Protein AF-A0A1V5KNW5-F1 (afdb_monomer_lite)

Secondary structure (DSSP, 8-state):
-BS-EEES-B--STT--SSEEESS-EEEES-EEES-EEEEEE-SSEEESSEEEEES-EEES-EEEE-SSEEE-TT-EEEEES-EE-S-EES---SS---SEEE-SEETT---S-------EE--TTS-HHHHBSSPPPTTSEE-SB-SS-B--GGGTEEEEE--SSSS-EEEEPTT-TTTT-BS---SB-TTS-BS-SSSSBPSSS--TT----PPSSS--------EEEEEEEEEEESSSPEEEES-TT--S-SS-EEEEEEE-PPTTEEEETTEEEE--SS-EEEEEEEEEEETTEEEEEEEEEEEE-TTBPP-EEEEEETTEEEEPPEEE---BSSPPEE--EEEEE-TTS-EEEEEEE----SS--EEEEES-PPTTEEEEEEEETTEEEEEEEE---S-EEEEEEEEE-STT---EEEEEEEE-

Structure (mmCIF, N/CA/C/O backbone):
data_AF-A0A1V5KNW5-F1
#
_entry.id   AF-A0A1V5KNW5-F1
#
loop_
_atom_site.group_PDB
_atom_site.id
_atom_site.type_symbol
_atom_site.label_atom_id
_atom_site.label_alt_id
_atom_site.label_comp_id
_atom_site.label_asym_id
_atom_site.label_entity_id
_atom_site.label_seq_id
_atom_site.pdbx_PDB_ins_code
_atom_site.Cartn_x
_atom_site.Cartn_y
_atom_site.Cartn_z
_atom_site.occupancy
_atom_site.B_iso_or_equiv
_atom_site.auth_seq_id
_atom_site.auth_comp_id
_atom_site.auth_asym_id
_atom_site.auth_atom_id
_atom_site.pdbx_PDB_model_num
ATOM 1 N N . MET A 1 1 ? 4.111 -10.661 -4.959 1.00 88.75 1 MET A N 1
ATOM 2 C CA . MET A 1 1 ? 3.820 -9.522 -5.856 1.00 88.75 1 MET A CA 1
ATOM 3 C C . MET A 1 1 ? 4.939 -9.418 -6.882 1.00 88.75 1 MET A C 1
ATOM 5 O O . MET A 1 1 ? 6.081 -9.674 -6.520 1.00 88.75 1 MET A O 1
ATOM 9 N N . ARG A 1 2 ? 4.634 -9.111 -8.147 1.00 90.94 2 ARG A N 1
ATOM 10 C CA . ARG A 1 2 ? 5.648 -8.988 -9.205 1.00 90.94 2 ARG A CA 1
ATOM 11 C C . ARG A 1 2 ? 5.396 -7.753 -10.054 1.00 90.94 2 ARG A C 1
ATOM 13 O O . ARG A 1 2 ? 4.241 -7.491 -10.372 1.00 90.94 2 ARG A O 1
ATOM 20 N N . SER A 1 3 ? 6.453 -7.035 -10.425 1.00 90.00 3 SER A N 1
ATOM 21 C CA . SER A 1 3 ? 6.381 -5.892 -11.350 1.00 90.00 3 SER A CA 1
ATOM 22 C C . SER A 1 3 ? 5.294 -4.873 -10.978 1.00 90.00 3 SER A C 1
ATOM 24 O O . SER A 1 3 ? 4.536 -4.420 -11.827 1.00 90.00 3 SER A O 1
ATOM 26 N N . SER A 1 4 ? 5.161 -4.568 -9.685 1.00 92.31 4 SER A N 1
ATOM 27 C CA . SER A 1 4 ? 4.073 -3.739 -9.149 1.00 92.31 4 SER A CA 1
ATOM 28 C C . SER A 1 4 ? 4.602 -2.566 -8.337 1.00 92.31 4 SER A C 1
ATOM 30 O O . SER A 1 4 ? 5.691 -2.637 -7.759 1.00 92.31 4 SER A O 1
ATOM 32 N N . THR A 1 5 ? 3.790 -1.515 -8.234 1.00 90.12 5 THR A N 1
ATOM 33 C CA . THR A 1 5 ? 4.120 -0.340 -7.425 1.00 90.12 5 THR A CA 1
ATOM 34 C C . THR A 1 5 ? 3.152 -0.181 -6.272 1.00 90.12 5 THR A C 1
ATOM 36 O O . THR A 1 5 ? 1.953 -0.042 -6.479 1.00 90.12 5 THR A O 1
ATOM 39 N N . VAL A 1 6 ? 3.692 -0.154 -5.056 1.00 93.81 6 VAL A N 1
ATOM 40 C CA . VAL A 1 6 ? 2.955 0.178 -3.834 1.00 93.81 6 VAL A CA 1
ATOM 41 C C . VAL A 1 6 ? 3.422 1.552 -3.391 1.00 93.81 6 VAL A C 1
ATOM 43 O O . VAL A 1 6 ? 4.577 1.711 -2.983 1.00 93.81 6 VAL A O 1
ATOM 46 N N . TYR A 1 7 ? 2.560 2.559 -3.500 1.00 92.06 7 TYR A N 1
ATOM 47 C CA . TYR A 1 7 ? 2.950 3.924 -3.175 1.00 92.06 7 TYR A CA 1
ATOM 48 C C . TYR A 1 7 ? 1.849 4.752 -2.532 1.00 92.06 7 TYR A C 1
ATOM 50 O O . TYR A 1 7 ? 0.670 4.500 -2.755 1.00 92.06 7 TYR A O 1
ATOM 58 N N . ALA A 1 8 ? 2.263 5.762 -1.762 1.00 86.19 8 ALA A N 1
ATOM 59 C CA . ALA A 1 8 ? 1.378 6.735 -1.118 1.00 86.19 8 ALA A CA 1
ATOM 60 C C . ALA A 1 8 ? 0.304 6.132 -0.191 1.00 86.19 8 ALA A C 1
ATOM 62 O O . ALA A 1 8 ? -0.693 6.790 0.109 1.00 86.19 8 ALA A O 1
ATOM 63 N N . ASN A 1 9 ? 0.518 4.911 0.303 1.00 88.00 9 ASN A N 1
ATOM 64 C CA . ASN A 1 9 ? -0.345 4.303 1.308 1.00 88.00 9 ASN A CA 1
ATOM 65 C C . ASN A 1 9 ? 0.041 4.780 2.711 1.00 88.00 9 ASN A C 1
ATOM 67 O O . ASN A 1 9 ? 1.168 5.224 2.955 1.00 88.00 9 ASN A O 1
ATOM 71 N N . SER A 1 10 ? -0.910 4.703 3.639 1.00 87.06 10 SER A N 1
ATOM 72 C CA . SER A 1 10 ? -0.697 5.098 5.026 1.00 87.06 10 SER A CA 1
ATOM 73 C C . SER A 1 10 ? -1.409 4.153 5.986 1.00 87.06 10 SER A C 1
ATOM 75 O O . SER A 1 10 ? -2.591 3.867 5.799 1.00 87.06 10 SER A O 1
ATOM 77 N N . ALA A 1 11 ? -0.715 3.726 7.041 1.00 85.19 11 ALA A N 1
ATOM 78 C CA . ALA A 1 11 ? -1.270 2.930 8.131 1.00 85.19 11 ALA A CA 1
ATOM 79 C C . ALA A 1 11 ? -1.148 3.681 9.468 1.00 85.19 11 ALA A C 1
ATOM 81 O O . ALA A 1 11 ? -0.062 4.103 9.868 1.00 85.19 11 ALA A O 1
ATOM 82 N N . SER A 1 12 ? -2.270 3.862 10.172 1.00 74.56 12 SER A N 1
ATOM 83 C CA . SER A 1 12 ? -2.350 4.651 11.415 1.00 74.56 12 SER A CA 1
ATOM 84 C C . SER A 1 12 ? -2.423 3.817 12.702 1.00 74.56 12 SER A C 1
ATOM 86 O O . SER A 1 12 ? -2.386 4.387 13.790 1.00 74.56 12 SER A O 1
ATOM 88 N N . THR A 1 13 ? -2.505 2.488 12.610 1.00 62.50 13 THR A N 1
ATOM 89 C CA . THR A 1 13 ? -2.658 1.578 13.759 1.00 62.50 13 THR A CA 1
ATOM 90 C C . THR A 1 13 ? -1.379 0.782 14.043 1.00 62.50 13 THR A C 1
ATOM 92 O O . THR A 1 13 ? -0.610 0.480 13.131 1.00 62.50 13 THR A O 1
ATOM 95 N N . GLY A 1 14 ? -1.145 0.438 15.316 1.00 63.09 14 GLY A N 1
ATOM 96 C CA . GLY A 1 14 ? 0.077 -0.240 15.770 1.00 63.09 14 GLY A CA 1
ATOM 97 C C . GLY A 1 14 ? 0.289 -1.621 15.132 1.00 63.09 14 GLY A C 1
ATOM 98 O O . GLY A 1 14 ? -0.657 -2.396 15.018 1.00 63.09 14 GLY A O 1
ATOM 99 N N . TYR A 1 15 ? 1.543 -1.906 14.754 1.00 65.56 15 TYR A N 1
ATOM 100 C CA . TYR A 1 15 ? 2.034 -3.119 14.063 1.00 65.56 15 TYR A CA 1
ATOM 101 C C . TYR A 1 15 ? 1.588 -3.317 12.601 1.00 65.56 15 TYR A C 1
ATOM 103 O O . TYR A 1 15 ? 1.543 -4.443 12.116 1.00 65.56 15 TYR A O 1
ATOM 111 N N . ALA A 1 16 ? 1.275 -2.243 11.871 1.00 74.56 16 ALA A N 1
ATOM 112 C CA . ALA A 1 16 ? 1.043 -2.309 10.427 1.00 74.56 16 ALA A CA 1
ATOM 113 C C . ALA A 1 16 ? 2.157 -1.606 9.639 1.00 74.56 16 ALA A C 1
ATOM 115 O O . ALA A 1 16 ? 2.606 -0.523 10.025 1.00 74.56 16 ALA A O 1
ATOM 116 N N . GLY A 1 17 ? 2.557 -2.219 8.522 1.00 80.50 17 GLY A N 1
ATOM 117 C CA . GLY A 1 17 ? 3.416 -1.593 7.521 1.00 80.50 17 GLY A CA 1
ATOM 118 C C . GLY A 1 17 ? 2.647 -0.573 6.694 1.00 80.50 17 GLY A C 1
ATOM 119 O O . GLY A 1 17 ? 1.473 -0.778 6.387 1.00 80.50 17 GLY A O 1
ATOM 120 N N . GLY A 1 18 ? 3.301 0.536 6.351 1.00 85.75 18 GLY A N 1
ATOM 121 C CA . GLY A 1 18 ? 2.634 1.675 5.713 1.00 85.75 18 GLY A CA 1
ATOM 122 C C . GLY A 1 18 ? 2.189 1.388 4.283 1.00 85.75 18 GLY A C 1
ATOM 123 O O . GLY A 1 18 ? 1.151 1.884 3.854 1.00 85.75 18 GLY A O 1
ATOM 124 N N . GLY A 1 19 ? 2.966 0.588 3.549 1.00 90.25 19 GLY A N 1
ATOM 125 C CA . GLY A 1 19 ? 2.623 0.105 2.211 1.00 90.25 19 GLY A CA 1
ATOM 126 C C . GLY A 1 19 ? 2.037 -1.297 2.243 1.00 90.25 19 GLY A C 1
ATOM 127 O O . GLY A 1 19 ? 0.985 -1.552 1.663 1.00 90.25 19 GLY A O 1
ATOM 128 N N . VAL A 1 20 ? 2.728 -2.213 2.920 1.00 92.81 20 VAL A N 1
ATOM 129 C CA . VAL A 1 20 ? 2.350 -3.622 2.987 1.00 92.81 20 VAL A CA 1
ATOM 130 C C . VAL A 1 20 ? 2.530 -4.154 4.405 1.00 92.81 20 VAL A C 1
ATOM 132 O O . VAL A 1 20 ? 3.573 -3.953 5.023 1.00 92.81 20 VAL A O 1
ATOM 135 N N . CYS A 1 21 ? 1.527 -4.880 4.898 1.00 91.06 21 CYS A N 1
ATOM 136 C CA . CYS A 1 21 ? 1.587 -5.630 6.148 1.00 91.06 21 CYS A CA 1
ATOM 137 C C . CYS A 1 21 ? 1.363 -7.119 5.855 1.00 91.06 21 CYS A C 1
ATOM 139 O O . CYS A 1 21 ? 0.313 -7.495 5.329 1.00 91.06 21 CYS A O 1
ATOM 141 N N . CYS A 1 22 ? 2.345 -7.964 6.175 1.00 86.44 22 CYS A N 1
ATOM 142 C CA . CYS A 1 22 ? 2.299 -9.400 5.910 1.00 86.44 22 CYS A CA 1
ATOM 143 C C . CYS A 1 22 ? 2.397 -10.220 7.203 1.00 86.44 22 CYS A C 1
ATOM 145 O O . CYS A 1 22 ? 3.459 -10.331 7.811 1.00 86.44 22 CYS A O 1
ATOM 147 N N . SER A 1 23 ? 1.299 -10.873 7.587 1.00 82.06 23 SER A N 1
ATOM 148 C CA . SER A 1 23 ? 1.284 -11.875 8.667 1.00 82.06 23 SER A CA 1
ATOM 149 C C . SER A 1 23 ? 1.674 -13.287 8.195 1.00 82.06 23 SER A C 1
ATOM 151 O O . SER A 1 23 ? 1.857 -14.197 9.006 1.00 82.06 23 SER A O 1
ATOM 153 N N . SER A 1 24 ? 1.806 -13.477 6.878 1.00 84.44 24 SER A N 1
ATOM 154 C CA . SER A 1 24 ? 2.281 -14.694 6.215 1.00 84.44 24 SER A CA 1
ATOM 155 C C . SER A 1 24 ? 3.568 -14.434 5.426 1.00 84.44 24 SER A C 1
ATOM 157 O O . SER A 1 24 ? 4.022 -13.294 5.344 1.00 84.44 24 SER A O 1
ATOM 159 N N . ASP A 1 25 ? 4.119 -15.477 4.804 1.00 86.88 25 ASP A N 1
ATOM 160 C CA . ASP A 1 25 ? 5.300 -15.356 3.948 1.00 86.88 25 ASP A CA 1
ATOM 161 C C . ASP A 1 25 ? 5.017 -14.421 2.755 1.00 86.88 25 ASP A C 1
ATOM 163 O O . ASP A 1 25 ? 3.935 -14.463 2.153 1.00 86.88 25 ASP A O 1
ATOM 167 N N . ALA A 1 26 ? 5.980 -13.563 2.425 1.00 86.25 26 ALA A N 1
ATOM 168 C CA . ALA A 1 26 ? 5.843 -12.509 1.432 1.00 86.25 26 ALA A CA 1
ATOM 169 C C . ALA A 1 26 ? 6.997 -12.549 0.423 1.00 86.25 26 ALA A C 1
ATOM 171 O O . ALA A 1 26 ? 8.167 -12.553 0.791 1.00 86.25 26 ALA A O 1
ATOM 172 N N . ASN A 1 27 ? 6.669 -12.563 -0.869 1.00 92.81 27 ASN A N 1
ATOM 173 C CA . ASN A 1 27 ? 7.655 -12.588 -1.947 1.00 92.81 27 ASN A CA 1
ATOM 174 C C . ASN A 1 27 ? 7.387 -11.441 -2.928 1.00 92.81 27 ASN A C 1
ATOM 176 O O . ASN A 1 27 ? 6.282 -11.331 -3.481 1.00 92.81 27 ASN A O 1
ATOM 180 N N . PHE A 1 28 ? 8.387 -10.587 -3.126 1.00 95.50 28 PHE A N 1
ATOM 181 C CA . PHE A 1 28 ? 8.353 -9.430 -4.013 1.00 95.50 28 PHE A CA 1
ATOM 182 C C . PHE A 1 28 ? 9.470 -9.541 -5.039 1.00 95.50 28 PHE A C 1
ATOM 184 O O . PHE A 1 28 ? 10.622 -9.774 -4.684 1.00 95.50 28 PHE A O 1
ATOM 191 N N . GLN A 1 29 ? 9.132 -9.326 -6.306 1.00 95.94 29 GLN A N 1
ATOM 192 C CA . GLN A 1 29 ? 10.105 -9.339 -7.389 1.00 95.94 29 GLN A CA 1
ATOM 193 C C . GLN A 1 29 ? 9.850 -8.170 -8.333 1.00 95.94 29 GLN A C 1
ATOM 195 O O . GLN A 1 29 ? 8.718 -7.990 -8.786 1.00 95.94 29 GLN A O 1
ATOM 200 N N . ASN A 1 30 ? 10.883 -7.394 -8.661 1.00 95.81 30 ASN A N 1
ATOM 201 C CA . ASN A 1 30 ? 10.756 -6.237 -9.555 1.00 95.81 30 ASN A CA 1
ATOM 202 C C . ASN A 1 30 ? 9.709 -5.210 -9.082 1.00 95.81 30 ASN A C 1
ATOM 204 O O . ASN A 1 30 ? 8.996 -4.631 -9.896 1.00 95.81 30 ASN A O 1
ATOM 208 N N . CYS A 1 31 ? 9.558 -4.997 -7.775 1.00 98.06 31 CYS A N 1
ATOM 209 C CA . CYS A 1 31 ? 8.564 -4.060 -7.247 1.00 98.06 31 CYS A CA 1
ATOM 210 C C . CYS A 1 31 ? 9.182 -2.714 -6.856 1.00 98.06 31 CYS A C 1
ATOM 212 O O . CYS A 1 31 ? 10.298 -2.660 -6.337 1.00 98.06 31 CYS A O 1
ATOM 214 N N . THR A 1 32 ? 8.409 -1.637 -7.007 1.00 97.81 32 THR A N 1
ATOM 215 C CA . THR A 1 32 ? 8.706 -0.335 -6.392 1.00 97.81 32 THR A CA 1
ATOM 216 C C . THR A 1 32 ? 7.790 -0.124 -5.186 1.00 97.81 32 THR A C 1
ATOM 218 O O . THR A 1 32 ? 6.576 -0.021 -5.332 1.00 97.81 32 THR A O 1
ATOM 221 N N . ILE A 1 33 ? 8.355 -0.021 -3.985 1.00 97.94 33 ILE A N 1
ATOM 222 C CA . ILE A 1 33 ? 7.631 0.313 -2.753 1.00 97.94 33 ILE A CA 1
ATOM 223 C C . ILE A 1 33 ? 8.093 1.695 -2.304 1.00 97.94 33 ILE A C 1
ATOM 225 O O . ILE A 1 33 ? 9.218 1.855 -1.819 1.00 97.94 33 ILE A O 1
ATOM 229 N N . SER A 1 34 ? 7.259 2.720 -2.496 1.00 93.50 34 SER A N 1
ATOM 230 C CA . SER A 1 34 ? 7.716 4.094 -2.306 1.00 93.50 34 SER A CA 1
ATOM 231 C C . SER A 1 34 ? 6.705 5.059 -1.711 1.00 93.50 34 SER A C 1
ATOM 233 O O . SER A 1 34 ? 5.538 5.035 -2.059 1.00 93.50 34 SER A O 1
ATOM 235 N N . VAL A 1 35 ? 7.164 5.995 -0.877 1.00 91.00 35 VAL A N 1
ATOM 236 C CA . VAL A 1 35 ? 6.311 7.067 -0.322 1.00 91.00 35 VAL A CA 1
ATOM 237 C C . VAL A 1 35 ? 5.144 6.531 0.518 1.00 91.00 35 VAL A C 1
ATOM 239 O O . VAL A 1 35 ? 4.102 7.166 0.619 1.00 91.00 35 VAL A O 1
ATOM 242 N N . ASN A 1 36 ? 5.290 5.356 1.123 1.00 93.94 36 ASN A N 1
ATOM 243 C CA . ASN A 1 36 ? 4.308 4.837 2.068 1.00 93.94 36 ASN A CA 1
ATOM 244 C C . ASN A 1 36 ? 4.645 5.284 3.500 1.00 93.94 36 ASN A C 1
ATOM 246 O O . ASN A 1 36 ? 5.794 5.618 3.800 1.00 93.94 36 ASN A O 1
ATOM 250 N N . SER A 1 37 ? 3.647 5.334 4.381 1.00 90.50 37 SER A N 1
ATOM 251 C CA . SER A 1 37 ? 3.801 5.903 5.722 1.00 90.50 37 SER A CA 1
ATOM 252 C C . SER A 1 37 ? 3.152 5.054 6.815 1.00 90.50 37 SER A C 1
ATOM 254 O O . SER A 1 37 ? 2.003 4.650 6.698 1.00 90.50 37 SER A O 1
ATOM 256 N N . ALA A 1 38 ? 3.859 4.821 7.916 1.00 90.00 38 ALA A N 1
ATOM 257 C CA . ALA A 1 38 ? 3.326 4.209 9.131 1.00 90.00 38 ALA A CA 1
ATOM 258 C C . ALA A 1 38 ? 3.701 5.056 10.360 1.00 90.00 38 ALA A C 1
ATOM 260 O O . ALA A 1 38 ? 4.595 4.681 11.125 1.00 90.00 38 ALA A O 1
ATOM 261 N N . PRO A 1 39 ? 3.051 6.218 10.584 1.00 83.56 39 PRO A N 1
ATOM 262 C CA . PRO A 1 39 ? 3.472 7.180 11.608 1.00 83.56 39 PRO A CA 1
ATOM 263 C C . PRO A 1 39 ? 3.510 6.610 13.031 1.00 83.56 39 PRO A C 1
ATOM 265 O O . PRO A 1 39 ? 4.319 7.046 13.848 1.00 83.56 39 PRO A O 1
ATOM 268 N N . SER A 1 40 ? 2.644 5.635 13.311 1.00 81.44 40 SER A N 1
ATOM 269 C CA . SER A 1 40 ? 2.547 4.918 14.590 1.00 81.44 40 SER A CA 1
ATOM 270 C C . SER A 1 40 ? 2.820 3.415 14.448 1.00 81.44 40 SER A C 1
ATOM 272 O O . SER A 1 40 ? 2.591 2.663 15.392 1.00 81.44 40 SER A O 1
ATOM 274 N N . GLY A 1 41 ? 3.280 2.982 13.272 1.00 80.81 41 GLY A N 1
ATOM 275 C CA . GLY A 1 41 ? 3.558 1.587 12.948 1.00 80.81 41 GLY A CA 1
ATOM 276 C C . GLY A 1 41 ? 5.046 1.315 12.740 1.00 80.81 41 GLY A C 1
ATOM 277 O O . GLY A 1 41 ? 5.914 2.134 13.057 1.00 80.81 41 GLY A O 1
ATOM 278 N N . LEU A 1 42 ? 5.321 0.135 12.202 1.00 85.81 42 LEU A N 1
ATOM 279 C CA . LEU A 1 42 ? 6.657 -0.377 11.912 1.00 85.81 42 LEU A CA 1
ATOM 280 C C . LEU A 1 42 ? 6.742 -0.569 10.399 1.00 85.81 42 LEU A C 1
ATOM 282 O O . LEU A 1 42 ? 5.764 -1.010 9.813 1.00 85.81 42 LEU A O 1
ATOM 286 N N . GLY A 1 43 ? 7.873 -0.276 9.761 1.00 89.12 43 GLY A N 1
ATOM 287 C CA . GLY A 1 43 ? 8.046 -0.597 8.343 1.00 89.12 43 GLY A CA 1
ATOM 288 C C . GLY A 1 43 ? 7.239 0.336 7.449 1.00 89.12 43 GLY A C 1
ATOM 289 O O . GLY A 1 43 ? 6.134 0.005 7.027 1.00 89.12 43 GLY A O 1
ATOM 290 N N . GLY A 1 44 ? 7.772 1.515 7.131 1.00 90.31 44 GLY A N 1
ATOM 291 C CA . GLY A 1 44 ? 7.007 2.502 6.357 1.00 90.31 44 GLY A CA 1
ATOM 292 C C . GLY A 1 44 ? 6.605 1.970 4.988 1.00 90.31 44 GLY A C 1
ATOM 293 O O . GLY A 1 44 ? 5.503 2.233 4.525 1.00 90.31 44 GLY A O 1
ATOM 294 N N . GLY A 1 45 ? 7.477 1.178 4.364 1.00 93.75 45 GLY A N 1
ATOM 295 C CA . GLY A 1 45 ? 7.184 0.423 3.153 1.00 93.75 45 GLY A CA 1
ATOM 296 C C . GLY A 1 45 ? 6.539 -0.920 3.473 1.00 93.75 45 GLY A C 1
ATOM 297 O O . GLY A 1 45 ? 5.403 -1.157 3.072 1.00 93.75 45 GLY A O 1
ATOM 298 N N . ILE A 1 46 ? 7.259 -1.797 4.177 1.00 93.75 46 ILE A N 1
ATOM 299 C CA . ILE A 1 46 ? 6.825 -3.178 4.436 1.00 93.75 46 ILE A CA 1
ATOM 300 C C . ILE A 1 46 ? 7.063 -3.547 5.901 1.00 93.75 46 ILE A C 1
ATOM 302 O O . ILE A 1 46 ? 8.168 -3.362 6.415 1.00 93.75 46 ILE A O 1
ATOM 306 N N . TYR A 1 47 ? 6.038 -4.130 6.522 1.00 92.44 47 TYR A N 1
ATOM 307 C CA . TYR A 1 47 ? 6.123 -4.872 7.777 1.00 92.44 47 TYR A CA 1
ATOM 308 C C . TYR A 1 47 ? 5.791 -6.349 7.561 1.00 92.44 47 TYR A C 1
ATOM 310 O O . TYR A 1 47 ? 4.835 -6.659 6.841 1.00 92.44 47 TYR A O 1
ATOM 318 N N . TRP A 1 48 ? 6.532 -7.256 8.201 1.00 90.94 48 TRP A N 1
ATOM 319 C CA . TRP A 1 48 ? 6.228 -8.688 8.164 1.00 90.94 48 TRP A CA 1
ATOM 320 C C . TRP A 1 48 ? 6.583 -9.434 9.456 1.00 90.94 48 TRP A C 1
ATOM 322 O O . TRP A 1 48 ? 7.566 -9.114 10.119 1.00 90.94 48 TRP A O 1
ATOM 332 N N . ASP A 1 49 ? 5.811 -10.479 9.770 1.00 88.50 49 ASP A N 1
ATOM 333 C CA . ASP A 1 49 ? 6.002 -11.324 10.966 1.00 88.50 49 ASP A CA 1
ATOM 334 C C . ASP A 1 49 ? 6.614 -12.709 10.678 1.00 88.50 49 ASP A C 1
ATOM 336 O O . ASP A 1 49 ? 6.964 -13.437 11.609 1.00 88.50 49 ASP A O 1
ATOM 340 N N . ARG A 1 50 ? 6.732 -13.105 9.401 1.00 88.06 50 ARG A N 1
ATOM 341 C CA . ARG A 1 50 ? 7.277 -14.411 8.974 1.00 88.06 50 ARG A CA 1
ATOM 342 C C . ARG A 1 50 ? 8.439 -14.257 7.990 1.00 88.06 50 ARG A C 1
ATOM 344 O O . ARG A 1 50 ? 9.379 -13.534 8.289 1.00 88.06 50 ARG A O 1
ATOM 351 N N . GLU A 1 51 ? 8.422 -14.936 6.847 1.00 89.19 51 GLU A N 1
ATOM 352 C CA . GLU A 1 51 ? 9.459 -14.804 5.825 1.00 89.19 51 GLU A CA 1
ATOM 353 C C . GLU A 1 51 ? 9.142 -13.664 4.855 1.00 89.19 51 GLU A C 1
ATOM 355 O O . GLU A 1 51 ? 8.014 -13.538 4.378 1.00 89.19 51 GLU A O 1
ATOM 360 N N . CYS A 1 52 ? 10.143 -12.850 4.525 1.00 90.88 52 CYS A N 1
ATOM 361 C CA . CYS A 1 52 ? 10.037 -11.846 3.474 1.00 90.88 52 CYS A CA 1
ATOM 362 C C . CYS A 1 52 ? 11.232 -11.920 2.527 1.00 90.88 52 CYS A C 1
ATOM 364 O O . CYS A 1 52 ? 12.383 -11.760 2.938 1.00 90.88 52 CYS A O 1
ATOM 366 N N . VAL A 1 53 ? 10.946 -12.147 1.247 1.00 92.62 53 VAL A N 1
ATOM 367 C CA . VAL A 1 53 ? 11.932 -12.201 0.168 1.00 92.62 53 VAL A CA 1
ATOM 368 C C . VAL A 1 53 ? 11.676 -11.042 -0.784 1.00 92.62 53 VAL A C 1
ATOM 370 O O . VAL A 1 53 ? 10.598 -10.944 -1.375 1.00 92.62 53 VAL A O 1
ATOM 373 N N . LEU A 1 54 ? 12.667 -10.167 -0.936 1.00 94.75 54 LEU A N 1
ATOM 374 C CA . LEU A 1 54 ? 12.681 -9.122 -1.948 1.00 94.75 54 LEU A CA 1
ATOM 375 C C . LEU A 1 54 ? 13.806 -9.409 -2.939 1.00 94.75 54 LEU A C 1
ATOM 377 O O . LEU A 1 54 ? 14.975 -9.511 -2.568 1.00 94.75 54 LEU A O 1
ATOM 381 N N . GLU A 1 55 ? 13.438 -9.476 -4.211 1.00 95.38 55 GLU A N 1
ATOM 382 C CA . GLU A 1 55 ? 14.359 -9.636 -5.328 1.00 95.38 55 GLU A CA 1
ATOM 383 C C . GLU A 1 55 ? 14.200 -8.460 -6.286 1.00 95.38 55 GLU A C 1
ATOM 385 O O . GLU A 1 55 ? 13.100 -8.196 -6.779 1.00 95.38 55 GLU A O 1
ATOM 390 N N . ASN A 1 56 ? 15.287 -7.753 -6.588 1.00 97.00 56 ASN A N 1
ATOM 391 C CA . ASN A 1 56 ? 15.285 -6.671 -7.575 1.00 97.00 56 ASN A CA 1
ATOM 392 C C . ASN A 1 56 ? 14.196 -5.625 -7.290 1.00 97.00 56 ASN A C 1
ATOM 394 O O . ASN A 1 56 ? 13.484 -5.169 -8.178 1.00 97.00 56 ASN A O 1
ATOM 398 N N . CYS A 1 57 ? 14.002 -5.283 -6.016 1.00 98.25 57 CYS A N 1
ATOM 399 C CA . CYS A 1 57 ? 12.989 -4.325 -5.583 1.00 98.25 57 CYS A CA 1
ATOM 400 C C . CYS A 1 57 ? 13.624 -2.985 -5.209 1.00 98.25 57 CYS A C 1
ATOM 402 O O . CYS A 1 57 ? 14.754 -2.927 -4.729 1.00 98.25 57 CYS A O 1
ATOM 404 N N . THR A 1 58 ? 12.874 -1.900 -5.381 1.00 98.38 58 THR A N 1
ATOM 405 C CA . THR A 1 58 ? 13.261 -0.561 -4.923 1.00 98.38 58 THR A CA 1
ATOM 406 C C . THR A 1 58 ? 12.347 -0.132 -3.780 1.00 98.38 58 THR A C 1
ATOM 408 O O . THR A 1 58 ? 11.158 0.090 -3.992 1.00 98.38 58 THR A O 1
ATOM 411 N N . VAL A 1 59 ? 12.900 0.018 -2.576 1.00 97.56 59 VAL A N 1
ATOM 412 C CA . VAL A 1 59 ? 12.202 0.471 -1.366 1.00 97.56 59 VAL A CA 1
ATOM 413 C C . VAL A 1 59 ? 12.755 1.828 -0.947 1.00 97.56 59 VAL A C 1
ATOM 415 O O . VAL A 1 59 ? 13.861 1.935 -0.415 1.00 97.56 59 VAL A O 1
ATOM 418 N N . ASN A 1 60 ? 11.998 2.892 -1.197 1.00 94.94 60 ASN A N 1
ATOM 419 C CA . ASN A 1 60 ? 12.510 4.248 -1.034 1.00 94.94 60 ASN A CA 1
ATOM 420 C C . ASN A 1 60 ? 11.446 5.257 -0.579 1.00 94.94 60 ASN A C 1
ATOM 422 O O . ASN A 1 60 ? 10.306 5.222 -1.038 1.00 94.94 60 ASN A O 1
ATOM 426 N N . GLY A 1 61 ? 11.852 6.262 0.202 1.00 89.00 61 GLY A N 1
ATOM 427 C CA . GLY A 1 61 ? 11.000 7.416 0.496 1.00 89.00 61 GLY A CA 1
ATOM 428 C C . GLY A 1 61 ? 9.826 7.071 1.397 1.00 89.00 61 GLY A C 1
ATOM 429 O O . GLY A 1 61 ? 8.908 7.872 1.519 1.00 89.00 61 GLY A O 1
ATOM 430 N N . ASN A 1 62 ? 9.823 5.875 1.980 1.00 94.19 62 ASN A N 1
ATOM 431 C CA . ASN A 1 62 ? 8.816 5.471 2.937 1.00 94.19 62 ASN A CA 1
ATOM 432 C C . ASN A 1 62 ? 9.164 6.033 4.321 1.00 94.19 62 ASN A C 1
ATOM 434 O O . ASN A 1 62 ? 10.322 6.374 4.581 1.00 94.19 62 ASN A O 1
ATOM 438 N N . SER A 1 63 ? 8.174 6.138 5.208 1.00 90.31 63 SER A N 1
ATOM 439 C CA . SER A 1 63 ? 8.420 6.596 6.573 1.00 90.31 63 SER A CA 1
ATOM 440 C C . SER A 1 63 ? 7.653 5.843 7.646 1.00 90.31 63 SER A C 1
ATOM 442 O O . SER A 1 63 ? 6.512 5.455 7.437 1.00 90.31 63 SER A O 1
ATOM 444 N N . ALA A 1 64 ? 8.271 5.628 8.805 1.00 89.00 64 ALA A N 1
ATOM 445 C CA . ALA A 1 64 ? 7.642 4.960 9.946 1.00 89.00 64 ALA A CA 1
ATOM 446 C C . ALA A 1 64 ? 8.293 5.344 11.273 1.00 89.00 64 ALA A C 1
ATOM 448 O O . ALA A 1 64 ? 9.355 5.964 11.287 1.00 89.00 64 ALA A O 1
ATOM 449 N N . ASN A 1 65 ? 7.681 4.947 12.390 1.00 82.81 65 ASN A N 1
ATOM 450 C CA . ASN A 1 65 ? 8.276 5.140 13.712 1.00 82.81 65 ASN A CA 1
ATOM 451 C C . ASN A 1 65 ? 9.562 4.308 13.873 1.00 82.81 65 ASN A C 1
ATOM 453 O O . ASN A 1 65 ? 10.569 4.826 14.347 1.00 82.81 65 ASN A O 1
ATOM 457 N N . ASN A 1 66 ? 9.550 3.066 13.381 1.00 82.75 66 ASN A N 1
ATOM 458 C CA . ASN A 1 66 ? 10.709 2.176 13.341 1.00 82.75 66 ASN A CA 1
ATOM 459 C C . ASN A 1 66 ? 10.793 1.494 11.966 1.00 82.75 66 ASN A C 1
ATOM 461 O O . ASN A 1 66 ? 9.763 1.093 11.421 1.00 82.75 66 ASN A O 1
ATOM 465 N N . GLY A 1 67 ? 11.994 1.371 11.395 1.00 86.00 67 GLY A N 1
ATOM 466 C CA . GLY A 1 67 ? 12.188 0.783 10.069 1.00 86.00 67 GLY A CA 1
ATOM 467 C C . GLY A 1 67 ? 11.530 1.624 8.981 1.00 86.00 67 GLY A C 1
ATOM 468 O O . GLY A 1 67 ? 10.507 1.234 8.424 1.00 86.00 67 GLY A O 1
ATOM 469 N N . GLY A 1 68 ? 12.079 2.808 8.688 1.00 87.62 68 GLY A N 1
ATOM 470 C CA . GLY A 1 68 ? 11.446 3.767 7.769 1.00 87.62 68 GLY A CA 1
ATOM 471 C C . GLY A 1 68 ? 11.022 3.149 6.429 1.00 87.62 68 GLY A C 1
ATOM 472 O O . GLY A 1 68 ? 9.969 3.486 5.899 1.00 87.62 68 GLY A O 1
ATOM 473 N N . GLY A 1 69 ? 11.810 2.212 5.898 1.00 92.19 69 GLY A N 1
ATOM 474 C CA . GLY A 1 69 ? 11.484 1.414 4.718 1.00 92.19 69 GLY A CA 1
ATOM 475 C C . GLY A 1 69 ? 10.937 0.042 5.081 1.00 92.19 69 GLY A C 1
ATOM 476 O O . GLY A 1 69 ? 9.840 -0.320 4.663 1.00 92.19 69 GLY A O 1
ATOM 477 N N . LEU A 1 70 ? 11.705 -0.718 5.853 1.00 92.44 70 LEU A N 1
ATOM 478 C CA . LEU A 1 70 ? 11.446 -2.125 6.127 1.00 92.44 70 LEU A CA 1
ATOM 479 C C . LEU A 1 70 ? 11.495 -2.393 7.629 1.00 92.44 70 LEU A C 1
ATOM 481 O O . LEU A 1 70 ? 12.438 -1.957 8.292 1.00 92.44 70 LEU A O 1
ATOM 485 N N . ALA A 1 71 ? 10.523 -3.142 8.148 1.00 90.25 71 ALA A N 1
ATOM 486 C CA . ALA A 1 71 ? 10.560 -3.649 9.513 1.00 90.25 71 ALA A CA 1
ATOM 487 C C . ALA A 1 71 ? 10.074 -5.095 9.606 1.00 90.25 71 ALA A C 1
ATOM 489 O O . ALA A 1 71 ? 9.155 -5.495 8.899 1.00 90.25 71 ALA A O 1
ATOM 490 N N . SER A 1 72 ? 10.661 -5.862 10.517 1.00 88.31 72 SER A N 1
ATOM 491 C CA . SER A 1 72 ? 10.295 -7.264 10.736 1.00 88.31 72 SER A CA 1
ATOM 492 C C . SER A 1 72 ? 9.969 -7.543 12.200 1.00 88.31 72 SER A C 1
ATOM 494 O O . SER A 1 72 ? 10.539 -6.902 13.086 1.00 88.31 72 SER A O 1
ATOM 496 N N . GLY A 1 73 ? 9.081 -8.505 12.445 1.00 86.62 73 GLY A N 1
ATOM 497 C CA . GLY A 1 73 ? 8.821 -9.058 13.772 1.00 86.62 73 GLY A CA 1
ATOM 498 C C . GLY A 1 73 ? 9.983 -9.915 14.296 1.00 86.62 73 GLY A C 1
ATOM 499 O O . GLY A 1 73 ? 10.869 -10.330 13.554 1.00 86.62 73 GLY A O 1
ATOM 500 N N . GLU A 1 74 ? 9.977 -10.222 15.593 1.00 83.06 74 GLU A N 1
ATOM 501 C CA . GLU A 1 74 ? 11.102 -10.867 16.306 1.00 83.06 74 GLU A CA 1
ATOM 502 C C . GLU A 1 74 ? 11.486 -12.272 15.810 1.00 83.06 74 GLU A C 1
ATOM 504 O O . GLU A 1 74 ? 12.600 -12.733 16.044 1.00 83.06 74 GLU A O 1
ATOM 509 N N . LEU A 1 75 ? 10.573 -12.982 15.147 1.00 82.62 75 LEU A N 1
ATOM 510 C CA . LEU A 1 75 ? 10.813 -14.335 14.625 1.00 82.62 75 LEU A CA 1
ATOM 511 C C . LEU A 1 75 ? 10.841 -14.379 13.095 1.00 82.62 75 LEU A C 1
ATOM 513 O O . LEU A 1 75 ? 10.863 -15.459 12.505 1.00 82.62 75 LEU A O 1
ATOM 517 N N . ALA A 1 76 ? 10.819 -13.211 12.460 1.00 85.81 76 ALA A N 1
ATOM 518 C CA . ALA A 1 76 ? 10.778 -13.090 11.020 1.00 85.81 76 ALA A CA 1
ATOM 519 C C . ALA A 1 76 ? 12.146 -13.374 10.382 1.00 85.81 76 ALA A C 1
ATOM 521 O O . ALA A 1 76 ? 13.196 -13.126 10.980 1.00 85.81 76 ALA A O 1
ATOM 522 N N . THR A 1 77 ? 12.123 -13.845 9.136 1.00 85.56 77 THR A N 1
ATOM 523 C CA . THR A 1 77 ? 13.301 -13.986 8.274 1.00 85.56 77 THR A CA 1
ATOM 524 C C . THR A 1 77 ? 13.222 -13.010 7.110 1.00 85.56 77 THR A C 1
ATOM 526 O O . THR A 1 77 ? 12.143 -12.610 6.671 1.00 85.56 77 THR A O 1
ATOM 529 N N . THR A 1 78 ? 14.385 -12.573 6.630 1.00 86.50 78 THR A N 1
ATOM 530 C CA . THR A 1 78 ? 14.478 -11.580 5.551 1.00 86.50 78 THR A CA 1
ATOM 531 C C . THR A 1 78 ? 15.562 -11.963 4.563 1.00 86.50 78 THR A C 1
ATOM 533 O O . THR A 1 78 ? 16.694 -12.228 4.973 1.00 86.50 78 THR A O 1
ATOM 536 N N . THR A 1 79 ? 15.225 -11.893 3.280 1.00 89.12 79 THR A N 1
ATOM 537 C CA . THR A 1 79 ? 16.147 -12.083 2.162 1.00 89.12 79 THR A CA 1
ATOM 538 C C . THR A 1 79 ? 16.033 -10.889 1.225 1.00 89.12 79 THR A C 1
ATOM 540 O O . THR A 1 79 ? 14.952 -10.597 0.719 1.00 89.12 79 THR A O 1
ATOM 543 N N . LEU A 1 80 ? 17.150 -10.194 1.006 1.00 91.25 80 LEU A N 1
ATOM 544 C CA . LEU A 1 80 ? 17.271 -9.092 0.051 1.00 91.25 80 LEU A CA 1
ATOM 545 C C . LEU A 1 80 ? 18.311 -9.480 -0.999 1.00 91.25 80 LEU A C 1
ATOM 547 O O . LEU A 1 80 ? 19.463 -9.744 -0.641 1.00 91.25 80 LEU A O 1
ATOM 551 N N . ILE A 1 81 ? 17.903 -9.523 -2.265 1.00 92.88 81 ILE A N 1
ATOM 552 C CA . ILE A 1 81 ? 18.776 -9.835 -3.402 1.00 92.88 81 ILE A CA 1
ATOM 553 C C . ILE A 1 81 ? 18.560 -8.776 -4.481 1.00 92.88 81 ILE A C 1
ATOM 555 O O . ILE A 1 81 ? 17.429 -8.519 -4.895 1.00 92.88 81 ILE A O 1
ATOM 559 N N . GLY A 1 82 ? 19.638 -8.138 -4.925 1.00 95.25 82 GLY A N 1
ATOM 560 C CA . GLY A 1 82 ? 19.630 -7.102 -5.949 1.00 95.25 82 GLY A CA 1
ATOM 561 C C . GLY A 1 82 ? 18.705 -5.940 -5.606 1.00 95.25 82 GLY A C 1
ATOM 562 O O . GLY A 1 82 ? 18.110 -5.364 -6.502 1.00 95.25 82 GLY A O 1
ATOM 563 N N . CYS A 1 83 ? 18.465 -5.628 -4.333 1.00 97.31 83 CYS A N 1
ATOM 564 C CA . CYS A 1 83 ? 17.497 -4.606 -3.933 1.00 97.31 83 CYS A CA 1
ATOM 565 C C . CYS A 1 83 ? 18.147 -3.239 -3.728 1.00 97.31 83 CYS A C 1
ATOM 567 O O . CYS A 1 83 ? 19.296 -3.142 -3.314 1.00 97.31 83 CYS A O 1
ATOM 569 N N . ILE A 1 84 ? 17.371 -2.172 -3.928 1.00 97.81 84 ILE A N 1
ATOM 570 C CA . ILE A 1 84 ? 17.714 -0.825 -3.460 1.00 97.81 84 ILE A CA 1
ATOM 571 C C . ILE A 1 84 ? 16.845 -0.505 -2.250 1.00 97.81 84 ILE A C 1
ATOM 573 O O . ILE A 1 84 ? 15.623 -0.453 -2.380 1.00 97.81 84 ILE A O 1
ATOM 577 N N . VAL A 1 85 ? 17.455 -0.228 -1.097 1.00 95.44 85 VAL A N 1
ATOM 578 C CA . VAL A 1 85 ? 16.747 0.257 0.097 1.00 95.44 85 VAL A CA 1
ATOM 579 C C . VAL A 1 85 ? 17.451 1.499 0.634 1.00 95.44 85 VAL A C 1
ATOM 581 O O . VAL A 1 85 ? 18.463 1.401 1.324 1.00 95.44 85 VAL A O 1
ATOM 584 N N . SER A 1 86 ? 16.941 2.678 0.269 1.00 90.94 86 SER A N 1
ATOM 585 C CA . SER A 1 86 ? 17.578 3.963 0.590 1.00 90.94 86 SER A CA 1
ATOM 586 C C . SER A 1 86 ? 16.594 5.135 0.506 1.00 90.94 86 SER A C 1
ATOM 588 O O . SER A 1 86 ? 15.637 5.105 -0.273 1.00 90.94 86 SER A O 1
ATOM 590 N N . GLY A 1 87 ? 16.835 6.198 1.271 1.00 86.38 87 GLY A N 1
ATOM 591 C CA . GLY A 1 87 ? 16.024 7.418 1.330 1.00 86.38 87 GLY A CA 1
ATOM 592 C C . GLY A 1 87 ? 14.676 7.271 2.049 1.00 86.38 87 GLY A C 1
ATOM 593 O O . GLY A 1 87 ? 13.792 8.097 1.848 1.00 86.38 87 GLY A O 1
ATOM 594 N N . ASN A 1 88 ? 14.480 6.209 2.819 1.00 90.31 88 ASN A N 1
ATOM 595 C CA . ASN A 1 88 ? 13.408 6.042 3.786 1.00 90.31 88 ASN A CA 1
ATOM 596 C C . ASN A 1 88 ? 13.742 6.785 5.091 1.00 90.31 88 ASN A C 1
ATOM 598 O O . ASN A 1 88 ? 14.898 6.963 5.455 1.00 90.31 88 ASN A O 1
ATOM 602 N N . ILE A 1 89 ? 12.731 7.268 5.803 1.00 83.12 89 ILE A N 1
ATOM 603 C CA . ILE A 1 89 ? 12.931 8.216 6.906 1.00 83.12 89 ILE A CA 1
ATOM 604 C C . ILE A 1 89 ? 12.133 7.767 8.120 1.00 83.12 89 ILE A C 1
ATOM 606 O O . ILE A 1 89 ? 11.060 7.191 7.991 1.00 83.12 89 ILE A O 1
ATOM 610 N N . LEU A 1 90 ? 12.628 8.047 9.319 1.00 77.81 90 LEU A N 1
ATOM 611 C CA . LEU A 1 90 ? 11.860 7.788 10.529 1.00 77.81 90 LEU A CA 1
ATOM 612 C C . LEU A 1 90 ? 11.069 9.011 10.962 1.00 77.81 90 LEU A C 1
ATOM 614 O O . LEU A 1 90 ? 11.550 10.140 10.890 1.00 77.81 90 LEU A O 1
ATOM 618 N N . THR A 1 91 ? 9.852 8.775 11.433 1.00 74.19 91 THR A N 1
ATOM 619 C CA . THR A 1 91 ? 9.002 9.802 12.046 1.00 74.19 91 THR A CA 1
ATOM 620 C C . THR A 1 91 ? 9.313 9.986 13.535 1.00 74.19 91 THR A C 1
ATOM 622 O O . THR A 1 91 ? 8.954 11.009 14.116 1.00 74.19 91 THR A O 1
ATOM 625 N N . SER A 1 92 ? 9.995 9.013 14.148 1.00 66.19 92 SER A N 1
ATOM 626 C CA . SER A 1 92 ? 10.443 9.032 15.541 1.00 66.19 92 SER A CA 1
ATOM 627 C C . SER A 1 92 ? 11.668 9.925 15.754 1.00 66.19 92 SER A C 1
ATOM 629 O O . SER A 1 92 ? 12.577 9.981 14.927 1.00 66.19 92 SER A O 1
ATOM 631 N N . VAL A 1 93 ? 11.720 10.599 16.907 1.00 58.38 93 VAL A N 1
ATOM 632 C CA . VAL A 1 93 ? 12.901 11.353 17.367 1.00 58.38 93 VAL A CA 1
ATOM 633 C C . VAL A 1 93 ? 13.883 10.492 18.176 1.00 58.38 93 VAL A C 1
ATOM 635 O O . VAL A 1 93 ? 14.958 10.985 18.538 1.00 58.38 93 VAL A O 1
ATOM 638 N N . ASP A 1 94 ? 13.546 9.226 18.453 1.00 57.53 94 ASP A N 1
ATOM 639 C CA . ASP A 1 94 ? 14.351 8.338 19.298 1.00 57.53 94 ASP A CA 1
ATOM 640 C C . ASP A 1 94 ? 15.715 8.022 18.647 1.00 57.53 94 ASP A C 1
ATOM 642 O O . ASP A 1 94 ? 15.771 7.626 17.479 1.00 57.53 94 ASP A O 1
ATOM 646 N N . PRO A 1 95 ? 16.840 8.230 19.359 1.00 49.16 95 PRO A N 1
ATOM 647 C CA . PRO A 1 95 ? 18.172 7.920 18.862 1.00 49.16 95 PRO A CA 1
ATOM 648 C C . PRO A 1 95 ? 18.529 6.451 18.682 1.00 49.16 95 PRO A C 1
ATOM 650 O O . PRO A 1 95 ? 19.488 6.191 17.956 1.00 49.16 95 PRO A O 1
ATOM 653 N N . PHE A 1 96 ? 17.797 5.516 19.281 1.00 48.22 96 PHE A N 1
ATOM 654 C CA . PHE A 1 96 ? 18.158 4.097 19.260 1.00 48.22 96 PHE A CA 1
ATOM 655 C C . PHE A 1 96 ? 17.456 3.283 18.161 1.00 48.22 96 PHE A C 1
ATOM 657 O O . PHE A 1 96 ? 17.942 2.209 17.821 1.00 48.22 96 PHE A O 1
ATOM 664 N N . ASP A 1 97 ? 16.402 3.821 17.537 1.00 55.28 97 ASP A N 1
ATOM 665 C CA . ASP A 1 97 ? 15.586 3.136 16.513 1.00 55.28 97 ASP A CA 1
ATOM 666 C C . ASP A 1 97 ? 15.762 3.715 15.098 1.00 55.28 97 ASP A C 1
ATOM 668 O O . ASP A 1 97 ? 14.897 3.600 14.236 1.00 55.28 97 ASP A O 1
ATOM 672 N N . ARG A 1 98 ? 16.899 4.363 14.817 1.00 60.28 98 ARG A N 1
ATOM 673 C CA . ARG A 1 98 ? 17.060 5.229 13.639 1.00 60.28 98 ARG A CA 1
ATOM 674 C C . ARG A 1 98 ? 17.226 4.532 12.287 1.00 60.28 98 ARG A C 1
ATOM 676 O O . ARG A 1 98 ? 17.821 5.118 11.397 1.00 60.28 98 ARG A O 1
ATOM 683 N N . ARG A 1 99 ? 16.717 3.330 12.046 1.00 77.38 99 ARG A N 1
ATOM 684 C CA . ARG A 1 99 ? 17.099 2.584 10.831 1.00 77.38 99 ARG A CA 1
ATOM 685 C C . ARG A 1 99 ? 16.049 2.630 9.735 1.00 77.38 99 ARG A C 1
ATOM 687 O O . ARG A 1 99 ? 14.853 2.506 9.979 1.00 77.38 99 ARG A O 1
ATOM 694 N N . GLU A 1 100 ? 16.501 2.778 8.494 1.00 83.31 100 GLU A N 1
ATOM 695 C CA . GLU A 1 100 ? 15.645 2.561 7.322 1.00 83.31 100 GLU A CA 1
ATOM 696 C C . GLU A 1 100 ? 15.203 1.103 7.205 1.00 83.31 100 GLU A C 1
ATOM 698 O O . GLU A 1 100 ? 14.128 0.822 6.677 1.00 83.31 100 GLU A O 1
ATOM 703 N N . ILE A 1 101 ? 16.036 0.192 7.711 1.00 88.31 101 ILE A N 1
ATOM 704 C CA . ILE A 1 101 ? 15.798 -1.245 7.766 1.00 88.31 101 ILE A CA 1
ATOM 705 C C . ILE A 1 101 ? 15.926 -1.670 9.227 1.00 88.31 101 ILE A C 1
ATOM 707 O O . ILE A 1 101 ? 17.027 -1.697 9.779 1.00 88.31 101 ILE A O 1
ATOM 711 N N . SER A 1 102 ? 14.801 -1.993 9.856 1.00 86.25 102 SER A N 1
ATOM 712 C CA . SER A 1 102 ? 14.756 -2.454 11.241 1.00 86.25 102 SER A CA 1
ATOM 713 C C . SER A 1 102 ? 14.422 -3.934 11.296 1.00 86.25 102 SER A C 1
ATOM 715 O O . SER A 1 102 ? 13.278 -4.357 11.124 1.00 86.25 102 SER A O 1
ATOM 717 N N . LEU A 1 103 ? 15.449 -4.752 11.498 1.00 82.88 103 LEU A N 1
ATOM 718 C CA . LEU A 1 103 ? 15.272 -6.190 11.622 1.00 82.88 103 LEU A CA 1
ATOM 719 C C . LEU A 1 103 ? 15.337 -6.574 13.095 1.00 82.88 103 LEU A C 1
ATOM 721 O O . LEU A 1 103 ? 16.419 -6.523 13.682 1.00 82.88 103 LEU A O 1
ATOM 725 N N . MET A 1 104 ? 14.179 -6.904 13.677 1.00 75.69 104 MET A N 1
ATOM 726 C CA . MET A 1 104 ? 14.089 -7.489 15.020 1.00 75.69 104 MET A CA 1
ATOM 727 C C . MET A 1 104 ? 14.231 -9.012 14.974 1.00 75.69 104 MET A C 1
ATOM 729 O O . MET A 1 104 ? 14.626 -9.621 15.966 1.00 75.69 104 MET A O 1
ATOM 733 N N . GLY A 1 105 ? 13.899 -9.612 13.829 1.00 63.06 105 GLY A N 1
ATOM 734 C CA . GLY A 1 105 ? 14.062 -11.032 13.566 1.00 63.06 105 GLY A CA 1
ATOM 735 C C . GLY A 1 105 ? 15.469 -11.435 13.143 1.00 63.06 105 GLY A C 1
ATOM 736 O O . GLY A 1 105 ? 16.413 -10.641 13.107 1.00 63.06 105 GLY A O 1
ATOM 737 N N . PHE A 1 106 ? 15.609 -12.711 12.801 1.00 59.16 106 PHE A N 1
ATOM 738 C CA . PHE A 1 106 ? 16.861 -13.261 12.309 1.00 59.16 106 PHE A CA 1
ATOM 739 C C . PHE A 1 106 ? 17.043 -12.875 10.842 1.00 59.16 106 PHE A C 1
ATOM 741 O O . PHE A 1 106 ? 16.271 -13.285 9.972 1.00 59.16 106 PHE A O 1
ATOM 748 N N . PHE A 1 107 ? 18.094 -12.119 10.527 1.00 59.53 107 PHE A N 1
ATOM 749 C CA . PHE A 1 107 ? 18.514 -12.017 9.137 1.00 59.53 107 PHE A CA 1
ATOM 750 C C . PHE A 1 107 ? 19.015 -13.401 8.727 1.00 59.53 107 PHE A C 1
ATOM 752 O O . PHE A 1 107 ? 19.995 -13.889 9.291 1.00 59.53 107 PHE A O 1
ATOM 759 N N . ALA A 1 108 ? 18.352 -14.047 7.763 1.00 47.97 108 ALA A N 1
ATOM 760 C CA . ALA A 1 108 ? 18.693 -15.393 7.291 1.00 47.97 108 ALA A CA 1
ATOM 761 C C . ALA A 1 108 ? 20.040 -15.436 6.528 1.00 47.97 108 ALA A C 1
ATOM 763 O O . ALA A 1 108 ? 20.263 -16.271 5.664 1.00 47.97 108 ALA A O 1
ATOM 764 N N . SER A 1 109 ? 20.960 -14.514 6.826 1.00 44.84 109 SER A N 1
ATOM 765 C CA . SER A 1 109 ? 22.333 -14.471 6.329 1.00 44.84 109 SER A CA 1
ATOM 766 C C . SER A 1 109 ? 23.349 -15.124 7.253 1.00 44.84 109 SER A C 1
ATOM 768 O O . SER A 1 109 ? 24.533 -15.096 6.946 1.00 44.84 109 SER A O 1
ATOM 770 N N . GLN A 1 110 ? 22.938 -15.687 8.385 1.00 42.06 110 GLN A N 1
ATOM 771 C CA . GLN A 1 110 ? 23.815 -16.554 9.177 1.00 42.06 110 GLN A CA 1
ATOM 772 C C . GLN A 1 110 ? 23.762 -17.994 8.628 1.00 42.06 110 GLN A C 1
ATOM 774 O O . GLN A 1 110 ? 23.716 -18.954 9.392 1.00 42.06 110 GLN A O 1
ATOM 779 N N . GLU A 1 111 ? 23.721 -18.147 7.302 1.00 45.75 111 GLU A N 1
ATOM 780 C CA . GLU A 1 111 ? 24.024 -19.425 6.663 1.00 45.75 111 GLU A CA 1
ATOM 781 C C . GLU A 1 111 ? 25.556 -19.546 6.547 1.00 45.75 111 GLU A C 1
ATOM 783 O O . GLU A 1 111 ? 26.235 -18.552 6.264 1.00 45.75 111 GLU A O 1
ATOM 788 N N . PRO A 1 112 ? 26.131 -20.727 6.825 1.00 40.16 112 PRO A N 1
ATOM 789 C CA . PRO A 1 112 ? 27.570 -20.947 6.780 1.00 40.16 112 PRO A CA 1
ATOM 790 C C . PRO A 1 112 ? 28.105 -20.847 5.341 1.00 40.16 112 PRO A C 1
ATOM 792 O O . PRO A 1 112 ? 27.383 -21.116 4.387 1.00 40.16 112 PRO A O 1
ATOM 795 N N . GLU A 1 113 ? 29.384 -20.470 5.222 1.00 39.88 113 GLU A N 1
ATOM 796 C CA . GLU A 1 113 ? 30.207 -20.352 4.002 1.00 39.88 113 GLU A CA 1
ATOM 797 C C . GLU A 1 113 ? 29.656 -21.088 2.757 1.00 39.88 113 GLU A C 1
ATOM 799 O O . GLU A 1 113 ? 29.696 -22.318 2.672 1.00 39.88 113 GLU A O 1
ATOM 804 N N . GLY A 1 114 ? 29.163 -20.319 1.777 1.00 46.31 114 GLY A N 1
ATOM 805 C CA . GLY A 1 114 ? 28.536 -20.839 0.552 1.00 46.31 114 GLY A CA 1
ATOM 806 C C . GLY A 1 114 ? 27.722 -19.790 -0.218 1.00 46.31 114 GLY A C 1
ATOM 807 O O . GLY A 1 114 ? 26.598 -20.062 -0.621 1.00 46.31 114 GLY A O 1
ATOM 808 N N . GLU A 1 115 ? 28.303 -18.594 -0.326 1.00 52.72 115 GLU A N 1
ATOM 809 C CA . GLU A 1 115 ? 27.930 -17.354 -1.030 1.00 52.72 115 GLU A CA 1
ATOM 810 C C . GLU A 1 115 ? 26.729 -17.411 -2.002 1.00 52.72 115 GLU A C 1
ATOM 812 O O . GLU A 1 115 ? 26.862 -17.773 -3.169 1.00 52.72 115 GLU A O 1
ATOM 817 N N . GLN A 1 116 ? 25.563 -16.928 -1.559 1.00 58.16 116 GLN A N 1
ATOM 818 C CA . GLN A 1 116 ? 24.715 -16.140 -2.458 1.00 58.16 116 GLN A CA 1
ATOM 819 C C . GLN A 1 116 ? 25.107 -14.679 -2.282 1.00 58.16 116 GLN A C 1
ATOM 821 O O . GLN A 1 116 ? 24.688 -14.026 -1.324 1.00 58.16 116 GLN A O 1
ATOM 826 N N . GLU A 1 117 ? 25.952 -14.205 -3.192 1.00 76.81 117 GLU A N 1
ATOM 827 C CA . GLU A 1 117 ? 26.245 -12.791 -3.388 1.00 76.81 117 GLU A CA 1
ATOM 828 C C . GLU A 1 117 ? 24.930 -12.037 -3.652 1.00 76.81 117 GLU A C 1
ATOM 830 O O . GLU A 1 117 ? 24.084 -12.482 -4.434 1.00 76.81 117 GLU A O 1
ATOM 835 N N . ARG A 1 118 ? 24.714 -10.923 -2.953 1.00 84.88 118 ARG A N 1
ATOM 836 C CA . ARG A 1 118 ? 23.388 -10.295 -2.857 1.00 84.88 118 ARG A CA 1
ATOM 837 C C . ARG A 1 118 ? 23.274 -9.011 -3.635 1.00 84.88 118 ARG A C 1
ATOM 839 O O . ARG A 1 118 ? 22.171 -8.697 -4.067 1.00 84.88 118 ARG A O 1
ATOM 846 N N . TYR A 1 119 ? 24.376 -8.291 -3.822 1.00 93.44 119 TYR A N 1
ATOM 847 C CA . TYR A 1 119 ? 24.429 -7.122 -4.695 1.00 93.44 119 TYR A CA 1
ATOM 848 C C . TYR A 1 119 ? 23.336 -6.079 -4.411 1.00 93.44 119 TYR A C 1
ATOM 850 O O . TYR A 1 119 ? 22.754 -5.507 -5.332 1.00 93.44 119 TYR A O 1
ATOM 858 N N . ASN A 1 120 ? 23.011 -5.837 -3.139 1.00 95.12 120 ASN A N 1
ATOM 859 C CA . ASN A 1 120 ? 22.060 -4.794 -2.775 1.00 95.12 120 ASN A CA 1
ATOM 860 C C . ASN A 1 120 ? 22.733 -3.416 -2.761 1.00 95.12 120 ASN A C 1
ATOM 862 O O . ASN A 1 120 ? 23.946 -3.290 -2.620 1.00 95.12 120 ASN A O 1
ATOM 866 N N . VAL A 1 121 ? 21.927 -2.362 -2.829 1.00 95.56 121 VAL A N 1
ATOM 867 C CA . VAL A 1 121 ? 22.332 -0.977 -2.577 1.00 95.56 121 VAL A CA 1
ATOM 868 C C . VAL A 1 121 ? 21.525 -0.467 -1.397 1.00 95.56 121 VAL A C 1
ATOM 870 O O . VAL A 1 121 ? 20.321 -0.224 -1.511 1.00 95.56 121 VAL A O 1
ATOM 873 N N . ILE A 1 122 ? 22.169 -0.336 -0.242 1.00 92.56 122 ILE A N 1
ATOM 874 C CA . ILE A 1 122 ? 21.470 -0.096 1.022 1.00 92.56 122 ILE A CA 1
ATOM 875 C C . ILE A 1 122 ? 22.117 1.012 1.842 1.00 92.56 122 ILE A C 1
ATOM 877 O O . ILE A 1 122 ? 23.338 1.160 1.859 1.00 92.56 122 ILE A O 1
ATOM 881 N N . GLY A 1 123 ? 21.290 1.772 2.558 1.00 86.38 123 GLY A N 1
ATOM 882 C CA . GLY A 1 123 ? 21.731 2.757 3.543 1.00 86.38 123 GLY A CA 1
ATOM 883 C C . GLY A 1 123 ? 21.192 4.167 3.313 1.00 86.38 123 GLY A C 1
ATOM 884 O O . GLY A 1 123 ? 20.731 4.519 2.222 1.00 86.38 123 GLY A O 1
ATOM 885 N N . HIS A 1 124 ? 21.301 4.982 4.366 1.00 85.00 124 HIS A N 1
ATOM 886 C CA . HIS A 1 124 ? 20.810 6.353 4.397 1.00 85.00 124 HIS A CA 1
ATOM 887 C C . HIS A 1 124 ? 21.966 7.348 4.440 1.00 85.00 124 HIS A C 1
ATOM 889 O O . HIS A 1 124 ? 22.803 7.320 5.343 1.00 85.00 124 HIS A O 1
ATOM 895 N N . SER A 1 125 ? 21.947 8.335 3.548 1.00 81.56 125 SER A N 1
ATOM 896 C CA . SER A 1 125 ? 22.994 9.360 3.461 1.00 81.56 125 SER A CA 1
ATOM 897 C C . SER A 1 125 ? 23.102 10.267 4.694 1.00 81.56 125 SER A C 1
ATOM 899 O O . SER A 1 125 ? 24.063 11.015 4.835 1.00 81.56 125 SER A O 1
ATOM 901 N N . GLY A 1 126 ? 22.086 10.267 5.557 1.00 78.94 126 GLY A N 1
ATOM 902 C CA . GLY A 1 126 ? 22.069 11.005 6.822 1.00 78.94 126 GLY A CA 1
ATOM 903 C C . GLY A 1 126 ? 22.553 10.206 8.035 1.00 78.94 126 GLY A C 1
ATOM 904 O O . GLY A 1 126 ? 22.408 10.703 9.145 1.00 78.94 126 GLY A O 1
ATOM 905 N N . GLN A 1 127 ? 23.043 8.976 7.848 1.00 80.00 127 GLN A N 1
ATOM 906 C CA . GLN A 1 127 ? 23.418 8.054 8.926 1.00 80.00 127 GLN A CA 1
ATOM 907 C C . GLN A 1 127 ? 24.783 7.436 8.657 1.00 80.00 127 GLN A C 1
ATOM 909 O O . GLN A 1 127 ? 25.128 7.167 7.508 1.00 80.00 127 GLN A O 1
ATOM 914 N N . THR A 1 128 ? 25.538 7.173 9.716 1.00 83.62 128 THR A N 1
ATOM 915 C CA . THR A 1 128 ? 26.723 6.314 9.651 1.00 83.62 128 THR A CA 1
ATOM 916 C C . THR A 1 128 ? 26.358 4.857 9.407 1.00 83.62 128 THR A C 1
ATOM 918 O O . THR A 1 128 ? 25.216 4.453 9.609 1.00 83.62 128 THR A O 1
ATOM 921 N N . THR A 1 129 ? 27.320 4.045 8.962 1.00 82.75 129 THR A N 1
ATOM 922 C CA . THR A 1 129 ? 27.102 2.600 8.764 1.00 82.75 129 THR A CA 1
ATOM 923 C C . THR A 1 129 ? 26.600 1.918 10.033 1.00 82.75 129 THR A C 1
ATOM 925 O O . THR A 1 129 ? 25.637 1.157 9.972 1.00 82.75 129 THR A O 1
ATOM 928 N N . ASP A 1 130 ? 27.185 2.258 11.182 1.00 80.00 130 ASP A N 1
ATOM 929 C CA . ASP A 1 130 ? 26.771 1.716 12.479 1.00 80.00 130 ASP A CA 1
ATOM 930 C C . ASP A 1 130 ? 25.352 2.167 12.859 1.00 80.00 130 ASP A C 1
ATOM 932 O O . ASP A 1 130 ? 24.594 1.424 13.486 1.00 80.00 130 ASP A O 1
ATOM 936 N N . GLU A 1 131 ? 24.952 3.376 12.462 1.00 80.25 131 GLU A N 1
ATOM 937 C CA . GLU A 1 131 ? 23.596 3.878 12.689 1.00 80.25 131 GLU A CA 1
ATOM 938 C C . GLU A 1 131 ? 22.578 3.235 11.744 1.00 80.25 131 GLU A C 1
ATOM 940 O O . GLU A 1 131 ? 21.466 2.960 12.185 1.00 80.25 131 GLU A O 1
ATOM 945 N N . ALA A 1 132 ? 22.947 2.953 10.492 1.00 79.31 132 ALA A N 1
ATOM 946 C CA . ALA A 1 132 ? 22.027 2.542 9.433 1.00 79.31 132 ALA A CA 1
ATOM 947 C C . ALA A 1 132 ? 21.566 1.076 9.507 1.00 79.31 132 ALA A C 1
ATOM 949 O O . ALA A 1 132 ? 20.465 0.775 9.038 1.00 79.31 132 ALA A O 1
ATOM 950 N N . PHE A 1 133 ? 22.353 0.166 10.100 1.00 80.19 133 PHE A N 1
ATOM 951 C CA . PHE A 1 133 ? 22.073 -1.278 10.031 1.00 80.19 133 PHE A CA 1
ATOM 952 C C . PHE A 1 133 ? 22.063 -1.987 11.388 1.00 80.19 133 PHE A C 1
ATOM 954 O O . PHE A 1 133 ? 22.957 -1.804 12.210 1.00 80.19 133 PHE A O 1
ATOM 961 N N . SER A 1 134 ? 21.063 -2.854 11.602 1.00 77.44 134 SER A N 1
ATOM 962 C CA . SER A 1 134 ? 21.018 -3.827 12.714 1.00 77.44 134 SER A CA 1
ATOM 963 C C . SER A 1 134 ? 21.621 -5.183 12.371 1.00 77.44 134 SER A C 1
ATOM 965 O O . SER A 1 134 ? 21.650 -6.079 13.208 1.00 77.44 134 SER A O 1
ATOM 967 N N . PHE A 1 135 ? 22.109 -5.319 11.146 1.00 80.12 135 PHE A N 1
ATOM 968 C CA . PHE A 1 135 ? 22.722 -6.511 10.595 1.00 80.12 135 PHE A CA 1
ATOM 969 C C . PHE A 1 135 ? 24.040 -6.123 9.925 1.00 80.12 135 PHE A C 1
ATOM 971 O O . PHE A 1 135 ? 24.318 -4.944 9.713 1.00 80.12 135 PHE A O 1
ATOM 978 N N . THR A 1 136 ? 24.852 -7.118 9.586 1.00 83.00 136 THR A N 1
ATOM 979 C CA . THR A 1 136 ? 26.061 -6.914 8.787 1.00 83.00 136 THR A CA 1
ATOM 980 C C . THR A 1 136 ? 25.706 -7.110 7.315 1.00 83.00 136 THR A C 1
ATOM 982 O O . THR A 1 136 ? 25.286 -8.214 6.960 1.00 83.00 136 THR A O 1
ATOM 985 N N . PRO A 1 137 ? 25.822 -6.070 6.469 1.00 84.50 137 PRO A N 1
ATOM 986 C CA . PRO A 1 137 ? 25.689 -6.216 5.025 1.00 84.50 137 PRO A CA 1
ATOM 987 C C . PRO A 1 137 ? 26.676 -7.226 4.445 1.00 84.50 137 PRO A C 1
ATOM 989 O O . PRO A 1 137 ? 27.754 -7.441 5.005 1.00 84.50 137 PRO A O 1
ATOM 992 N N . ASP A 1 138 ? 26.314 -7.816 3.312 1.00 84.44 138 ASP A N 1
ATOM 993 C CA . ASP A 1 138 ? 27.207 -8.712 2.592 1.00 84.44 138 ASP A CA 1
ATOM 994 C C . ASP A 1 138 ? 28.356 -7.936 1.928 1.00 84.44 138 ASP A C 1
ATOM 996 O O . ASP A 1 138 ? 28.234 -6.754 1.607 1.00 84.44 138 ASP A O 1
ATOM 1000 N N . SER A 1 139 ? 29.486 -8.606 1.690 1.00 87.56 139 SER A N 1
ATOM 1001 C CA . SER A 1 139 ? 30.649 -7.988 1.038 1.00 87.56 139 SER A CA 1
ATOM 1002 C C . SER A 1 139 ? 30.387 -7.511 -0.399 1.00 87.56 139 SER A C 1
ATOM 1004 O O . SER A 1 139 ? 31.111 -6.646 -0.894 1.00 87.56 139 SER A O 1
ATOM 1006 N N . THR A 1 140 ? 29.348 -8.041 -1.053 1.00 91.25 140 THR A N 1
ATOM 1007 C CA . THR A 1 140 ? 28.898 -7.627 -2.390 1.00 91.25 140 THR A CA 1
ATOM 1008 C C . THR A 1 140 ? 27.884 -6.483 -2.370 1.00 91.25 140 THR A C 1
ATOM 1010 O O . THR A 1 140 ? 27.614 -5.889 -3.417 1.00 91.25 140 THR A O 1
ATOM 1013 N N . ASP A 1 141 ? 27.350 -6.123 -1.197 1.00 91.75 141 ASP A N 1
ATOM 1014 C CA . ASP A 1 141 ? 26.427 -5.000 -1.061 1.00 91.75 141 ASP A CA 1
ATOM 1015 C C . ASP A 1 141 ? 27.168 -3.655 -1.191 1.00 91.75 141 ASP A C 1
ATOM 1017 O O . ASP A 1 141 ? 28.266 -3.433 -0.672 1.00 91.75 141 ASP A O 1
ATOM 1021 N N . ARG A 1 142 ? 26.531 -2.698 -1.867 1.00 93.00 142 ARG A N 1
ATOM 1022 C CA . ARG A 1 142 ? 26.966 -1.302 -1.948 1.00 93.00 142 ARG A CA 1
ATOM 1023 C C . ARG A 1 142 ? 26.348 -0.522 -0.794 1.00 93.00 142 ARG A C 1
ATOM 1025 O O . ARG A 1 142 ? 25.130 -0.359 -0.712 1.00 93.00 142 ARG A O 1
ATOM 1032 N N . ILE A 1 143 ? 27.203 -0.005 0.083 1.00 90.31 143 ILE A N 1
ATOM 1033 C CA . ILE A 1 143 ? 26.780 0.720 1.281 1.00 90.31 143 ILE A CA 1
ATOM 1034 C C . ILE A 1 143 ? 26.704 2.219 0.999 1.00 90.31 143 ILE A C 1
ATOM 1036 O O . ILE A 1 143 ? 27.722 2.889 0.837 1.00 90.31 143 ILE A O 1
ATOM 1040 N N . CYS A 1 144 ? 25.485 2.750 0.958 1.00 89.00 144 CYS A N 1
ATOM 1041 C CA . CYS A 1 144 ? 25.172 4.147 0.651 1.00 89.00 144 CYS A CA 1
ATOM 1042 C C . CYS A 1 144 ? 24.871 4.969 1.914 1.00 89.00 144 CYS A C 1
ATOM 1044 O O . CYS A 1 144 ? 23.932 5.764 1.961 1.00 89.00 144 CYS A O 1
ATOM 1046 N N . THR A 1 145 ? 25.670 4.765 2.956 1.00 85.38 145 THR A N 1
ATOM 1047 C CA . THR A 1 145 ? 25.620 5.531 4.207 1.00 85.38 145 THR A CA 1
ATOM 1048 C C . THR A 1 145 ? 26.521 6.770 4.118 1.00 85.38 145 THR A C 1
ATOM 1050 O O . THR A 1 145 ? 27.021 7.131 3.049 1.00 85.38 145 THR A O 1
ATOM 1053 N N . SER A 1 146 ? 26.690 7.479 5.230 1.00 80.06 146 SER A N 1
ATOM 1054 C CA . SER A 1 146 ? 27.678 8.542 5.401 1.00 80.06 146 SER A CA 1
ATOM 1055 C C . SER A 1 146 ? 28.808 8.052 6.296 1.00 80.06 146 SER A C 1
ATOM 1057 O O . SER A 1 146 ? 28.588 7.721 7.450 1.00 80.06 146 SER A O 1
ATOM 1059 N N . ASP A 1 147 ? 30.050 8.075 5.833 1.00 70.69 147 ASP A N 1
ATOM 1060 C CA . ASP A 1 147 ? 31.223 7.839 6.694 1.00 70.69 147 ASP A CA 1
ATOM 1061 C C . ASP A 1 147 ? 31.602 9.073 7.549 1.00 70.69 147 ASP A C 1
ATOM 1063 O O . ASP A 1 147 ? 32.697 9.153 8.107 1.00 70.69 147 ASP A O 1
ATOM 1067 N N . GLY A 1 148 ? 30.708 10.067 7.632 1.00 63.16 148 GLY A N 1
ATOM 1068 C CA . GLY A 1 148 ? 30.937 11.353 8.289 1.00 63.16 148 GLY A CA 1
ATOM 1069 C C . GLY A 1 148 ? 31.612 12.404 7.401 1.00 63.16 148 GLY A C 1
ATOM 1070 O O . GLY A 1 148 ? 31.591 13.578 7.766 1.00 63.16 148 GLY A O 1
ATOM 1071 N N . ASN A 1 149 ? 32.146 12.028 6.231 1.00 61.03 149 ASN A N 1
ATOM 1072 C CA . ASN A 1 149 ? 32.821 12.941 5.298 1.00 61.03 149 ASN A CA 1
ATOM 1073 C C . ASN A 1 149 ? 32.252 12.893 3.866 1.00 61.03 149 ASN A C 1
ATOM 1075 O O . ASN A 1 149 ? 32.341 13.890 3.146 1.00 61.03 149 ASN A O 1
ATOM 1079 N N . THR A 1 150 ? 31.642 11.777 3.460 1.00 68.00 150 THR A N 1
ATOM 1080 C CA . THR A 1 150 ? 31.189 11.516 2.086 1.00 68.00 150 THR A CA 1
ATOM 1081 C C . THR A 1 150 ? 29.838 10.787 2.093 1.00 68.00 150 THR A C 1
ATOM 1083 O O . THR A 1 150 ? 29.784 9.561 2.011 1.00 68.00 150 THR A O 1
ATOM 1086 N N . PRO A 1 151 ? 28.710 11.510 2.222 1.00 77.00 151 PRO A N 1
ATOM 1087 C CA . PRO A 1 151 ? 27.391 10.894 2.116 1.00 77.00 151 PRO A CA 1
ATOM 1088 C C . PRO A 1 151 ? 27.131 10.448 0.673 1.00 77.00 151 PRO A C 1
ATOM 1090 O O . PRO A 1 151 ? 27.553 11.134 -0.257 1.00 77.00 151 PRO A O 1
ATOM 1093 N N . THR A 1 152 ? 26.381 9.359 0.484 1.00 81.00 152 THR A N 1
ATOM 1094 C CA . THR A 1 152 ? 25.822 8.972 -0.827 1.00 81.00 152 THR A CA 1
ATOM 1095 C C . THR A 1 152 ? 24.354 9.395 -0.890 1.00 81.00 152 THR A C 1
ATOM 1097 O O . THR A 1 152 ? 23.492 8.642 -0.442 1.00 81.00 152 THR A O 1
ATOM 1100 N N . PRO A 1 153 ? 24.016 10.614 -1.357 1.00 82.06 153 PRO A N 1
ATOM 1101 C CA . PRO A 1 153 ? 22.650 11.119 -1.289 1.00 82.06 153 PRO A CA 1
ATOM 1102 C C . PRO A 1 153 ? 21.727 10.287 -2.169 1.00 82.06 153 PRO A C 1
ATOM 1104 O O . PRO A 1 153 ? 22.136 9.836 -3.237 1.00 82.06 153 PRO A O 1
ATOM 1107 N N . ILE A 1 154 ? 20.451 10.188 -1.801 1.00 83.69 154 ILE A N 1
ATOM 1108 C CA . ILE A 1 154 ? 19.470 9.453 -2.609 1.00 83.69 154 ILE A CA 1
ATOM 1109 C C . ILE A 1 154 ? 19.410 9.927 -4.072 1.00 83.69 154 ILE A C 1
ATOM 1111 O O . ILE A 1 154 ? 19.262 9.115 -4.977 1.00 83.69 154 ILE A O 1
ATOM 1115 N N . ALA A 1 155 ? 19.624 11.224 -4.314 1.00 82.44 155 ALA A N 1
ATOM 1116 C CA . ALA A 1 155 ? 19.668 11.818 -5.652 1.00 82.44 155 ALA A CA 1
ATOM 1117 C C . ALA A 1 155 ? 20.866 11.357 -6.510 1.00 82.44 155 ALA A C 1
ATOM 1119 O O . ALA A 1 155 ? 20.900 11.629 -7.704 1.00 82.44 155 ALA A O 1
ATOM 1120 N N . SER A 1 156 ? 21.856 10.686 -5.912 1.00 87.56 156 SER A N 1
ATOM 1121 C CA . SER A 1 156 ? 22.947 10.011 -6.631 1.00 87.56 156 SER A CA 1
ATOM 1122 C C . SER A 1 156 ? 22.631 8.551 -6.972 1.00 87.56 156 SER A C 1
ATOM 1124 O O . SER A 1 156 ? 23.430 7.903 -7.637 1.00 87.56 156 SER A O 1
ATOM 1126 N N . ILE A 1 157 ? 21.475 8.039 -6.534 1.00 92.75 157 ILE A N 1
ATOM 1127 C CA . ILE A 1 157 ? 21.046 6.651 -6.742 1.00 92.75 157 ILE A CA 1
ATOM 1128 C C . ILE A 1 157 ? 19.794 6.605 -7.626 1.00 92.75 157 ILE A C 1
ATOM 1130 O O . ILE A 1 157 ? 19.781 5.887 -8.627 1.00 92.75 157 ILE A O 1
ATOM 1134 N N . LEU A 1 158 ? 18.763 7.380 -7.264 1.00 93.19 158 LEU A N 1
ATOM 1135 C CA . LEU A 1 158 ? 17.416 7.326 -7.838 1.00 93.19 158 LEU A CA 1
ATOM 1136 C C . LEU A 1 158 ? 16.878 8.710 -8.219 1.00 93.19 158 LEU A C 1
ATOM 1138 O O . LEU A 1 158 ? 17.045 9.681 -7.478 1.00 93.19 158 LEU A O 1
ATOM 1142 N N . ASP A 1 159 ? 16.121 8.748 -9.312 1.00 88.62 159 ASP A N 1
ATOM 1143 C CA . ASP A 1 159 ? 15.224 9.848 -9.664 1.00 88.62 159 ASP A CA 1
ATOM 1144 C C . ASP A 1 159 ? 13.887 9.778 -8.894 1.00 88.62 159 ASP A C 1
ATOM 1146 O O . ASP A 1 159 ? 13.599 8.853 -8.121 1.00 88.62 159 ASP A O 1
ATOM 1150 N N . ALA A 1 160 ? 13.049 10.801 -9.088 1.00 83.69 160 ALA A N 1
ATOM 1151 C CA . ALA A 1 160 ? 11.700 10.845 -8.534 1.00 83.69 160 ALA A CA 1
ATOM 1152 C C . ALA A 1 160 ? 10.823 9.682 -9.042 1.00 83.69 160 ALA A C 1
ATOM 1154 O O . ALA A 1 160 ? 11.015 9.164 -10.143 1.00 83.69 160 ALA A O 1
ATOM 1155 N N . LEU A 1 161 ? 9.818 9.303 -8.244 1.00 86.19 161 LEU A N 1
ATOM 1156 C CA . LEU A 1 161 ? 8.786 8.359 -8.673 1.00 86.19 161 LEU A CA 1
ATOM 1157 C C . LEU A 1 161 ? 8.011 8.963 -9.851 1.00 86.19 161 LEU A C 1
ATOM 1159 O O . LEU A 1 161 ? 7.401 10.023 -9.711 1.00 86.19 161 LEU A O 1
ATOM 1163 N N . ALA A 1 162 ? 8.045 8.297 -11.001 1.00 81.88 162 ALA A N 1
ATOM 1164 C CA . ALA A 1 162 ? 7.449 8.795 -12.234 1.00 81.88 162 ALA A CA 1
ATOM 1165 C C . ALA A 1 162 ? 7.058 7.644 -13.168 1.00 81.88 162 ALA A C 1
ATOM 1167 O O . ALA A 1 162 ? 7.411 6.482 -12.952 1.00 81.88 162 ALA A O 1
ATOM 1168 N N . ASN A 1 163 ? 6.327 7.974 -14.233 1.00 83.31 163 ASN A N 1
ATOM 1169 C CA . ASN A 1 163 ? 6.127 7.052 -15.341 1.00 83.31 163 ASN A CA 1
ATOM 1170 C C . ASN A 1 163 ? 7.405 7.020 -16.195 1.00 83.31 163 ASN A C 1
ATOM 1172 O O . ASN A 1 163 ? 7.613 7.889 -17.041 1.00 83.31 163 ASN A O 1
ATOM 1176 N N . ASN A 1 164 ? 8.253 6.017 -15.962 1.00 82.94 164 ASN A N 1
ATOM 1177 C CA . ASN A 1 164 ? 9.505 5.800 -16.699 1.00 82.94 164 ASN A CA 1
ATOM 1178 C C . ASN A 1 164 ? 9.351 4.740 -17.811 1.00 82.94 164 ASN A C 1
ATOM 1180 O O . ASN A 1 164 ? 10.338 4.121 -18.228 1.00 82.94 164 ASN A O 1
ATOM 1184 N N . GLY A 1 165 ? 8.113 4.514 -18.264 1.00 80.69 165 GLY A N 1
ATOM 1185 C CA . GLY A 1 165 ? 7.711 3.408 -19.132 1.00 80.69 165 GLY A CA 1
ATOM 1186 C C . GLY A 1 165 ? 7.197 2.192 -18.354 1.00 80.69 165 GLY A C 1
ATOM 1187 O O . GLY A 1 165 ? 7.329 2.126 -17.134 1.00 80.69 165 GLY A O 1
ATOM 1188 N N . GLY A 1 166 ? 6.625 1.222 -19.072 1.00 82.88 166 GLY A N 1
ATOM 1189 C CA . GLY A 1 166 ? 5.978 0.047 -18.476 1.00 82.88 166 GLY A CA 1
ATOM 1190 C C . GLY A 1 166 ? 4.568 0.318 -17.940 1.00 82.88 166 GLY A C 1
ATOM 1191 O O . GLY A 1 166 ? 3.973 1.355 -18.229 1.00 82.88 166 GLY A O 1
ATOM 1192 N N . SER A 1 167 ? 4.023 -0.637 -17.179 1.00 81.88 167 SER A N 1
ATOM 1193 C CA . SER A 1 167 ? 2.638 -0.615 -16.677 1.00 81.88 167 SER A CA 1
ATOM 1194 C C . SER A 1 167 ? 2.459 0.042 -15.303 1.00 81.88 167 SER A C 1
ATOM 1196 O O . SER A 1 167 ? 1.329 0.242 -14.877 1.00 81.88 167 SER A O 1
ATOM 1198 N N . THR A 1 168 ? 3.540 0.377 -14.591 1.00 85.06 168 THR A N 1
ATOM 1199 C CA . THR A 1 168 ? 3.484 0.956 -13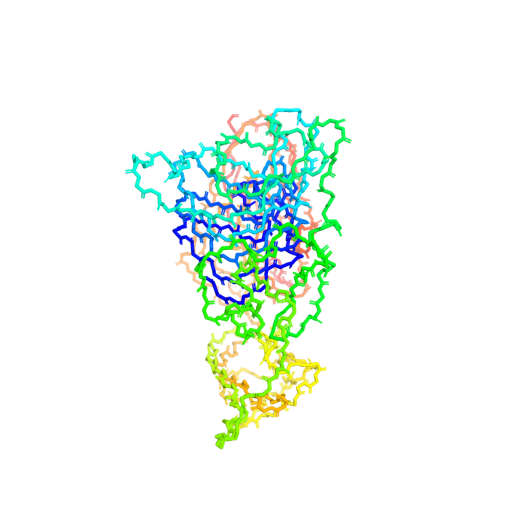.234 1.00 85.06 168 THR A CA 1
ATOM 1200 C C . THR A 1 168 ? 4.567 2.017 -13.031 1.00 85.06 168 THR A C 1
ATOM 1202 O O . THR A 1 168 ? 5.612 1.959 -13.677 1.00 85.06 168 THR A O 1
ATOM 1205 N N . LEU A 1 169 ? 4.368 2.961 -12.101 1.00 83.25 169 LEU A N 1
ATOM 1206 C CA . LEU A 1 169 ? 5.372 3.986 -11.767 1.00 83.25 169 LEU A CA 1
ATOM 1207 C C . LEU A 1 169 ? 6.646 3.365 -11.182 1.00 83.25 169 LEU A C 1
ATOM 1209 O O . LEU A 1 169 ? 6.560 2.472 -10.348 1.00 83.25 169 LEU A O 1
ATOM 1213 N N . THR A 1 170 ? 7.821 3.883 -11.522 1.00 93.56 170 THR A N 1
ATOM 1214 C CA . THR A 1 170 ? 9.099 3.383 -10.983 1.00 93.56 170 THR A CA 1
ATOM 1215 C C . THR A 1 170 ? 9.999 4.531 -10.537 1.00 93.56 170 THR A C 1
ATOM 1217 O O . THR A 1 170 ? 9.695 5.704 -10.781 1.00 93.56 170 THR A O 1
ATOM 1220 N N . ARG A 1 171 ? 11.126 4.214 -9.890 1.00 91.31 171 ARG A N 1
ATOM 1221 C CA . ARG A 1 171 ? 12.225 5.169 -9.690 1.00 91.31 171 ARG A CA 1
ATOM 1222 C C . ARG A 1 171 ? 13.387 4.799 -10.596 1.00 91.31 171 ARG A C 1
ATOM 1224 O O . ARG A 1 171 ? 14.005 3.757 -10.400 1.00 91.31 171 ARG A O 1
ATOM 1231 N N . ALA A 1 172 ? 13.646 5.632 -11.601 1.00 92.94 172 ALA A N 1
ATOM 1232 C CA . ALA A 1 172 ? 14.752 5.412 -12.521 1.00 92.94 172 ALA A CA 1
ATOM 1233 C C . ALA A 1 172 ? 16.099 5.565 -11.804 1.00 92.94 172 ALA A C 1
ATOM 1235 O O . ALA A 1 172 ? 16.228 6.371 -10.880 1.00 92.94 172 ALA A O 1
ATOM 1236 N N . LEU A 1 173 ? 17.099 4.799 -12.240 1.00 96.62 173 LEU A N 1
ATOM 1237 C CA . LEU A 1 173 ? 18.478 4.997 -11.804 1.00 96.62 173 LEU A CA 1
ATOM 1238 C C . LEU A 1 173 ? 19.050 6.251 -12.473 1.00 96.62 173 LEU A C 1
ATOM 1240 O O . LEU A 1 173 ? 18.828 6.484 -13.664 1.00 96.62 173 LEU A O 1
ATOM 1244 N N . VAL A 1 174 ? 19.813 7.041 -11.721 1.00 90.12 174 VAL A N 1
ATOM 1245 C CA . VAL A 1 174 ? 20.536 8.192 -12.282 1.00 90.12 174 VAL A CA 1
ATOM 1246 C C . VAL A 1 174 ? 21.855 7.751 -12.920 1.00 90.12 174 VAL A C 1
ATOM 1248 O O . VAL A 1 174 ? 22.423 6.717 -12.570 1.00 90.12 174 VAL A O 1
ATOM 1251 N N . ALA A 1 175 ? 22.382 8.556 -13.844 1.00 90.56 175 ALA A N 1
ATOM 1252 C CA . ALA A 1 175 ? 23.685 8.292 -14.451 1.00 90.56 175 ALA A CA 1
ATOM 1253 C C . ALA A 1 175 ? 24.792 8.217 -13.382 1.00 90.56 175 ALA A C 1
ATOM 1255 O O . ALA A 1 175 ? 24.951 9.143 -12.587 1.00 90.56 175 ALA A O 1
ATOM 1256 N N . GLY A 1 176 ? 25.574 7.133 -13.391 1.00 89.75 176 GLY A N 1
ATOM 1257 C CA . GLY A 1 176 ? 26.627 6.896 -12.397 1.00 89.75 176 GLY A CA 1
ATOM 1258 C C . GLY A 1 176 ? 26.120 6.391 -11.043 1.00 89.75 176 GLY A C 1
ATOM 1259 O O . GLY A 1 176 ? 26.886 6.400 -10.081 1.00 89.75 176 GLY A O 1
ATOM 1260 N N . SER A 1 177 ? 24.855 5.965 -10.962 1.00 96.31 177 SER A N 1
ATOM 1261 C CA . SER A 1 177 ? 24.290 5.356 -9.759 1.00 96.31 177 SER A CA 1
ATOM 1262 C C . SER A 1 177 ? 25.120 4.153 -9.293 1.00 96.31 177 SER A C 1
ATOM 1264 O O . SER A 1 177 ? 25.539 3.338 -10.120 1.00 96.31 177 SER A O 1
ATOM 1266 N N . PRO A 1 178 ? 25.328 3.982 -7.972 1.00 95.19 178 PRO A N 1
ATOM 1267 C CA . PRO A 1 178 ? 26.027 2.821 -7.423 1.00 95.19 178 PRO A CA 1
ATOM 1268 C C . PRO A 1 178 ? 25.285 1.497 -7.649 1.00 95.19 178 PRO A C 1
ATOM 1270 O O . PRO A 1 178 ? 25.868 0.452 -7.365 1.00 95.19 178 PRO A O 1
ATOM 1273 N N . ALA A 1 179 ? 24.039 1.544 -8.134 1.00 97.12 179 ALA A N 1
ATOM 1274 C CA . ALA A 1 179 ? 23.214 0.389 -8.470 1.00 97.12 179 ALA A CA 1
ATOM 1275 C C . ALA A 1 179 ? 23.471 -0.194 -9.865 1.00 97.12 179 ALA A C 1
ATOM 1277 O O . ALA A 1 179 ? 22.954 -1.269 -10.147 1.00 97.12 179 ALA A O 1
ATOM 1278 N N . ILE A 1 180 ? 24.227 0.505 -10.717 1.00 97.06 180 ILE A N 1
ATOM 1279 C CA . ILE A 1 180 ? 24.404 0.127 -12.122 1.00 97.06 180 ILE A CA 1
ATOM 1280 C C . ILE A 1 180 ? 25.501 -0.931 -12.280 1.00 97.06 180 ILE A C 1
ATOM 1282 O O . ILE A 1 180 ? 26.597 -0.762 -11.736 1.00 97.06 180 ILE A O 1
ATOM 1286 N N . ASP A 1 181 ? 25.217 -1.966 -13.073 1.00 95.44 181 ASP A N 1
ATOM 1287 C CA . ASP A 1 181 ? 26.130 -3.018 -13.511 1.00 95.44 181 ASP A CA 1
ATOM 1288 C C . ASP A 1 181 ? 26.828 -3.731 -12.335 1.00 95.44 181 ASP A C 1
ATOM 1290 O O . ASP A 1 181 ? 28.047 -3.936 -12.343 1.00 95.44 181 ASP A O 1
ATOM 1294 N N . ILE A 1 182 ? 26.080 -4.075 -11.280 1.00 94.75 182 ILE A N 1
ATOM 1295 C CA . ILE A 1 182 ? 26.680 -4.633 -10.057 1.00 94.75 182 ILE A CA 1
ATOM 1296 C C . ILE A 1 182 ? 26.446 -6.122 -9.862 1.00 94.75 182 ILE A C 1
ATOM 1298 O O . ILE A 1 182 ? 27.261 -6.740 -9.186 1.00 94.75 182 ILE A O 1
ATOM 1302 N N . ALA A 1 183 ? 25.387 -6.692 -10.439 1.00 93.12 183 ALA A N 1
ATOM 1303 C CA . ALA A 1 183 ? 25.007 -8.081 -10.213 1.00 93.12 183 ALA A CA 1
ATOM 1304 C C . ALA A 1 183 ? 25.284 -8.964 -11.450 1.00 93.12 183 ALA A C 1
ATOM 1306 O O . ALA A 1 183 ? 24.952 -8.585 -12.573 1.00 93.12 183 ALA A O 1
ATOM 1307 N N . PRO A 1 184 ? 25.862 -10.166 -11.287 1.00 90.88 184 PRO A N 1
ATOM 1308 C CA . PRO A 1 184 ? 26.151 -11.081 -12.389 1.00 90.88 184 PRO A CA 1
ATOM 1309 C C . PRO A 1 184 ? 24.891 -11.775 -12.922 1.00 90.88 184 PRO A C 1
ATOM 1311 O O . PRO A 1 184 ? 24.867 -12.205 -14.074 1.00 90.88 184 PRO A O 1
ATOM 1314 N N . GLU A 1 185 ? 23.847 -11.875 -12.098 1.00 90.25 185 GLU A N 1
ATOM 1315 C CA . GLU A 1 185 ? 22.590 -12.545 -12.415 1.00 90.25 185 GLU A CA 1
ATOM 1316 C C . GLU A 1 185 ? 21.391 -11.719 -11.941 1.00 90.25 185 GLU A C 1
ATOM 1318 O O . GLU A 1 185 ? 21.477 -10.942 -10.989 1.00 90.25 185 GLU A O 1
ATOM 1323 N N . GLY A 1 186 ? 20.253 -11.913 -12.603 1.00 89.00 186 GLY A N 1
ATOM 1324 C CA . GLY A 1 186 ? 19.004 -11.237 -12.289 1.00 89.00 186 GLY A CA 1
ATOM 1325 C C . GLY A 1 186 ? 17.850 -11.713 -13.178 1.00 89.00 186 GLY A C 1
ATOM 1326 O O . GLY A 1 186 ? 18.031 -12.568 -14.053 1.00 89.00 186 GLY A O 1
ATOM 1327 N N . PRO A 1 187 ? 16.631 -11.197 -12.958 1.00 90.69 187 PRO A N 1
ATOM 1328 C CA . PRO A 1 187 ? 15.460 -11.555 -13.745 1.00 90.69 187 PRO A CA 1
ATOM 1329 C C . PRO A 1 187 ? 15.611 -11.071 -15.189 1.00 90.69 187 PRO A C 1
ATOM 1331 O O . PRO A 1 187 ? 16.194 -10.025 -15.443 1.00 90.69 187 PRO A O 1
ATOM 1334 N N . ALA A 1 188 ? 15.015 -11.793 -16.141 1.00 92.50 188 ALA A N 1
ATOM 1335 C CA . ALA A 1 188 ? 15.129 -11.483 -17.571 1.00 92.50 188 ALA A CA 1
ATOM 1336 C C . ALA A 1 188 ? 14.574 -10.101 -17.966 1.00 92.50 188 ALA A C 1
ATOM 1338 O O . ALA A 1 188 ? 14.924 -9.577 -19.024 1.00 92.50 188 ALA A O 1
ATOM 1339 N N . THR A 1 189 ? 13.700 -9.520 -17.141 1.00 93.19 189 THR A N 1
ATOM 1340 C CA . THR A 1 189 ? 13.138 -8.186 -17.350 1.00 93.19 189 THR A CA 1
ATOM 1341 C C . THR A 1 189 ? 13.091 -7.385 -16.056 1.00 93.19 189 THR A C 1
ATOM 1343 O O . THR A 1 189 ? 12.971 -7.948 -14.967 1.00 93.19 189 THR A O 1
ATOM 1346 N N . ASP A 1 190 ? 13.123 -6.062 -16.178 1.00 96.00 190 ASP A N 1
ATOM 1347 C CA . ASP A 1 190 ? 12.841 -5.126 -15.094 1.00 96.00 190 ASP A CA 1
ATOM 1348 C C . ASP A 1 190 ? 11.331 -4.937 -14.853 1.00 96.00 190 ASP A C 1
ATOM 1350 O O . ASP A 1 190 ? 10.494 -5.560 -15.514 1.00 96.00 190 ASP A O 1
ATOM 1354 N N . GLN A 1 191 ? 10.964 -4.087 -13.890 1.00 95.12 191 GLN A N 1
ATOM 1355 C CA . GLN A 1 191 ? 9.568 -3.791 -13.552 1.00 95.12 191 GLN A CA 1
ATOM 1356 C C . GLN A 1 191 ? 8.756 -3.276 -14.746 1.00 95.12 191 GLN A C 1
ATOM 1358 O O . GLN A 1 191 ? 7.552 -3.511 -14.826 1.00 95.12 191 GLN A O 1
ATOM 1363 N N . ARG A 1 192 ? 9.409 -2.576 -15.678 1.00 92.94 192 ARG A N 1
ATOM 1364 C CA . ARG A 1 192 ? 8.774 -1.976 -16.855 1.00 92.94 192 ARG A CA 1
ATOM 1365 C C . ARG A 1 192 ? 8.556 -3.001 -17.970 1.00 92.94 192 ARG A C 1
ATOM 1367 O O . ARG A 1 1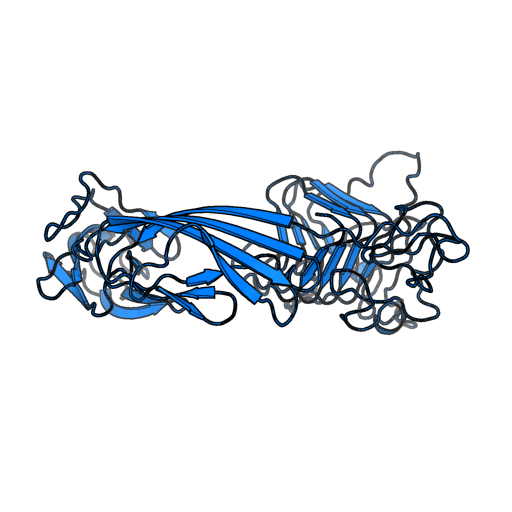92 ? 7.892 -2.689 -18.955 1.00 92.94 192 ARG A O 1
ATOM 1374 N N . GLY A 1 193 ? 9.112 -4.206 -17.816 1.00 91.00 193 GLY A N 1
ATOM 1375 C CA . GLY A 1 193 ? 9.136 -5.254 -18.829 1.00 91.00 193 GLY A CA 1
ATOM 1376 C C . GLY A 1 193 ? 10.304 -5.126 -19.808 1.00 91.00 193 GLY A C 1
ATOM 1377 O O . GLY A 1 193 ? 10.308 -5.809 -20.831 1.00 91.00 193 GLY A O 1
ATOM 1378 N N . TYR A 1 194 ? 11.291 -4.265 -19.538 1.00 89.38 194 TYR A N 1
ATOM 1379 C CA . TYR A 1 194 ? 12.462 -4.121 -20.403 1.00 89.38 194 TYR A CA 1
ATOM 1380 C C . TYR A 1 194 ? 13.508 -5.178 -20.073 1.00 89.38 194 TYR A C 1
ATOM 1382 O O . TYR A 1 194 ? 13.675 -5.546 -18.913 1.00 89.38 194 TYR A O 1
ATOM 1390 N N . ALA A 1 195 ? 14.189 -5.684 -21.102 1.00 91.12 195 ALA A N 1
ATOM 1391 C CA . ALA A 1 195 ? 15.156 -6.766 -20.961 1.00 91.12 195 ALA A CA 1
ATOM 1392 C C . ALA A 1 195 ? 16.343 -6.372 -20.071 1.00 91.12 195 ALA A C 1
ATOM 1394 O O . ALA A 1 195 ? 16.815 -5.235 -20.130 1.00 91.12 195 ALA A O 1
ATOM 1395 N N . ARG A 1 196 ? 16.836 -7.348 -19.306 1.00 92.56 196 ARG A N 1
ATOM 1396 C CA . ARG A 1 196 ? 18.060 -7.258 -18.508 1.00 92.56 196 ARG A CA 1
ATOM 1397 C C . ARG A 1 196 ? 19.071 -8.351 -18.899 1.00 92.56 196 ARG A C 1
ATOM 1399 O O . ARG A 1 196 ? 18.647 -9.419 -19.352 1.00 92.56 196 ARG A O 1
ATOM 1406 N N . PRO A 1 197 ? 20.377 -8.129 -18.680 1.00 94.00 197 PRO A N 1
ATOM 1407 C CA . PRO A 1 197 ? 20.964 -6.838 -18.345 1.00 94.00 197 PRO A CA 1
ATOM 1408 C C . PRO A 1 197 ? 21.038 -5.934 -19.583 1.00 94.00 197 PRO A C 1
ATOM 1410 O O . PRO A 1 197 ? 21.136 -6.416 -20.717 1.00 94.00 197 PRO A O 1
ATOM 1413 N N . TYR A 1 198 ? 21.016 -4.624 -19.377 1.00 88.31 198 TYR A N 1
ATOM 1414 C CA . TYR A 1 198 ? 21.413 -3.651 -20.384 1.00 88.31 198 TYR A CA 1
ATOM 1415 C C . TYR A 1 198 ? 22.776 -3.086 -19.998 1.00 88.31 198 TYR A C 1
ATOM 1417 O O . TYR A 1 198 ? 22.891 -2.289 -19.079 1.00 88.31 198 TYR A O 1
ATOM 1425 N N . GLY A 1 199 ? 23.811 -3.464 -20.747 1.00 85.12 199 GLY A N 1
ATOM 1426 C CA . GLY A 1 199 ? 25.183 -3.111 -20.404 1.00 85.12 199 GLY A CA 1
ATOM 1427 C C . GLY A 1 199 ? 26.007 -4.356 -20.119 1.00 85.12 199 GLY A C 1
ATOM 1428 O O . GLY A 1 199 ? 26.003 -5.299 -20.913 1.00 85.12 199 GLY A O 1
ATOM 1429 N N . SER A 1 200 ? 26.772 -4.318 -19.037 1.00 88.50 200 SER A N 1
ATOM 1430 C CA . SER A 1 200 ? 27.764 -5.337 -18.685 1.00 88.50 200 SER A CA 1
ATOM 1431 C C . SER A 1 200 ? 27.305 -6.312 -17.600 1.00 88.50 200 SER A C 1
ATOM 1433 O O . SER A 1 200 ? 27.823 -7.427 -17.553 1.00 88.50 200 SER A O 1
ATOM 1435 N N . ALA A 1 201 ? 26.347 -5.917 -16.766 1.00 93.38 201 ALA A N 1
ATOM 1436 C CA . ALA A 1 201 ? 25.816 -6.675 -15.640 1.00 93.38 201 ALA A CA 1
ATOM 1437 C C . ALA A 1 201 ? 24.400 -6.177 -15.294 1.00 93.38 201 ALA A C 1
ATOM 1439 O O . ALA A 1 201 ? 23.935 -5.194 -15.856 1.00 93.38 201 ALA A O 1
ATOM 1440 N N . PHE A 1 202 ? 23.699 -6.882 -14.408 1.00 96.19 202 PHE A N 1
ATOM 1441 C CA . PHE A 1 202 ? 22.368 -6.494 -13.948 1.00 96.19 202 PHE A CA 1
ATOM 1442 C C . PHE A 1 202 ? 22.457 -5.350 -12.941 1.00 96.19 202 PHE A C 1
ATOM 1444 O O . PHE A 1 202 ? 23.356 -5.310 -12.088 1.00 96.19 202 PHE A O 1
ATOM 1451 N N . ASP A 1 203 ? 21.465 -4.469 -12.990 1.00 97.75 203 ASP A N 1
ATOM 1452 C CA . ASP A 1 203 ? 21.330 -3.399 -12.015 1.00 97.75 203 ASP A CA 1
ATOM 1453 C C . ASP A 1 203 ? 20.534 -3.837 -10.790 1.00 97.75 203 ASP A C 1
ATOM 1455 O O . ASP A 1 203 ? 19.520 -4.535 -10.893 1.00 97.75 203 ASP A O 1
ATOM 1459 N N . ALA A 1 204 ? 20.926 -3.339 -9.619 1.00 97.12 204 ALA A N 1
ATOM 1460 C CA . ALA A 1 204 ? 20.092 -3.471 -8.436 1.00 97.12 204 ALA A CA 1
ATOM 1461 C C . ALA A 1 204 ? 18.831 -2.603 -8.539 1.00 97.12 204 ALA A C 1
ATOM 1463 O O . ALA A 1 204 ? 18.818 -1.505 -9.092 1.00 97.12 204 ALA A O 1
ATOM 1464 N N . GLY A 1 205 ? 17.764 -3.076 -7.911 1.00 97.31 205 GLY A N 1
ATOM 1465 C CA . GLY A 1 205 ? 16.470 -2.426 -7.837 1.00 97.31 205 GLY A CA 1
ATOM 1466 C C . GLY A 1 205 ? 15.526 -2.854 -8.950 1.00 97.31 205 GLY A C 1
ATOM 1467 O O . GLY A 1 205 ? 15.792 -3.753 -9.741 1.00 97.31 205 GLY A O 1
ATOM 1468 N N . SER A 1 206 ? 14.378 -2.189 -8.994 1.00 96.94 206 SER A N 1
ATOM 1469 C CA . SER A 1 206 ? 13.259 -2.507 -9.889 1.00 96.94 206 SER A CA 1
ATOM 1470 C C . SER A 1 206 ? 13.479 -2.129 -11.354 1.00 96.94 206 SER A C 1
ATOM 1472 O O . SER A 1 206 ? 12.724 -2.581 -12.216 1.00 96.94 206 SER A O 1
ATOM 1474 N N . VAL A 1 207 ? 14.506 -1.332 -11.653 1.00 96.62 207 VAL A N 1
ATOM 1475 C CA . VAL A 1 207 ? 14.744 -0.720 -12.964 1.00 96.62 207 VAL A CA 1
ATOM 1476 C C . VAL A 1 207 ? 16.158 -1.012 -13.445 1.00 96.62 207 VAL A C 1
ATOM 1478 O O . VAL A 1 207 ? 17.100 -0.884 -12.674 1.00 96.62 207 VAL A O 1
ATOM 1481 N N . GLU A 1 208 ? 16.282 -1.312 -14.737 1.00 96.12 208 GLU A N 1
ATOM 1482 C CA . GLU A 1 208 ? 17.563 -1.378 -15.443 1.00 96.12 208 GLU A CA 1
ATOM 1483 C C . GLU A 1 208 ? 17.870 -0.038 -16.140 1.00 96.12 208 GLU A C 1
ATOM 1485 O O . GLU A 1 208 ? 17.091 0.479 -16.951 1.00 96.12 208 GLU A O 1
ATOM 1490 N N . TYR A 1 209 ? 19.005 0.559 -15.818 1.00 95.25 209 TYR A N 1
ATOM 1491 C CA . TYR A 1 209 ? 19.524 1.778 -16.405 1.00 95.25 209 TYR A CA 1
ATOM 1492 C C . TYR A 1 209 ? 19.834 1.591 -17.887 1.00 95.25 209 TYR A C 1
ATOM 1494 O O . TYR A 1 209 ? 20.339 0.569 -18.334 1.00 95.25 209 TYR A O 1
ATOM 1502 N N . GLY A 1 210 ? 19.507 2.599 -18.695 1.00 88.19 210 GLY A N 1
ATOM 1503 C CA . GLY A 1 210 ? 19.722 2.552 -20.143 1.00 88.19 210 GLY A CA 1
ATOM 1504 C C . GLY A 1 210 ? 18.789 1.598 -20.901 1.00 88.19 210 GLY A C 1
ATOM 1505 O O . GLY A 1 210 ? 18.602 1.788 -22.104 1.00 88.19 210 GLY A O 1
ATOM 1506 N N . ALA A 1 211 ? 18.130 0.655 -20.220 1.00 85.81 211 ALA A N 1
ATOM 1507 C CA . ALA A 1 211 ? 17.081 -0.155 -20.812 1.00 85.81 211 ALA A CA 1
ATOM 1508 C C . ALA A 1 211 ? 15.875 0.726 -21.175 1.00 85.81 211 ALA A C 1
ATOM 1510 O O . ALA A 1 211 ? 15.325 1.472 -20.356 1.00 85.81 211 ALA A O 1
ATOM 1511 N N . GLY A 1 212 ? 15.462 0.633 -22.435 1.00 74.81 212 GLY A N 1
ATOM 1512 C CA . GLY A 1 212 ? 14.278 1.288 -22.974 1.00 74.81 212 GLY A CA 1
ATOM 1513 C C . GLY A 1 212 ? 13.531 0.349 -23.912 1.00 74.81 212 GLY A C 1
ATOM 1514 O O . GLY A 1 212 ? 14.055 -0.691 -24.313 1.00 74.81 212 GLY A O 1
ATOM 1515 N N . ALA A 1 213 ? 12.318 0.736 -24.308 1.00 51.41 213 ALA A N 1
ATOM 1516 C CA . ALA A 1 213 ? 11.573 0.039 -25.348 1.00 51.41 213 ALA A CA 1
ATOM 1517 C C . ALA A 1 213 ? 12.338 0.138 -26.684 1.00 51.41 213 ALA A C 1
ATOM 1519 O O . ALA A 1 213 ? 12.200 1.114 -27.418 1.00 51.41 213 ALA A O 1
ATOM 1520 N N . THR A 1 214 ? 13.176 -0.849 -27.001 1.00 45.22 214 THR A N 1
ATOM 1521 C CA . THR A 1 214 ? 13.726 -1.028 -28.351 1.00 45.22 214 THR A CA 1
ATOM 1522 C C . THR A 1 214 ? 13.291 -2.380 -28.910 1.00 45.22 214 THR A C 1
ATOM 1524 O O . THR A 1 214 ? 13.269 -3.370 -28.179 1.00 45.22 214 THR A O 1
ATOM 1527 N N . PRO A 1 215 ? 12.852 -2.414 -30.181 1.00 34.44 215 PRO A N 1
ATOM 1528 C CA . PRO A 1 215 ? 12.079 -3.520 -30.725 1.00 34.44 215 PRO A CA 1
ATOM 1529 C C . PRO A 1 215 ? 12.988 -4.719 -31.033 1.00 34.44 215 PRO A C 1
ATOM 1531 O O . PRO A 1 215 ? 14.113 -4.516 -31.503 1.00 34.44 215 PRO A O 1
ATOM 1534 N N . PRO A 1 216 ? 12.521 -5.969 -30.861 1.00 34.31 216 PRO A N 1
ATOM 1535 C CA . PRO A 1 216 ? 13.206 -7.112 -31.448 1.00 34.31 216 PRO A CA 1
ATOM 1536 C C . PRO A 1 216 ? 13.237 -6.952 -32.979 1.00 34.31 216 PRO A C 1
ATOM 1538 O O . PRO A 1 216 ? 12.272 -6.484 -33.584 1.00 34.31 216 PRO A O 1
ATOM 1541 N N . GLY A 1 217 ? 14.338 -7.352 -33.624 1.00 35.16 217 GLY A N 1
ATOM 1542 C CA . GLY A 1 217 ? 14.415 -7.469 -35.090 1.00 35.16 217 GLY A CA 1
ATOM 1543 C C . GLY A 1 217 ? 13.305 -8.371 -35.666 1.00 35.16 217 GLY A C 1
ATOM 1544 O O . GLY A 1 217 ? 12.685 -9.126 -34.915 1.00 35.16 217 GLY A O 1
ATOM 1545 N N . PRO A 1 218 ? 13.035 -8.315 -36.989 1.00 36.34 218 PRO A N 1
ATOM 1546 C CA . PRO A 1 218 ? 11.756 -8.706 -37.570 1.00 36.34 218 PRO A CA 1
ATOM 1547 C C . PRO A 1 218 ? 11.500 -10.204 -37.404 1.00 36.34 218 PRO A C 1
ATOM 1549 O O . PRO A 1 218 ? 11.920 -11.042 -38.198 1.00 36.34 218 PRO A O 1
ATOM 1552 N N . THR A 1 219 ? 10.745 -10.509 -36.368 1.00 40.97 219 THR A N 1
ATOM 1553 C CA . THR A 1 219 ? 9.814 -11.627 -36.289 1.00 40.97 219 THR A CA 1
ATOM 1554 C C . THR A 1 219 ? 8.430 -10.986 -36.188 1.00 40.97 219 THR A C 1
ATOM 1556 O O . THR A 1 219 ? 8.349 -9.844 -35.731 1.00 40.97 219 THR A O 1
ATOM 1559 N N . PRO A 1 220 ? 7.369 -11.603 -36.738 1.00 33.94 220 PRO A N 1
ATOM 1560 C CA . PRO A 1 220 ? 6.073 -10.945 -36.841 1.00 33.94 220 PRO A CA 1
ATOM 1561 C C . PRO A 1 220 ? 5.659 -10.468 -35.451 1.00 33.94 220 PRO A C 1
ATOM 1563 O O . PRO A 1 220 ? 5.622 -11.266 -34.517 1.00 33.94 220 PRO A O 1
ATOM 1566 N N . ASP A 1 221 ? 5.447 -9.157 -35.355 1.00 36.75 221 ASP A N 1
ATOM 1567 C CA . ASP A 1 221 ? 5.031 -8.424 -34.165 1.00 36.75 221 ASP A CA 1
ATOM 1568 C C . ASP A 1 221 ? 4.014 -9.264 -33.373 1.00 36.75 221 ASP A C 1
ATOM 1570 O O . ASP A 1 221 ? 3.007 -9.678 -33.974 1.00 36.75 221 ASP A O 1
ATOM 1574 N N . PRO A 1 222 ? 4.229 -9.586 -32.077 1.00 43.16 222 PRO A N 1
ATOM 1575 C CA . PRO A 1 222 ? 3.113 -10.034 -31.277 1.00 43.16 222 PRO A CA 1
ATOM 1576 C C . PRO A 1 222 ? 2.168 -8.842 -31.242 1.00 43.16 222 PRO A C 1
ATOM 1578 O O . PRO A 1 222 ? 2.435 -7.823 -30.611 1.00 43.16 222 PRO A O 1
ATOM 1581 N N . THR A 1 223 ? 1.091 -8.968 -32.013 1.00 48.59 223 THR A N 1
ATOM 1582 C CA . THR A 1 223 ? -0.030 -8.037 -32.012 1.00 48.59 223 THR A CA 1
ATOM 1583 C C . THR A 1 223 ? -0.299 -7.659 -30.561 1.00 48.59 223 THR A C 1
ATOM 1585 O O . THR A 1 223 ? -0.421 -8.586 -29.757 1.00 48.59 223 THR A O 1
ATOM 1588 N N . PRO A 1 224 ? -0.319 -6.361 -30.206 1.00 50.41 224 PRO A N 1
ATOM 1589 C CA . PRO A 1 224 ? -0.403 -5.945 -28.816 1.00 50.41 224 PRO A CA 1
ATOM 1590 C C . PRO A 1 224 ? -1.523 -6.719 -28.116 1.00 50.41 224 PRO A C 1
ATOM 1592 O O . PRO A 1 224 ? -2.673 -6.713 -28.560 1.00 50.41 224 PRO A O 1
ATOM 1595 N N . THR A 1 225 ? -1.137 -7.496 -2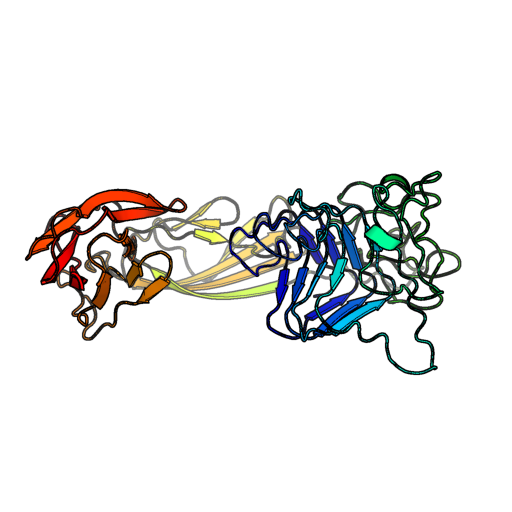7.102 1.00 62.78 225 THR A N 1
ATOM 1596 C CA . THR A 1 225 ? -2.028 -8.459 -26.459 1.00 62.78 225 THR A CA 1
ATOM 1597 C C . THR A 1 225 ? -3.030 -7.687 -25.619 1.00 62.78 225 THR A C 1
ATOM 1599 O O . THR A 1 225 ? -2.661 -7.099 -24.606 1.00 62.78 225 THR A O 1
ATOM 1602 N N . ALA A 1 226 ? -4.288 -7.683 -26.053 1.00 77.19 226 ALA A N 1
ATOM 1603 C CA . ALA A 1 226 ? -5.408 -7.188 -25.267 1.00 77.19 226 ALA A CA 1
ATOM 1604 C C . ALA A 1 226 ? -5.428 -7.879 -23.895 1.00 77.19 226 ALA A C 1
ATOM 1606 O O . ALA A 1 226 ? -5.476 -9.111 -23.828 1.00 77.19 226 ALA A O 1
ATOM 1607 N N . LEU A 1 227 ? -5.386 -7.102 -22.812 1.00 75.12 227 LEU A N 1
ATOM 1608 C CA . LEU A 1 227 ? -5.659 -7.620 -21.475 1.00 75.12 227 LEU A CA 1
ATOM 1609 C C . LEU A 1 227 ? -7.171 -7.698 -21.275 1.00 75.12 227 LEU A C 1
ATOM 1611 O O . LEU A 1 227 ? -7.894 -6.769 -21.632 1.00 75.12 227 LEU A O 1
ATOM 1615 N N . LEU A 1 228 ? -7.632 -8.813 -20.715 1.00 89.38 228 LEU A N 1
ATOM 1616 C CA . LEU A 1 228 ? -9.024 -9.022 -20.338 1.00 89.38 228 LEU A CA 1
ATOM 1617 C C . LEU A 1 228 ? -9.079 -9.386 -18.856 1.00 89.38 228 LEU A C 1
ATOM 1619 O O . LEU A 1 228 ? -8.533 -10.417 -18.463 1.00 89.38 228 LEU A O 1
ATOM 1623 N N . GLU A 1 229 ? -9.772 -8.574 -18.067 1.00 83.50 229 GLU A N 1
ATOM 1624 C CA . GLU A 1 229 ? -10.166 -8.920 -16.700 1.00 83.50 229 GLU A CA 1
ATOM 1625 C C . GLU A 1 229 ? -11.674 -9.166 -16.632 1.00 83.50 229 GLU A C 1
ATOM 1627 O O . GLU A 1 229 ? -12.459 -8.514 -17.322 1.00 83.50 229 GLU A O 1
ATOM 1632 N N . GLU A 1 230 ? -12.093 -10.124 -15.808 1.00 92.75 230 GLU A N 1
ATOM 1633 C CA . GLU A 1 230 ? -13.496 -10.508 -15.667 1.00 92.75 230 GLU A CA 1
ATOM 1634 C C . GLU A 1 230 ? -13.837 -10.691 -14.184 1.00 92.75 230 GLU A C 1
ATOM 1636 O O . GLU A 1 230 ? -13.150 -11.411 -13.458 1.00 92.75 230 GLU A O 1
ATOM 1641 N N . TYR A 1 231 ? -14.893 -10.015 -13.735 1.00 74.38 231 TYR A N 1
ATOM 1642 C CA . TYR A 1 231 ? -15.325 -9.955 -12.341 1.00 74.38 231 TYR A CA 1
ATOM 1643 C C . TYR A 1 231 ? -16.794 -10.359 -12.214 1.00 74.38 231 TYR A C 1
ATOM 1645 O O . TYR A 1 231 ? -17.652 -9.869 -12.952 1.00 74.38 231 TYR A O 1
ATOM 1653 N N . GLU A 1 232 ? -17.104 -11.210 -11.235 1.00 86.25 232 GLU A N 1
ATOM 1654 C CA . GLU A 1 232 ? -18.477 -11.537 -10.840 1.00 86.25 232 GLU A CA 1
ATOM 1655 C C . GLU A 1 232 ? -18.830 -10.867 -9.508 1.00 86.25 232 GLU A C 1
ATOM 1657 O O . GLU A 1 232 ? -18.151 -11.041 -8.496 1.00 86.25 232 GLU A O 1
ATOM 1662 N N . HIS A 1 233 ? -19.939 -10.131 -9.495 1.00 75.06 233 HIS A N 1
ATOM 1663 C CA . HIS A 1 233 ? -20.396 -9.330 -8.364 1.00 75.06 233 HIS A CA 1
ATOM 1664 C C . HIS A 1 233 ? -21.757 -9.815 -7.879 1.00 75.06 233 HIS A C 1
ATOM 1666 O O . HIS A 1 233 ? -22.762 -9.698 -8.585 1.00 75.06 233 HIS A O 1
ATOM 1672 N N . HIS A 1 234 ? -21.812 -10.340 -6.655 1.00 78.62 234 HIS A N 1
ATOM 1673 C CA . HIS A 1 234 ? -23.049 -10.774 -6.004 1.00 78.62 234 HIS A CA 1
ATOM 1674 C C . HIS A 1 234 ? -23.372 -9.825 -4.849 1.00 78.62 234 HIS A C 1
ATOM 1676 O O . HIS A 1 234 ? -22.784 -9.924 -3.774 1.00 78.62 234 HIS A O 1
ATOM 1682 N N . LEU A 1 235 ? -24.298 -8.891 -5.071 1.00 75.88 235 LEU A N 1
ATOM 1683 C CA . LEU A 1 235 ? -24.567 -7.794 -4.138 1.00 75.88 235 LEU A CA 1
ATOM 1684 C C . LEU A 1 235 ? -25.995 -7.850 -3.592 1.00 75.88 235 LEU A C 1
ATOM 1686 O O . LEU A 1 235 ? -26.936 -8.227 -4.294 1.00 75.88 235 LEU A O 1
ATOM 1690 N N . VAL A 1 236 ? -26.171 -7.390 -2.354 1.00 72.50 236 VAL A N 1
ATOM 1691 C CA . VAL A 1 236 ? -27.484 -7.096 -1.769 1.00 72.50 236 VAL A CA 1
ATOM 1692 C C . VAL A 1 236 ? -27.582 -5.588 -1.562 1.00 72.50 236 VAL A C 1
ATOM 1694 O O . VAL A 1 236 ? -26.753 -4.999 -0.877 1.00 72.50 236 VAL A O 1
ATOM 1697 N N . ALA A 1 237 ? -28.593 -4.963 -2.160 1.00 77.12 237 ALA A N 1
ATOM 1698 C CA . ALA A 1 237 ? -28.809 -3.518 -2.117 1.00 77.12 237 ALA A CA 1
ATOM 1699 C C . ALA A 1 237 ? -30.256 -3.191 -1.730 1.00 77.12 237 ALA A C 1
ATOM 1701 O O . ALA A 1 237 ? -31.099 -4.079 -1.616 1.00 77.12 237 ALA A O 1
ATOM 1702 N N . ASN A 1 238 ? -30.578 -1.912 -1.541 1.00 72.31 238 ASN A N 1
ATOM 1703 C CA . ASN A 1 238 ? -31.950 -1.467 -1.303 1.00 72.31 238 ASN A CA 1
ATOM 1704 C C . ASN A 1 238 ? -32.297 -0.242 -2.172 1.00 72.31 238 ASN A C 1
ATOM 1706 O O . ASN A 1 238 ? -31.436 0.305 -2.852 1.00 72.31 238 ASN A O 1
ATOM 1710 N N . THR A 1 239 ? -33.563 0.190 -2.186 1.00 71.75 239 THR A N 1
ATOM 1711 C CA . THR A 1 239 ? -34.005 1.284 -3.079 1.00 71.75 239 THR A CA 1
ATOM 1712 C C . THR A 1 239 ? -33.660 2.697 -2.586 1.00 71.75 239 THR A C 1
ATOM 1714 O O . THR A 1 239 ? -34.059 3.658 -3.237 1.00 71.75 239 THR A O 1
ATOM 1717 N N . ILE A 1 240 ? -33.004 2.858 -1.428 1.00 63.50 240 ILE A N 1
ATOM 1718 C CA . ILE A 1 240 ? -32.648 4.177 -0.863 1.00 63.50 240 ILE A CA 1
ATOM 1719 C C . ILE A 1 240 ? -31.140 4.412 -0.771 1.00 63.50 240 ILE A C 1
ATOM 1721 O O . ILE A 1 240 ? -30.718 5.555 -0.895 1.00 63.50 240 ILE A O 1
ATOM 1725 N N . SER A 1 241 ? -30.341 3.363 -0.577 1.00 63.41 241 SER A N 1
ATOM 1726 C CA . SER A 1 241 ? -28.885 3.451 -0.489 1.00 63.41 241 SER A CA 1
ATOM 1727 C C . SER A 1 241 ? -28.282 3.349 -1.892 1.00 63.41 241 SER A C 1
ATOM 1729 O O . SER A 1 241 ? -28.526 2.345 -2.570 1.00 63.41 241 SER A O 1
ATOM 1731 N N . PRO A 1 242 ? -27.518 4.355 -2.350 1.00 73.25 242 PRO A N 1
ATOM 1732 C CA . PRO A 1 242 ? -26.819 4.251 -3.617 1.00 73.25 242 PRO A CA 1
ATOM 1733 C C . PRO A 1 242 ? -25.710 3.203 -3.522 1.00 73.25 242 PRO A C 1
ATOM 1735 O O . PRO A 1 242 ? -25.085 3.045 -2.473 1.00 73.25 242 PRO A O 1
ATOM 1738 N N . ILE A 1 243 ? -25.464 2.501 -4.621 1.00 75.50 243 ILE A N 1
ATOM 1739 C CA . ILE A 1 243 ? -24.254 1.696 -4.781 1.00 75.50 243 ILE A CA 1
ATOM 1740 C C . ILE A 1 243 ? -23.209 2.497 -5.546 1.00 75.50 243 ILE A C 1
ATOM 1742 O O . ILE A 1 243 ? -23.556 3.407 -6.299 1.00 75.50 243 ILE A O 1
ATOM 1746 N N . HIS A 1 244 ? -21.946 2.151 -5.327 1.00 81.31 244 HIS A N 1
ATOM 1747 C CA . HIS A 1 244 ? -20.804 2.712 -6.028 1.00 81.31 244 HIS A CA 1
ATOM 1748 C C . HIS A 1 244 ? -19.782 1.590 -6.209 1.00 81.31 244 HIS A C 1
ATOM 1750 O O . HIS A 1 244 ? -19.190 1.130 -5.234 1.00 81.31 244 HIS A O 1
ATOM 1756 N N . CYS A 1 245 ? -19.660 1.082 -7.430 1.00 80.38 245 CYS A N 1
ATOM 1757 C CA . CYS A 1 245 ? -18.763 -0.016 -7.771 1.00 80.38 245 CYS A CA 1
ATOM 1758 C C . CYS A 1 245 ? -17.784 0.466 -8.833 1.00 80.38 245 CYS A C 1
ATOM 1760 O O . CYS A 1 245 ? -18.225 0.941 -9.878 1.00 80.38 245 CYS A O 1
ATOM 1762 N N . ASP A 1 246 ? -16.490 0.338 -8.563 1.00 85.94 246 ASP A N 1
ATOM 1763 C CA . ASP A 1 246 ? -15.441 0.604 -9.546 1.00 85.94 246 ASP A CA 1
ATOM 1764 C C . ASP A 1 246 ? -15.557 -0.397 -10.705 1.00 85.94 246 ASP A C 1
ATOM 1766 O O . ASP A 1 246 ? -15.777 -1.590 -10.470 1.00 85.94 246 ASP A O 1
ATOM 1770 N N . LEU A 1 247 ? -15.501 0.090 -11.946 1.00 88.12 247 LEU A N 1
ATOM 1771 C CA . LEU A 1 247 ? -15.567 -0.736 -13.151 1.00 88.12 247 LEU A CA 1
ATOM 1772 C C . LEU A 1 247 ? -14.183 -1.124 -13.684 1.00 88.12 247 LEU A C 1
ATOM 1774 O O . LEU A 1 247 ? -14.136 -1.955 -14.596 1.00 88.12 247 LEU A O 1
ATOM 1778 N N . ASP A 1 248 ? -13.106 -0.562 -13.129 1.00 85.88 248 ASP A N 1
ATOM 1779 C CA . ASP A 1 248 ? -11.709 -0.880 -13.439 1.00 85.88 248 ASP A CA 1
ATOM 1780 C C . ASP A 1 248 ? -10.828 -0.841 -12.168 1.00 85.88 248 ASP A C 1
ATOM 1782 O O . ASP A 1 248 ? -9.976 0.033 -12.016 1.00 85.88 248 ASP A O 1
ATOM 1786 N N . PRO A 1 249 ? -11.000 -1.797 -11.231 1.00 67.94 249 PRO A N 1
ATOM 1787 C CA . PRO A 1 249 ? -10.347 -1.749 -9.916 1.00 67.94 249 PRO A CA 1
ATOM 1788 C C . PRO A 1 249 ? -8.811 -1.759 -9.950 1.00 67.94 249 PRO A C 1
ATOM 1790 O O . PRO A 1 249 ? -8.172 -1.406 -8.959 1.00 67.94 249 PRO A O 1
ATOM 1793 N N . ASN A 1 250 ? -8.225 -2.205 -11.065 1.00 67.00 250 ASN A N 1
ATOM 1794 C CA . ASN A 1 250 ? -6.781 -2.295 -11.276 1.00 67.00 250 ASN A CA 1
ATOM 1795 C C . ASN A 1 250 ? -6.250 -1.215 -12.239 1.00 67.00 250 ASN A C 1
ATOM 1797 O O . ASN A 1 250 ? -5.062 -1.244 -12.564 1.00 67.00 250 ASN A O 1
ATOM 1801 N N . ASP A 1 251 ? -7.104 -0.288 -12.690 1.00 80.25 251 ASP A N 1
ATOM 1802 C CA . ASP A 1 251 ? -6.777 0.826 -13.594 1.00 80.25 251 ASP A CA 1
ATOM 1803 C C . ASP A 1 251 ? -6.091 0.374 -14.907 1.00 80.25 251 ASP A C 1
ATOM 1805 O O . ASP A 1 251 ? -5.157 1.007 -15.414 1.00 80.25 251 ASP A O 1
ATOM 1809 N N . ILE A 1 252 ? -6.517 -0.768 -15.470 1.00 78.12 252 ILE A N 1
ATOM 1810 C CA . ILE A 1 252 ? -5.905 -1.340 -16.685 1.00 78.12 252 ILE A CA 1
ATOM 1811 C C . ILE A 1 252 ? -6.392 -0.674 -17.978 1.00 78.12 252 ILE A C 1
ATOM 1813 O O . ILE A 1 252 ? -5.822 -0.911 -19.051 1.00 78.12 252 ILE A O 1
ATOM 1817 N N . LEU A 1 253 ? -7.451 0.133 -17.912 1.00 75.94 253 LEU A N 1
ATOM 1818 C CA . LEU A 1 253 ? -8.059 0.796 -19.064 1.00 75.94 253 LEU A CA 1
ATOM 1819 C C . LEU A 1 253 ? -7.502 2.212 -19.297 1.00 75.94 253 LEU A C 1
ATOM 1821 O O . LEU A 1 253 ? -7.667 2.765 -20.391 1.00 75.94 253 LEU A O 1
ATOM 1825 N N . GLY A 1 254 ? -6.787 2.774 -18.319 1.00 77.81 254 GLY A N 1
ATOM 1826 C CA . GLY A 1 254 ? -6.123 4.072 -18.410 1.00 77.81 254 GLY A CA 1
ATOM 1827 C C . GLY A 1 254 ? -7.085 5.266 -18.410 1.00 77.81 254 GLY A C 1
ATOM 1828 O O . GLY A 1 254 ? -8.267 5.148 -18.136 1.00 77.81 254 GLY A O 1
ATOM 1829 N N . ALA A 1 255 ? -6.586 6.457 -18.754 1.00 69.38 255 ALA A N 1
ATOM 1830 C CA . ALA A 1 255 ? -7.189 7.737 -18.347 1.00 69.38 255 ALA A CA 1
ATOM 1831 C C . ALA A 1 255 ? -8.556 8.140 -18.964 1.00 69.38 255 ALA A C 1
ATOM 1833 O O . ALA A 1 255 ? -8.977 9.281 -18.770 1.00 69.38 255 ALA A O 1
ATOM 1834 N N . SER A 1 256 ? -9.232 7.296 -19.751 1.00 81.44 256 SER A N 1
ATOM 1835 C CA . SER A 1 256 ? -10.556 7.589 -20.345 1.00 81.44 256 SER A CA 1
ATOM 1836 C C . SER A 1 256 ? -11.219 6.320 -20.912 1.00 81.44 256 SER A C 1
ATOM 1838 O O . SER A 1 256 ? -11.341 6.186 -22.138 1.00 81.44 256 SER A O 1
ATOM 1840 N N . PRO A 1 257 ? -11.620 5.363 -20.066 1.00 88.81 257 PRO A N 1
ATOM 1841 C CA . PRO A 1 257 ? -12.273 4.147 -20.524 1.00 88.81 257 PRO A CA 1
ATOM 1842 C C . PRO A 1 257 ? -13.664 4.426 -21.109 1.00 88.81 257 PRO A C 1
ATOM 1844 O O . PRO A 1 257 ? -14.355 5.389 -20.773 1.00 88.81 257 PRO A O 1
ATOM 1847 N N . SER A 1 258 ? -14.094 3.562 -22.025 1.00 94.44 258 SER A N 1
ATOM 1848 C CA . SER A 1 258 ? -15.462 3.538 -22.537 1.00 94.44 258 SER A CA 1
ATOM 1849 C C . SER A 1 258 ? -16.234 2.415 -21.867 1.00 94.44 258 SER A C 1
ATOM 1851 O O . SER A 1 258 ? -15.846 1.257 -21.981 1.00 94.44 258 SER A O 1
ATOM 1853 N N . HIS A 1 259 ? -17.345 2.743 -21.212 1.00 95.94 259 HIS A N 1
ATOM 1854 C CA . HIS A 1 259 ? -18.198 1.759 -20.554 1.00 95.94 259 HIS A CA 1
ATOM 1855 C C . HIS A 1 259 ? -19.495 1.551 -21.321 1.00 95.94 259 HIS A C 1
ATOM 1857 O O . HIS A 1 259 ? -20.201 2.498 -21.674 1.00 95.94 259 HIS A O 1
ATOM 1863 N N . THR A 1 260 ? -19.848 0.290 -21.537 1.00 95.75 260 THR A N 1
ATOM 1864 C CA . THR A 1 260 ? -21.096 -0.094 -22.192 1.00 95.75 260 THR A CA 1
ATOM 1865 C C . THR A 1 260 ? -21.763 -1.243 -21.460 1.00 95.75 260 THR A C 1
ATOM 1867 O O . THR A 1 260 ? -21.125 -2.204 -21.047 1.00 95.75 260 THR A O 1
ATOM 1870 N N . VAL A 1 261 ? -23.085 -1.166 -21.316 1.00 95.75 261 VAL A N 1
ATOM 1871 C CA . VAL A 1 261 ? -23.880 -2.298 -20.829 1.00 95.75 261 VAL A CA 1
ATOM 1872 C C . VAL A 1 261 ? -23.892 -3.351 -21.933 1.00 95.75 261 VAL A C 1
ATOM 1874 O O . VAL A 1 261 ? -24.554 -3.173 -22.955 1.00 95.75 261 VAL A O 1
ATOM 1877 N N . SER A 1 262 ? -23.123 -4.420 -21.751 1.00 94.62 262 SER A N 1
ATOM 1878 C CA . SER A 1 262 ? -22.904 -5.457 -22.762 1.00 94.62 262 SER A CA 1
ATOM 1879 C C . SER A 1 262 ? -23.967 -6.555 -22.730 1.00 94.62 262 SER A C 1
ATOM 1881 O O . SER A 1 262 ? -24.219 -7.197 -23.749 1.00 94.62 262 SER A O 1
ATOM 1883 N N . ALA A 1 263 ? -24.634 -6.752 -21.588 1.00 94.25 263 ALA A N 1
ATOM 1884 C CA . ALA A 1 263 ? -25.739 -7.697 -21.446 1.00 94.25 263 ALA A CA 1
ATOM 1885 C C . ALA A 1 263 ? -26.757 -7.239 -20.393 1.00 94.25 263 ALA A C 1
ATOM 1887 O O . ALA A 1 263 ? -26.404 -6.648 -19.375 1.00 94.25 263 ALA A O 1
ATOM 1888 N N . GLY A 1 264 ? -28.033 -7.570 -20.607 1.00 92.50 264 GLY A N 1
ATOM 1889 C CA . GLY A 1 264 ? -29.124 -7.149 -19.726 1.00 92.50 264 GLY A CA 1
ATOM 1890 C C . GLY A 1 264 ? -29.456 -5.661 -19.869 1.00 92.50 264 GLY A C 1
ATOM 1891 O O . GLY A 1 264 ? -29.165 -5.037 -20.886 1.00 92.50 264 GLY A O 1
ATOM 1892 N N . ALA A 1 265 ? -30.115 -5.099 -18.859 1.00 89.81 265 ALA A N 1
ATOM 1893 C CA . ALA A 1 265 ? -30.449 -3.681 -18.814 1.00 89.81 265 ALA A CA 1
ATOM 1894 C C . ALA A 1 265 ? -30.178 -3.134 -17.417 1.00 89.81 265 ALA A C 1
ATOM 1896 O O . ALA A 1 265 ? -30.463 -3.805 -16.419 1.00 89.81 265 ALA A O 1
ATOM 1897 N N . LEU A 1 266 ? -29.666 -1.903 -17.355 1.00 89.81 266 LEU A N 1
ATOM 1898 C CA . LEU A 1 266 ? -29.507 -1.219 -16.082 1.00 89.81 266 LEU A CA 1
ATOM 1899 C C . LEU A 1 266 ? -30.884 -0.975 -15.440 1.00 89.81 266 LEU A C 1
ATOM 1901 O O . LEU A 1 266 ? -31.825 -0.545 -16.120 1.00 89.81 266 LEU A O 1
ATOM 1905 N N . PRO A 1 267 ? -31.025 -1.238 -14.131 1.00 86.25 267 PRO A N 1
ATOM 1906 C CA . PRO A 1 267 ? -32.192 -0.842 -13.360 1.00 86.25 267 PRO A CA 1
ATOM 1907 C C . PRO A 1 267 ? -32.425 0.668 -13.442 1.00 86.25 267 PRO A C 1
ATOM 1909 O O . PRO A 1 267 ? -31.496 1.465 -13.554 1.00 86.25 267 PRO A O 1
ATOM 1912 N N . ARG A 1 268 ? -33.684 1.089 -13.321 1.00 82.50 268 ARG A N 1
ATOM 1913 C CA . ARG A 1 268 ? -34.029 2.514 -13.299 1.00 82.50 268 ARG A CA 1
ATOM 1914 C C . ARG A 1 268 ? -33.329 3.203 -12.116 1.00 82.50 268 ARG A C 1
ATOM 1916 O O . ARG A 1 268 ? -33.475 2.720 -10.997 1.00 82.50 268 ARG A O 1
ATOM 1923 N N . HIS A 1 269 ? -32.670 4.337 -12.379 1.00 83.25 269 HIS A N 1
ATOM 1924 C CA . HIS A 1 269 ? -31.856 5.140 -11.441 1.00 83.25 269 HIS A CA 1
ATOM 1925 C C . HIS A 1 269 ? -30.451 4.611 -11.117 1.00 83.25 269 HIS A C 1
ATOM 1927 O O . HIS A 1 269 ? -29.732 5.279 -10.372 1.00 83.25 269 HIS A O 1
ATOM 1933 N N . LEU A 1 270 ? -30.050 3.485 -11.712 1.00 89.25 270 LEU A N 1
ATOM 1934 C CA . LEU A 1 270 ? -28.668 3.027 -11.712 1.00 89.25 270 LEU A CA 1
ATOM 1935 C C . LEU A 1 270 ? -28.022 3.409 -13.046 1.00 89.25 270 LEU A C 1
ATOM 1937 O O . LEU A 1 270 ? -28.614 3.196 -14.107 1.00 89.25 270 LEU A O 1
ATOM 1941 N N . GLY A 1 271 ? -26.832 3.992 -12.987 1.00 91.38 271 GLY A N 1
ATOM 1942 C CA . GLY A 1 271 ? -26.112 4.507 -14.142 1.00 91.38 271 GLY A CA 1
ATOM 1943 C C . GLY A 1 271 ? -24.612 4.273 -14.034 1.00 91.38 271 GLY A C 1
ATOM 1944 O O . GLY A 1 271 ? -24.124 3.688 -13.072 1.00 91.38 271 GLY A O 1
ATOM 1945 N N . ILE A 1 272 ? -23.897 4.722 -15.058 1.00 93.75 272 ILE A N 1
ATOM 1946 C CA . ILE A 1 272 ? -22.438 4.773 -15.058 1.00 93.75 272 ILE A CA 1
ATOM 1947 C C . ILE A 1 272 ? -22.054 6.246 -14.916 1.00 93.75 272 ILE A C 1
ATOM 1949 O O . ILE A 1 272 ? -22.501 7.074 -15.715 1.00 93.75 272 ILE A O 1
ATOM 1953 N N . GLU A 1 273 ? -21.288 6.566 -13.879 1.00 87.81 273 GLU A N 1
ATOM 1954 C CA . GLU A 1 273 ? -20.825 7.912 -13.543 1.00 87.81 273 GLU A CA 1
ATOM 1955 C C . GLU A 1 273 ? -19.293 7.901 -13.480 1.00 87.81 273 GLU A C 1
ATOM 1957 O O . GLU A 1 273 ? -18.705 7.389 -12.530 1.00 87.81 273 GLU A O 1
ATOM 1962 N N . GLY A 1 274 ? -18.639 8.439 -14.515 1.00 87.56 274 GLY A N 1
ATOM 1963 C CA . GLY A 1 274 ? -17.194 8.256 -14.688 1.00 87.56 274 GLY A CA 1
ATOM 1964 C C . GLY A 1 274 ? -16.863 6.772 -14.849 1.00 87.56 274 GLY A C 1
ATOM 1965 O O . GLY A 1 274 ? -17.516 6.095 -15.644 1.00 87.56 274 GLY A O 1
ATOM 1966 N N . ASP A 1 275 ? -15.923 6.289 -14.038 1.00 85.88 275 ASP A N 1
ATOM 1967 C CA . ASP A 1 275 ? -15.447 4.901 -14.056 1.00 85.88 275 ASP A CA 1
ATOM 1968 C C . ASP A 1 275 ? -16.231 3.987 -13.096 1.00 85.88 275 ASP A C 1
ATOM 1970 O O . ASP A 1 275 ? -15.871 2.835 -12.871 1.00 85.88 275 ASP A O 1
ATOM 1974 N N . PHE A 1 276 ? -17.340 4.481 -12.533 1.00 87.38 276 PHE A N 1
ATOM 1975 C CA . PHE A 1 276 ? -18.117 3.770 -11.523 1.00 87.38 276 PHE A CA 1
ATOM 1976 C C . PHE A 1 276 ? -19.527 3.427 -12.002 1.00 87.38 276 PHE A C 1
ATOM 1978 O O . PHE A 1 276 ? -20.229 4.235 -12.613 1.00 87.38 276 PHE A O 1
ATOM 1985 N N . LEU A 1 277 ? -20.001 2.237 -11.634 1.00 91.50 277 LEU A N 1
ATOM 1986 C CA . LEU A 1 277 ? -21.425 1.925 -11.594 1.00 91.50 277 LEU A CA 1
ATOM 1987 C C . LEU A 1 277 ? -22.011 2.554 -10.327 1.00 91.50 277 LEU A C 1
ATOM 1989 O O . LEU A 1 277 ? -21.730 2.099 -9.214 1.00 91.50 277 LEU A O 1
ATOM 1993 N N . ALA A 1 278 ? -22.841 3.577 -10.504 1.00 84.81 278 ALA A N 1
ATOM 1994 C CA . ALA A 1 278 ? -23.333 4.403 -9.416 1.00 84.81 278 ALA A CA 1
ATOM 1995 C C . ALA A 1 278 ? -24.841 4.658 -9.501 1.00 84.81 278 ALA A C 1
ATOM 1997 O O . ALA A 1 278 ? -25.440 4.720 -10.578 1.00 84.81 278 ALA A O 1
ATOM 1998 N N . GLY A 1 279 ? -25.475 4.807 -8.340 1.00 81.06 279 GLY A N 1
ATOM 1999 C CA . GLY A 1 279 ? -26.867 5.244 -8.241 1.00 81.06 279 GLY A CA 1
ATOM 2000 C C . GLY A 1 279 ? -27.751 4.320 -7.416 1.00 81.06 279 GLY A C 1
ATOM 2001 O O . GLY A 1 279 ? -27.283 3.473 -6.659 1.00 81.06 279 GLY A O 1
ATOM 2002 N N . THR A 1 280 ? -29.061 4.524 -7.531 1.00 81.44 280 THR A N 1
ATOM 2003 C CA . THR A 1 280 ? -30.084 3.871 -6.696 1.00 81.44 280 THR A CA 1
ATOM 2004 C C . THR A 1 280 ? -30.976 2.952 -7.527 1.00 81.44 280 THR A C 1
ATOM 2006 O O . THR A 1 280 ? -30.903 2.924 -8.752 1.00 81.44 280 THR A O 1
ATOM 2009 N N . PHE A 1 281 ? -31.850 2.190 -6.871 1.00 84.44 281 PHE A N 1
ATOM 2010 C CA . PHE A 1 281 ? -32.748 1.255 -7.548 1.00 84.44 281 PHE A CA 1
ATOM 2011 C C . PHE A 1 281 ? -34.199 1.722 -7.469 1.00 84.44 281 PHE A C 1
ATOM 2013 O O . PHE A 1 281 ? -34.745 1.902 -6.384 1.00 84.44 281 PHE A O 1
ATOM 2020 N N . GLY A 1 282 ? -34.858 1.863 -8.621 1.00 73.56 282 GLY A N 1
ATOM 2021 C CA . GLY A 1 282 ? -36.258 2.296 -8.695 1.00 73.56 282 GLY A CA 1
ATOM 2022 C C . GLY A 1 282 ? -37.297 1.259 -8.252 1.00 73.56 282 GLY A C 1
ATOM 2023 O O . GLY A 1 282 ? -38.459 1.610 -8.055 1.00 73.56 282 GLY A O 1
ATOM 2024 N N . SER A 1 283 ? -36.917 -0.012 -8.112 1.00 78.31 283 SER A N 1
ATOM 2025 C CA . SER A 1 283 ? -37.804 -1.087 -7.657 1.00 78.31 283 SER A CA 1
ATOM 2026 C C . SER A 1 283 ? -37.015 -2.245 -7.042 1.00 78.31 283 SER A C 1
ATOM 2028 O O . SER A 1 283 ? -35.815 -2.375 -7.265 1.00 78.31 283 SER A O 1
ATOM 2030 N N . ILE A 1 284 ? -37.703 -3.087 -6.271 1.00 80.06 284 ILE A N 1
ATOM 2031 C CA . ILE A 1 284 ? -37.141 -4.311 -5.686 1.00 80.06 284 ILE A CA 1
ATOM 2032 C C . ILE A 1 284 ? -37.068 -5.444 -6.714 1.00 80.06 284 ILE A C 1
ATOM 2034 O O . ILE A 1 284 ? -37.830 -5.460 -7.682 1.00 80.06 284 ILE A O 1
ATOM 2038 N N . GLY A 1 285 ? -36.207 -6.428 -6.463 1.00 80.00 285 GLY A N 1
ATOM 2039 C CA . GLY A 1 285 ? -36.064 -7.615 -7.305 1.00 80.00 285 GLY A CA 1
ATOM 2040 C C . GLY A 1 285 ? -34.610 -8.025 -7.501 1.00 80.00 285 GLY A C 1
ATOM 2041 O O . GLY A 1 285 ? -33.701 -7.429 -6.931 1.00 80.00 285 GLY A O 1
ATOM 2042 N N . THR A 1 286 ? -34.387 -9.058 -8.309 1.00 86.69 286 THR A N 1
ATOM 2043 C CA . THR A 1 286 ? -33.038 -9.491 -8.691 1.00 86.69 286 THR A CA 1
ATOM 2044 C C . THR A 1 286 ? -32.706 -8.970 -10.080 1.00 86.69 286 THR A C 1
ATOM 2046 O O . THR A 1 286 ? -33.394 -9.299 -11.047 1.00 86.69 286 THR A O 1
ATOM 2049 N N . TYR A 1 287 ? -31.627 -8.203 -10.178 1.00 87.31 287 TYR A N 1
ATOM 2050 C CA . TYR A 1 287 ? -31.121 -7.645 -11.423 1.00 87.31 287 TYR A CA 1
ATOM 2051 C C . TYR A 1 287 ? -29.887 -8.406 -11.880 1.00 87.31 287 TYR A C 1
ATOM 2053 O O . TYR A 1 287 ? -29.014 -8.721 -11.075 1.00 87.31 287 TYR A O 1
ATOM 2061 N N . ARG A 1 288 ? -29.846 -8.709 -13.179 1.00 94.62 288 ARG A N 1
ATOM 2062 C CA . ARG A 1 288 ? -28.711 -9.347 -13.842 1.00 94.62 288 ARG A CA 1
ATOM 2063 C C . ARG A 1 288 ? -28.349 -8.546 -15.077 1.00 94.62 288 ARG A C 1
ATOM 2065 O O . ARG A 1 288 ? -29.188 -8.389 -15.965 1.00 94.62 288 ARG A O 1
ATOM 2072 N N . PHE A 1 289 ? -27.135 -8.029 -15.106 1.00 95.12 289 PHE A N 1
ATOM 2073 C CA . PHE A 1 289 ? -26.600 -7.295 -16.244 1.00 95.12 289 PHE A CA 1
ATOM 2074 C C . PHE A 1 289 ? -25.077 -7.380 -16.235 1.00 95.12 289 PHE A C 1
ATOM 2076 O O . PHE A 1 289 ? -24.468 -7.836 -15.266 1.00 95.12 289 PHE A O 1
ATOM 2083 N N . SER A 1 290 ? -24.460 -6.972 -17.332 1.00 96.12 290 SER A N 1
ATOM 2084 C CA . SER A 1 290 ? -23.010 -6.925 -17.455 1.00 96.12 290 SER A CA 1
ATOM 2085 C C . SER A 1 290 ? -22.583 -5.604 -18.064 1.00 96.12 290 SER A C 1
ATOM 2087 O O . SER A 1 290 ? -23.276 -5.062 -18.929 1.00 96.12 290 SER A O 1
ATOM 2089 N N . VAL A 1 291 ? -21.462 -5.082 -17.581 1.00 96.75 291 VAL A N 1
ATOM 2090 C CA . VAL A 1 291 ? -20.827 -3.871 -18.094 1.00 96.75 291 VAL A CA 1
ATOM 2091 C C . VAL A 1 291 ? -19.467 -4.262 -18.644 1.00 96.75 291 VAL A C 1
ATOM 2093 O O . VAL A 1 291 ? -18.673 -4.892 -17.951 1.00 96.75 291 VAL A O 1
ATOM 2096 N N . SER A 1 292 ? -19.236 -3.910 -19.901 1.00 96.88 292 SER A N 1
ATOM 2097 C CA . SER A 1 292 ? -17.956 -4.048 -20.575 1.00 96.88 292 SER A CA 1
ATOM 2098 C C . SER A 1 292 ? -17.308 -2.679 -20.669 1.00 96.88 292 SER A C 1
ATOM 2100 O O . SER A 1 292 ? -17.896 -1.742 -21.217 1.00 96.88 292 SER A O 1
ATOM 2102 N N . SER A 1 293 ? -16.106 -2.580 -20.131 1.00 96.69 293 SER A N 1
ATOM 2103 C CA . SER A 1 293 ? -15.297 -1.372 -20.097 1.00 96.69 293 SER A CA 1
ATOM 2104 C C . SER A 1 293 ? -14.089 -1.584 -21.002 1.00 96.69 293 SER A C 1
ATOM 2106 O O . SER A 1 293 ? -13.450 -2.624 -20.908 1.00 96.69 293 SER A O 1
ATOM 2108 N N . THR A 1 294 ? -13.777 -0.647 -21.893 1.00 94.62 294 THR A N 1
ATOM 2109 C CA . THR A 1 294 ? -12.646 -0.773 -22.827 1.00 94.62 294 THR A CA 1
ATOM 2110 C C . THR A 1 294 ? -11.761 0.461 -22.805 1.00 94.62 294 THR A C 1
ATOM 2112 O O . THR A 1 294 ? -12.275 1.579 -22.830 1.00 94.62 294 THR A O 1
ATOM 2115 N N . GLY A 1 295 ? -10.448 0.262 -22.852 1.00 89.00 295 GLY A N 1
ATOM 2116 C CA . GLY A 1 295 ? -9.439 1.316 -22.851 1.00 89.00 295 GLY A CA 1
ATOM 2117 C C . GLY A 1 295 ? -8.236 0.880 -23.676 1.00 89.00 295 GLY A C 1
ATOM 2118 O O . GLY A 1 295 ? -7.575 -0.111 -23.367 1.00 89.00 295 GLY A O 1
ATOM 2119 N N . GLY A 1 296 ? -7.986 1.567 -24.792 1.00 85.88 296 GLY A N 1
ATOM 2120 C CA . GLY A 1 296 ? -7.013 1.104 -25.783 1.00 85.88 296 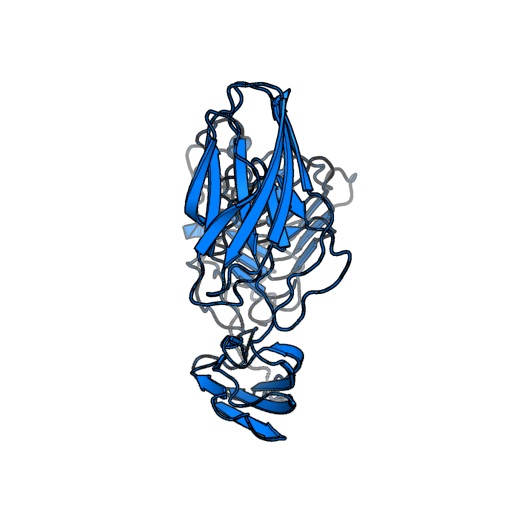GLY A CA 1
ATOM 2121 C C . GLY A 1 296 ? -7.400 -0.264 -26.357 1.00 85.88 296 GLY A C 1
ATOM 2122 O O . GLY A 1 296 ? -8.394 -0.373 -27.072 1.00 85.88 296 GLY A O 1
ATOM 2123 N N . LEU A 1 297 ? -6.600 -1.291 -26.060 1.00 83.31 297 LEU A N 1
ATOM 2124 C CA . LEU A 1 297 ? -6.846 -2.688 -26.451 1.00 83.31 297 LEU A CA 1
ATOM 2125 C C . LEU A 1 297 ? -7.392 -3.546 -25.304 1.00 83.31 297 LEU A C 1
ATOM 2127 O O . LEU A 1 297 ? -7.724 -4.703 -25.535 1.00 83.31 297 LEU A O 1
ATOM 2131 N N . ASN A 1 298 ? -7.460 -3.001 -24.090 1.00 87.00 298 ASN A N 1
ATOM 2132 C CA . ASN A 1 298 ? -7.830 -3.740 -22.892 1.00 87.00 298 ASN A CA 1
ATOM 2133 C C . ASN A 1 298 ? -9.340 -3.697 -22.663 1.00 87.00 298 ASN A C 1
ATOM 2135 O O . ASN A 1 298 ? -10.023 -2.749 -23.066 1.00 87.00 298 ASN A O 1
ATOM 2139 N N . GLU A 1 299 ? -9.842 -4.725 -21.990 1.00 93.69 299 GLU A N 1
ATOM 2140 C CA . GLU A 1 299 ? -11.247 -4.900 -21.658 1.00 93.69 299 GLU A CA 1
ATOM 2141 C C . GLU A 1 299 ? -11.391 -5.361 -20.199 1.00 93.69 299 GLU A C 1
ATOM 2143 O O . GLU A 1 299 ? -10.698 -6.271 -19.752 1.00 93.69 299 GLU A O 1
ATOM 2148 N N . VAL A 1 300 ? -12.319 -4.761 -19.455 1.00 92.12 300 VAL A N 1
ATOM 2149 C CA . VAL A 1 300 ? -12.769 -5.256 -18.149 1.00 92.12 300 VAL A CA 1
ATOM 2150 C C . VAL A 1 300 ? -14.250 -5.593 -18.255 1.00 92.12 300 VAL A C 1
ATOM 2152 O O . VAL A 1 300 ? -15.065 -4.757 -18.656 1.00 92.12 300 VAL A O 1
ATOM 2155 N N . ARG A 1 301 ? -14.622 -6.818 -17.887 1.00 97.00 301 ARG A N 1
ATOM 2156 C CA . ARG A 1 301 ? -16.009 -7.292 -17.871 1.00 97.00 301 ARG A CA 1
ATOM 2157 C C . ARG A 1 301 ? -16.485 -7.471 -16.444 1.00 97.00 301 ARG A C 1
ATOM 2159 O O . ARG A 1 301 ? -15.957 -8.279 -15.692 1.00 97.00 301 ARG A O 1
ATOM 2166 N N . ASN A 1 302 ? -17.532 -6.746 -16.084 1.00 95.00 302 ASN A N 1
ATOM 2167 C CA . ASN A 1 302 ? -18.173 -6.862 -14.784 1.00 95.00 302 ASN A CA 1
ATOM 2168 C C . ASN A 1 302 ? -19.553 -7.503 -14.947 1.00 95.00 302 ASN A C 1
ATOM 2170 O O . ASN A 1 302 ? -20.424 -6.949 -15.626 1.00 95.00 302 ASN A O 1
ATOM 2174 N N . HIS A 1 303 ? -19.775 -8.650 -14.309 1.00 92.31 303 HIS A N 1
ATOM 2175 C CA . HIS A 1 303 ? -21.047 -9.367 -14.287 1.00 92.31 303 HIS A CA 1
ATOM 2176 C C . HIS A 1 303 ? -21.739 -9.167 -12.942 1.00 92.31 303 HIS A C 1
ATOM 2178 O O . HIS A 1 303 ? -21.228 -9.572 -11.905 1.00 92.31 303 HIS A O 1
ATOM 2184 N N . PHE A 1 304 ? -22.927 -8.567 -12.950 1.00 91.12 304 PHE A N 1
ATOM 2185 C CA . PHE A 1 304 ? -23.648 -8.223 -11.731 1.00 91.12 304 PHE A CA 1
ATOM 2186 C C . PHE A 1 304 ? -24.867 -9.115 -11.526 1.00 91.12 304 PHE A C 1
ATOM 2188 O O . PHE A 1 304 ? -25.726 -9.231 -12.403 1.00 91.12 304 PHE A O 1
ATOM 2195 N N . ILE A 1 305 ? -24.986 -9.667 -10.319 1.00 87.12 305 ILE A N 1
ATOM 2196 C CA . ILE A 1 305 ? -26.215 -10.226 -9.761 1.00 87.12 305 ILE A CA 1
ATOM 2197 C C . ILE A 1 305 ? -26.543 -9.431 -8.498 1.00 87.12 305 ILE A C 1
ATOM 2199 O O . ILE A 1 305 ? -25.943 -9.632 -7.445 1.00 87.12 305 ILE A O 1
ATOM 2203 N N . ILE A 1 306 ? -27.507 -8.517 -8.600 1.00 85.81 306 ILE A N 1
ATOM 2204 C CA . ILE A 1 306 ? -27.867 -7.619 -7.497 1.00 85.81 306 ILE A CA 1
ATOM 2205 C C . ILE A 1 306 ? -29.268 -7.950 -7.002 1.00 85.81 306 ILE A C 1
ATOM 2207 O O . ILE A 1 306 ? -30.248 -7.816 -7.738 1.00 85.81 306 ILE A O 1
ATOM 2211 N N . GLN A 1 307 ? -29.377 -8.358 -5.741 1.00 83.56 307 GLN A N 1
ATOM 2212 C CA . GLN A 1 307 ? -30.652 -8.518 -5.058 1.00 83.56 307 GLN A CA 1
ATOM 2213 C C . GLN A 1 307 ? -31.031 -7.212 -4.359 1.00 83.56 307 GLN A C 1
ATOM 2215 O O . GLN A 1 307 ? -30.467 -6.851 -3.329 1.00 83.56 307 GLN A O 1
ATOM 2220 N N . VAL A 1 308 ? -32.020 -6.511 -4.906 1.00 81.94 308 VAL A N 1
ATOM 2221 C CA . VAL A 1 308 ? -32.559 -5.285 -4.321 1.00 81.94 308 VAL A CA 1
ATOM 2222 C C . VAL A 1 308 ? -33.724 -5.637 -3.416 1.00 81.94 308 VAL A C 1
ATOM 2224 O O . VAL A 1 308 ? -34.802 -6.032 -3.873 1.00 81.94 308 VAL A O 1
ATOM 2227 N N . ILE A 1 309 ? -33.499 -5.479 -2.121 1.00 71.06 309 ILE A N 1
ATOM 2228 C CA . ILE A 1 309 ? -34.502 -5.664 -1.082 1.00 71.06 309 ILE A CA 1
ATOM 2229 C C . ILE A 1 309 ? -35.195 -4.330 -0.780 1.00 71.06 309 ILE A C 1
ATOM 2231 O O . ILE A 1 309 ? -34.631 -3.257 -1.013 1.00 71.06 309 ILE A O 1
ATOM 2235 N N . PRO A 1 310 ? -36.442 -4.340 -0.288 1.00 61.53 310 PRO A N 1
ATOM 2236 C CA . PRO A 1 310 ? -37.095 -3.089 0.048 1.00 61.53 310 PRO A CA 1
ATOM 2237 C C . PRO A 1 310 ? -36.314 -2.352 1.161 1.00 61.53 310 PRO A C 1
ATOM 2239 O O . PRO A 1 310 ? -35.713 -2.993 2.028 1.00 61.53 310 PRO A O 1
ATOM 2242 N N . PRO A 1 311 ? -36.313 -1.001 1.170 1.00 57.50 311 PRO A N 1
ATOM 2243 C CA . PRO A 1 311 ? -35.569 -0.130 2.103 1.00 57.50 311 PRO A CA 1
ATOM 2244 C C . PRO A 1 311 ? -36.182 -0.127 3.511 1.00 57.50 311 PRO A C 1
ATOM 2246 O O . PRO A 1 311 ? -36.173 0.845 4.266 1.00 57.50 311 PRO A O 1
ATOM 2249 N N . THR A 1 312 ? -36.810 -1.236 3.836 1.00 56.91 312 THR A N 1
ATOM 2250 C CA . THR A 1 312 ? -37.806 -1.421 4.859 1.00 56.91 312 THR A CA 1
ATOM 2251 C C . THR A 1 312 ? -37.210 -2.006 6.120 1.00 56.91 312 THR A C 1
ATOM 2253 O O . THR A 1 312 ? -37.848 -1.895 7.164 1.00 56.91 312 THR A O 1
ATOM 2256 N N . LEU A 1 313 ? -36.005 -2.579 6.038 1.00 70.62 313 LEU A N 1
ATOM 2257 C CA . LEU A 1 313 ? -35.311 -3.105 7.201 1.00 70.62 313 LEU A CA 1
ATOM 2258 C C . LEU A 1 313 ? -35.069 -2.002 8.225 1.00 70.62 313 LEU A C 1
ATOM 2260 O O . LEU A 1 313 ? -34.762 -0.847 7.896 1.00 70.62 313 LEU A O 1
ATOM 2264 N N . THR A 1 314 ? -35.279 -2.391 9.469 1.00 78.38 314 THR A N 1
ATOM 2265 C CA . THR A 1 314 ? -34.959 -1.597 10.641 1.00 78.38 314 THR A CA 1
ATOM 2266 C C . THR A 1 314 ? -33.434 -1.415 10.739 1.00 78.38 314 THR A C 1
ATOM 2268 O O . THR A 1 314 ? -32.726 -2.388 10.479 1.00 78.38 314 THR A O 1
ATOM 2271 N N . PRO A 1 315 ? -32.919 -0.215 11.082 1.00 83.81 315 PRO A N 1
ATOM 2272 C CA . PRO A 1 315 ? -31.505 0.005 11.405 1.00 83.81 315 PRO A CA 1
ATOM 2273 C C . PRO A 1 315 ? -30.925 -1.038 12.362 1.00 83.81 315 PRO A C 1
ATOM 2275 O O . PRO A 1 315 ? -31.640 -1.553 13.227 1.00 83.81 315 PRO A O 1
ATOM 2278 N N . PHE A 1 316 ? -29.629 -1.312 12.249 1.00 87.69 316 PHE A N 1
ATOM 2279 C CA . PHE A 1 316 ? -28.959 -2.316 13.073 1.00 87.69 316 PHE A CA 1
ATOM 2280 C C . PHE A 1 316 ? -27.620 -1.819 13.610 1.00 87.69 316 PHE A C 1
ATOM 2282 O O . PHE A 1 316 ? -26.833 -1.262 12.855 1.00 87.69 316 PHE A O 1
ATOM 2289 N N . ILE A 1 317 ? -27.374 -2.035 14.906 1.00 92.12 317 ILE A N 1
ATOM 2290 C CA . ILE A 1 317 ? -26.086 -1.780 15.567 1.00 92.12 317 ILE A CA 1
ATOM 2291 C C . ILE A 1 317 ? -25.289 -3.089 15.507 1.00 92.12 317 ILE A C 1
ATOM 2293 O O . ILE A 1 317 ? -25.600 -4.038 16.229 1.00 92.12 317 ILE A O 1
ATOM 2297 N N . SER A 1 318 ? -24.299 -3.149 14.620 1.00 88.75 318 SER A N 1
ATOM 2298 C CA . SER A 1 318 ? -23.467 -4.329 14.353 1.00 88.75 318 SER A CA 1
ATOM 2299 C C . SER A 1 318 ? -22.470 -4.633 15.466 1.00 88.75 318 SER A C 1
ATOM 2301 O O . SER A 1 318 ? -22.091 -5.791 15.631 1.00 88.75 318 SER A O 1
ATOM 2303 N N . GLY A 1 319 ? -22.087 -3.632 16.258 1.00 91.81 319 GLY A N 1
ATOM 2304 C CA . GLY A 1 319 ? -21.189 -3.818 17.391 1.00 91.81 319 GLY A CA 1
ATOM 2305 C C . GLY A 1 319 ? -20.894 -2.529 18.150 1.00 91.81 319 GLY A C 1
ATOM 2306 O O . GLY A 1 319 ? -21.449 -1.463 17.868 1.00 91.81 319 GLY A O 1
ATOM 2307 N N . VAL A 1 320 ? -20.019 -2.639 19.147 1.00 95.94 320 VAL A N 1
ATOM 2308 C CA . VAL A 1 320 ? -19.569 -1.521 19.983 1.00 95.94 320 VAL A CA 1
ATOM 2309 C C . VAL A 1 320 ? -18.059 -1.608 20.175 1.00 95.94 320 VAL A C 1
ATOM 2311 O O . VAL A 1 320 ? -17.548 -2.627 20.630 1.00 95.94 320 VAL A O 1
ATOM 2314 N N . TRP A 1 321 ? -17.340 -0.528 19.882 1.00 94.19 321 TRP A N 1
ATOM 2315 C CA . TRP A 1 321 ? -15.940 -0.377 20.280 1.00 94.19 321 TRP A CA 1
ATOM 2316 C C . TRP A 1 321 ? -15.877 0.091 21.731 1.00 94.19 321 TRP A C 1
ATOM 2318 O O . TRP A 1 321 ? -16.378 1.169 22.041 1.00 94.19 321 TRP A O 1
ATOM 2328 N N . VAL A 1 322 ? -15.271 -0.703 22.610 1.00 96.25 322 VAL A N 1
ATOM 2329 C CA . VAL A 1 322 ? -15.091 -0.419 24.039 1.00 96.25 322 VAL A CA 1
ATOM 2330 C C . VAL A 1 322 ? -13.625 -0.077 24.277 1.00 96.25 322 VAL A C 1
ATOM 2332 O O . VAL A 1 322 ? -12.792 -0.978 24.259 1.00 96.25 322 VAL A O 1
ATOM 2335 N N . ASN A 1 323 ? -13.297 1.202 24.490 1.00 93.94 323 ASN A N 1
ATOM 2336 C CA . ASN A 1 323 ? -11.906 1.671 24.612 1.00 93.94 323 ASN A CA 1
ATOM 2337 C C . ASN A 1 323 ? -10.998 1.051 23.524 1.00 93.94 323 ASN A C 1
ATOM 2339 O O . ASN A 1 323 ? -9.978 0.440 23.825 1.00 93.94 323 ASN A O 1
ATOM 2343 N N . ASP A 1 324 ? -11.445 1.156 22.268 1.00 88.69 324 ASP A N 1
ATOM 2344 C CA . ASP A 1 324 ? -10.771 0.669 21.052 1.00 88.69 324 ASP A CA 1
ATOM 2345 C C . ASP A 1 324 ? -10.725 -0.863 20.863 1.00 88.69 324 ASP A C 1
ATOM 2347 O O . ASP A 1 324 ? -10.184 -1.352 19.874 1.00 88.69 324 ASP A O 1
ATOM 2351 N N . VAL A 1 325 ? -11.382 -1.639 21.733 1.00 91.06 325 VAL A N 1
ATOM 2352 C CA . VAL A 1 325 ? -11.600 -3.084 21.545 1.00 91.06 325 VAL A CA 1
ATOM 2353 C C . VAL A 1 325 ? -13.006 -3.338 21.001 1.00 91.06 325 VAL A C 1
ATOM 2355 O O . VAL A 1 325 ? -13.999 -3.015 21.654 1.00 91.06 325 VAL A O 1
ATOM 2358 N N . TYR A 1 326 ? -13.117 -3.935 19.813 1.00 92.00 326 TYR A N 1
ATOM 2359 C CA . TYR A 1 326 ? -14.414 -4.211 19.190 1.00 92.00 326 TYR A CA 1
ATOM 2360 C C . TYR A 1 326 ? -15.142 -5.393 19.841 1.00 92.00 326 TYR A C 1
ATOM 2362 O O . TYR A 1 326 ? -14.586 -6.483 19.983 1.00 92.00 326 TYR A O 1
ATOM 2370 N N . GLN A 1 327 ? -16.415 -5.191 20.176 1.00 90.62 327 GLN A N 1
ATOM 2371 C CA . GLN A 1 327 ? -17.337 -6.241 20.594 1.00 90.62 327 GLN A CA 1
ATOM 2372 C C . GLN A 1 327 ? -18.487 -6.356 19.580 1.00 90.62 327 GLN A C 1
ATOM 2374 O O . GLN A 1 327 ? -19.286 -5.419 19.468 1.00 90.62 327 GLN A O 1
ATOM 2379 N N . PRO A 1 328 ? -18.600 -7.474 18.838 1.00 89.31 328 PRO A N 1
ATOM 2380 C CA . PRO A 1 328 ? -19.661 -7.654 17.855 1.00 89.31 328 PRO A CA 1
ATOM 2381 C C . PRO A 1 328 ? -21.005 -7.971 18.520 1.00 89.31 328 PRO A C 1
ATOM 2383 O O . PRO A 1 328 ? -21.079 -8.657 19.542 1.00 89.31 328 PRO A O 1
ATOM 2386 N N . THR A 1 329 ? -22.088 -7.530 17.890 1.00 90.69 329 THR A N 1
ATOM 2387 C CA . THR A 1 329 ? -23.452 -7.910 18.252 1.00 90.69 329 THR A CA 1
ATOM 2388 C C . THR A 1 329 ? -23.755 -9.328 17.763 1.00 90.69 329 THR A C 1
ATOM 2390 O O . THR A 1 329 ? -23.661 -9.618 16.571 1.00 90.69 329 THR A O 1
ATOM 2393 N N . ILE A 1 330 ? -24.195 -10.211 18.663 1.00 87.81 330 ILE A N 1
ATOM 2394 C CA . ILE A 1 330 ? -24.656 -11.560 18.304 1.00 87.81 330 ILE A CA 1
ATOM 2395 C C . ILE A 1 330 ? -26.159 -11.513 18.007 1.00 87.81 330 ILE A C 1
ATOM 2397 O O . ILE A 1 330 ? -26.964 -11.145 18.866 1.00 87.81 330 ILE A O 1
ATOM 2401 N N . VAL A 1 331 ? -26.544 -11.878 16.782 1.00 89.62 331 VAL A N 1
ATOM 2402 C CA . VAL A 1 331 ? -27.941 -11.869 16.318 1.00 89.62 331 VAL A CA 1
ATOM 2403 C C . VAL A 1 331 ? -28.606 -13.211 16.621 1.00 89.62 331 VAL A C 1
ATOM 2405 O O . VAL A 1 331 ? -28.164 -14.254 16.148 1.00 89.62 331 VAL A O 1
ATOM 2408 N N . GLN A 1 332 ? -29.698 -13.179 17.387 1.00 90.44 332 GLN A N 1
ATOM 2409 C CA . GLN A 1 332 ? -30.539 -14.349 17.668 1.00 90.44 332 GLN A CA 1
ATOM 2410 C C . GLN A 1 332 ? -31.668 -14.496 16.645 1.00 90.44 332 GLN A C 1
ATOM 2412 O O . GLN A 1 332 ? -32.033 -15.606 16.261 1.00 90.44 332 GLN A O 1
ATOM 2417 N N . GLN A 1 333 ? -32.228 -13.371 16.199 1.00 88.69 333 GLN A N 1
ATOM 2418 C CA . GLN A 1 333 ? -33.224 -13.324 15.137 1.00 88.69 333 GLN A CA 1
ATOM 2419 C C . GLN A 1 333 ? -32.973 -12.102 14.263 1.00 88.69 333 GLN A C 1
ATOM 2421 O O . GLN A 1 333 ? -32.836 -10.985 14.763 1.00 88.69 333 GLN A O 1
ATOM 2426 N N . GLU A 1 334 ? -32.955 -12.319 12.951 1.00 84.94 334 GLU A N 1
ATOM 2427 C CA . GLU A 1 334 ? -32.737 -11.250 11.984 1.00 84.94 334 GLU A CA 1
ATOM 2428 C C . GLU A 1 334 ? -33.839 -10.189 11.997 1.00 84.94 334 GLU A C 1
ATOM 2430 O O . GLU A 1 334 ? -35.013 -10.458 12.274 1.00 84.94 334 GLU A O 1
ATOM 2435 N N . ARG A 1 335 ? -33.439 -8.965 11.647 1.00 83.12 335 ARG A N 1
ATOM 2436 C CA . ARG A 1 335 ? -34.349 -7.825 11.488 1.00 83.12 335 ARG A CA 1
ATOM 2437 C C . ARG A 1 335 ? -35.249 -7.987 10.268 1.00 83.12 335 ARG A C 1
ATOM 2439 O O . ARG A 1 335 ? -34.863 -8.575 9.260 1.00 83.12 335 ARG A O 1
ATOM 2446 N N . THR A 1 336 ? -36.432 -7.385 10.318 1.00 75.38 336 THR A N 1
ATOM 2447 C CA . THR A 1 336 ? -37.400 -7.403 9.210 1.00 75.38 336 THR A CA 1
ATOM 2448 C C . THR A 1 336 ? -37.867 -5.987 8.874 1.00 75.38 336 THR A C 1
ATOM 2450 O O . THR A 1 336 ? -37.333 -4.989 9.374 1.00 75.38 336 THR A O 1
ATOM 2453 N N . HIS A 1 337 ? -38.876 -5.874 8.000 1.00 69.88 337 HIS A N 1
ATOM 2454 C CA . HIS A 1 337 ? -39.564 -4.606 7.841 1.00 69.88 337 HIS A CA 1
ATOM 2455 C C . HIS A 1 337 ? -40.298 -4.212 9.115 1.00 69.88 337 HIS A C 1
ATOM 2457 O O . HIS A 1 337 ? -41.409 -4.661 9.377 1.00 69.88 337 HIS A O 1
ATOM 2463 N N . GLY A 1 338 ? -39.712 -3.265 9.833 1.00 70.00 338 GLY A N 1
ATOM 2464 C CA . GLY A 1 338 ? -40.365 -2.618 10.950 1.00 70.00 338 GLY A CA 1
ATOM 2465 C C . GLY A 1 338 ? -40.242 -3.327 12.290 1.00 70.00 338 GLY A C 1
ATOM 2466 O O . GLY A 1 338 ? -40.668 -2.723 13.274 1.00 70.00 338 GLY A O 1
ATOM 2467 N N . ASP A 1 339 ? -39.591 -4.489 12.328 1.00 80.88 339 ASP A N 1
ATOM 2468 C CA . ASP A 1 339 ? -39.102 -5.121 13.549 1.00 80.88 339 ASP A CA 1
ATOM 2469 C C . ASP A 1 339 ? -37.570 -5.052 13.576 1.00 80.88 339 ASP A C 1
ATOM 2471 O O . ASP A 1 339 ? -36.902 -5.238 12.551 1.00 80.88 339 ASP A O 1
ATOM 2475 N N . ALA A 1 340 ? -37.003 -4.711 14.733 1.00 85.44 340 ALA A N 1
ATOM 2476 C CA . ALA A 1 340 ? -35.557 -4.731 14.943 1.00 85.44 340 ALA A CA 1
ATOM 2477 C C . ALA A 1 340 ? -35.046 -6.174 15.046 1.00 85.44 340 ALA A C 1
ATOM 2479 O O . ALA A 1 340 ? -35.818 -7.083 15.347 1.00 85.44 340 ALA A O 1
ATOM 2480 N N . ALA A 1 341 ? -33.744 -6.372 14.832 1.00 87.06 341 ALA A N 1
ATOM 2481 C CA . ALA A 1 341 ? -33.114 -7.651 15.140 1.00 87.06 341 ALA A CA 1
ATOM 2482 C C . ALA A 1 341 ? -33.264 -7.954 16.639 1.00 87.06 341 ALA A C 1
ATOM 2484 O O . ALA A 1 341 ? -33.187 -7.045 17.471 1.00 87.06 341 ALA A O 1
ATOM 2485 N N . LEU A 1 342 ? -33.454 -9.229 16.979 1.00 90.38 342 LEU A N 1
ATOM 2486 C CA . LEU A 1 342 ? -33.281 -9.703 18.347 1.00 90.38 342 LEU A CA 1
ATOM 2487 C C . LEU A 1 342 ? -31.808 -10.059 18.530 1.00 90.38 342 LEU A C 1
ATOM 2489 O O . LEU A 1 342 ? -31.275 -10.884 17.786 1.00 90.38 342 LEU A O 1
ATOM 2493 N N . THR A 1 343 ? -31.161 -9.443 19.512 1.00 92.19 343 THR A N 1
ATOM 2494 C CA . THR A 1 343 ? -29.729 -9.604 19.767 1.00 92.19 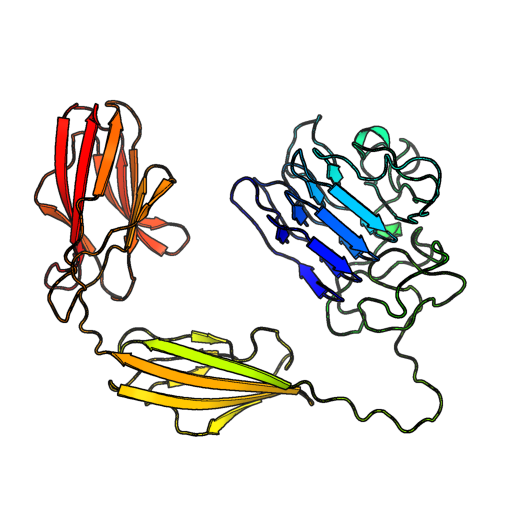343 THR A CA 1
ATOM 2495 C C . THR A 1 343 ? -29.479 -10.101 21.180 1.00 92.19 343 THR A C 1
ATOM 2497 O O . THR A 1 343 ? -30.317 -9.936 22.072 1.00 92.19 343 THR A O 1
ATOM 2500 N N . GLU A 1 344 ? -28.322 -10.722 21.386 1.00 92.81 344 GLU A N 1
ATOM 2501 C CA . GLU A 1 344 ? -27.847 -11.023 22.731 1.00 92.81 344 GLU A CA 1
ATOM 2502 C C . GLU A 1 344 ? -27.472 -9.746 23.493 1.00 92.81 344 GLU A C 1
ATOM 2504 O O . GLU A 1 344 ? -27.224 -8.678 22.923 1.00 92.81 344 GLU A O 1
ATOM 2509 N N . LEU A 1 345 ? -27.422 -9.874 24.819 1.00 92.75 345 LEU A N 1
ATOM 2510 C CA . LEU A 1 345 ? -26.973 -8.812 25.706 1.00 92.75 345 LEU A CA 1
ATOM 2511 C C . LEU A 1 345 ? -25.465 -8.602 25.546 1.00 92.75 345 LEU A C 1
ATOM 2513 O O . LEU A 1 345 ? -24.678 -9.507 25.825 1.00 92.75 345 LEU A O 1
ATOM 2517 N N . LEU A 1 346 ? -25.063 -7.391 25.166 1.00 94.62 346 LEU A N 1
ATOM 2518 C CA . LEU A 1 346 ? -23.654 -7.028 25.081 1.00 94.62 346 LEU A CA 1
ATOM 2519 C C . LEU A 1 346 ? -23.157 -6.653 26.486 1.00 94.62 346 LEU A C 1
ATOM 2521 O O . LEU A 1 346 ? -23.639 -5.694 27.093 1.00 94.62 346 LEU A O 1
ATOM 2525 N N . ASN A 1 347 ? -22.255 -7.471 27.031 1.00 95.12 347 ASN A N 1
ATOM 2526 C CA . ASN A 1 347 ? -21.759 -7.351 28.403 1.00 95.12 347 ASN A CA 1
ATOM 2527 C C . ASN A 1 347 ? -20.419 -6.609 28.421 1.00 95.12 347 ASN A C 1
ATOM 2529 O O . ASN A 1 347 ? -19.415 -7.112 27.924 1.00 95.12 347 ASN A O 1
ATOM 2533 N N . ILE A 1 348 ? -20.404 -5.431 29.039 1.00 95.69 348 ILE A N 1
ATOM 2534 C CA . ILE A 1 348 ? -19.235 -4.561 29.161 1.00 95.69 348 ILE A CA 1
ATOM 2535 C C . ILE A 1 348 ? -18.862 -4.458 30.634 1.00 95.69 348 ILE A C 1
ATOM 2537 O O . ILE A 1 348 ? -19.722 -4.202 31.474 1.00 95.69 348 ILE A O 1
ATOM 2541 N N . HIS A 1 349 ? -17.579 -4.614 30.936 1.00 94.62 349 HIS A N 1
ATOM 2542 C CA . HIS A 1 349 ? -17.032 -4.417 32.273 1.00 94.62 349 HIS A CA 1
ATOM 2543 C C . HIS A 1 349 ? -16.118 -3.194 32.277 1.00 94.62 349 HIS A C 1
ATOM 2545 O O . HIS A 1 349 ? -15.354 -2.968 31.338 1.00 94.62 349 HIS A O 1
ATOM 2551 N N . THR A 1 350 ? -16.208 -2.396 33.332 1.00 94.75 350 THR A N 1
ATOM 2552 C CA . THR A 1 350 ? -15.328 -1.256 33.581 1.00 94.75 350 THR A CA 1
ATOM 2553 C C . THR A 1 350 ? -15.141 -1.071 35.084 1.00 94.75 350 THR A C 1
ATOM 2555 O O . THR A 1 350 ? -15.844 -1.686 35.882 1.00 94.75 350 THR A O 1
ATOM 2558 N N . THR A 1 351 ? -14.213 -0.208 35.480 1.00 94.88 351 THR A N 1
ATOM 2559 C CA . THR A 1 351 ? -13.936 0.103 36.886 1.00 94.88 351 THR A CA 1
ATOM 2560 C C . THR A 1 351 ? -14.405 1.516 37.203 1.00 94.88 351 THR A C 1
ATOM 2562 O O . THR A 1 351 ? -14.167 2.443 36.423 1.00 94.88 351 THR A O 1
ATOM 2565 N N . SER A 1 352 ? -15.043 1.703 38.359 1.00 94.50 352 SER A N 1
ATOM 2566 C CA . SER A 1 352 ? -15.422 3.033 38.841 1.00 94.50 352 SER A CA 1
ATOM 2567 C C . SER A 1 352 ? -14.208 3.969 38.881 1.00 94.50 352 SER A C 1
ATOM 2569 O O . SER A 1 352 ? -13.129 3.610 39.352 1.00 94.50 352 SER A O 1
ATOM 2571 N N . GLY A 1 353 ? -14.368 5.181 38.354 1.00 92.56 353 GLY A N 1
ATOM 2572 C CA . GLY A 1 353 ? -13.304 6.179 38.258 1.00 92.56 353 GLY A CA 1
ATOM 2573 C C . GLY A 1 353 ? -12.377 6.033 37.044 1.00 92.56 353 GLY A C 1
ATOM 2574 O O . GLY A 1 353 ? -11.526 6.900 36.848 1.00 92.56 353 GLY A O 1
ATOM 2575 N N . SER A 1 354 ? -12.543 5.007 36.200 1.00 95.12 354 SER A N 1
ATOM 2576 C CA . SER A 1 354 ? -11.757 4.831 34.966 1.00 95.12 354 SER A CA 1
ATOM 2577 C C . SER A 1 354 ? -12.487 5.383 33.737 1.00 95.12 354 SER A C 1
ATOM 2579 O O . SER A 1 354 ? -13.688 5.161 33.608 1.00 95.12 354 SER A O 1
ATOM 2581 N N . PRO A 1 355 ? -11.812 6.086 32.807 1.00 96.81 355 PRO A N 1
ATOM 2582 C CA . PRO A 1 355 ? -12.444 6.525 31.569 1.00 96.81 355 PRO A CA 1
ATOM 2583 C C . PRO A 1 355 ? -13.008 5.350 30.763 1.00 96.81 355 PRO A C 1
ATOM 2585 O O . PRO A 1 355 ? -12.336 4.341 30.536 1.00 96.81 355 PRO A O 1
ATOM 2588 N N . LEU A 1 356 ? -14.240 5.514 30.298 1.00 97.56 356 LEU A N 1
ATOM 2589 C CA . LEU A 1 356 ? -14.906 4.591 29.395 1.00 97.56 356 LEU A CA 1
ATOM 2590 C C . LEU A 1 356 ? -15.358 5.355 28.158 1.00 97.56 356 LEU A C 1
ATOM 2592 O O . LEU A 1 356 ? -15.954 6.426 28.267 1.00 97.56 356 LEU A O 1
ATOM 2596 N N . ARG A 1 357 ? -15.112 4.773 26.989 1.00 97.38 357 ARG A N 1
ATOM 2597 C CA . ARG A 1 357 ? -15.580 5.252 25.696 1.00 97.38 357 ARG A CA 1
ATOM 2598 C C . ARG A 1 357 ? -16.162 4.089 24.905 1.00 97.38 357 ARG A C 1
ATOM 2600 O O . ARG A 1 357 ? -15.476 3.107 24.635 1.00 97.38 357 ARG A O 1
ATOM 2607 N N . LEU A 1 358 ? -17.430 4.223 24.538 1.00 97.88 358 LEU A N 1
ATOM 2608 C CA . LEU A 1 358 ? -18.180 3.293 23.705 1.00 97.88 358 LEU A CA 1
ATOM 2609 C C . LEU A 1 358 ? -18.500 3.979 22.378 1.00 97.88 358 LEU A C 1
ATOM 2611 O O . LEU A 1 358 ? -19.134 5.033 22.401 1.00 97.88 358 LEU A O 1
ATOM 2615 N N . VAL A 1 359 ? -18.102 3.401 21.244 1.00 95.81 359 VAL A N 1
ATOM 2616 C CA . VAL A 1 359 ? -18.465 3.894 19.900 1.00 95.81 359 VAL A CA 1
ATOM 2617 C C . VAL A 1 359 ? -19.361 2.877 19.214 1.00 95.81 359 VAL A C 1
ATOM 2619 O O . VAL A 1 359 ? -18.989 1.710 19.104 1.00 95.81 359 VAL A O 1
ATOM 2622 N N . PHE A 1 360 ? -20.536 3.309 18.756 1.00 95.06 360 PHE A N 1
ATOM 2623 C CA . PHE A 1 360 ? -21.480 2.419 18.083 1.00 95.06 360 PHE A CA 1
ATOM 2624 C C . PHE A 1 360 ? -21.090 2.191 16.625 1.00 95.06 360 PHE A C 1
ATOM 2626 O O . PHE A 1 360 ? -20.880 3.137 15.869 1.00 95.06 360 PHE A O 1
ATOM 2633 N N . ASP A 1 361 ? -21.038 0.933 16.221 1.00 90.62 361 ASP A N 1
ATOM 2634 C CA . ASP A 1 361 ? -20.943 0.536 14.823 1.00 90.62 361 ASP A CA 1
ATOM 2635 C C . ASP A 1 361 ? -22.337 0.099 14.355 1.00 90.62 361 ASP A C 1
ATOM 2637 O O . ASP A 1 361 ? -23.035 -0.631 15.065 1.00 90.62 361 ASP A O 1
ATOM 2641 N N . TRP A 1 362 ? -22.800 0.618 13.219 1.00 89.56 362 TRP A N 1
ATOM 2642 C CA . TRP A 1 362 ? -24.163 0.395 12.731 1.00 89.56 362 TRP A CA 1
ATOM 2643 C C . TRP A 1 362 ? -24.200 0.291 11.209 1.00 89.56 362 TRP A C 1
ATOM 2645 O O . TRP A 1 362 ? -23.222 0.562 10.537 1.00 89.56 362 TRP A O 1
ATOM 2655 N N . ASP A 1 363 ? -25.320 -0.139 10.635 1.00 81.06 363 ASP A N 1
ATOM 2656 C CA . ASP A 1 363 ? -25.382 -0.521 9.218 1.00 81.06 363 ASP A CA 1
ATOM 2657 C C . ASP A 1 363 ? -25.561 0.642 8.223 1.00 81.06 363 ASP A C 1
ATOM 2659 O O . ASP A 1 363 ? -25.615 0.412 7.016 1.00 81.06 363 ASP A O 1
ATOM 2663 N N . TYR A 1 364 ? -25.669 1.886 8.703 1.00 78.44 364 TYR A N 1
ATOM 2664 C CA . TYR A 1 364 ? -25.787 3.113 7.896 1.00 78.44 364 TYR A CA 1
ATOM 2665 C C . TYR A 1 364 ? -26.919 3.109 6.848 1.00 78.44 364 TYR A C 1
ATOM 2667 O O . TYR A 1 364 ? -26.972 3.971 5.968 1.00 78.44 364 TYR A O 1
ATOM 2675 N N . ILE A 1 365 ? -27.889 2.190 6.940 1.00 65.69 365 ILE A N 1
ATOM 2676 C CA . ILE A 1 365 ? -28.920 2.013 5.901 1.00 65.69 365 ILE A CA 1
ATOM 2677 C C . ILE A 1 365 ? -29.956 3.150 5.865 1.00 65.69 365 ILE A C 1
ATOM 2679 O O . ILE A 1 365 ? -30.851 3.136 5.016 1.00 65.69 365 ILE A O 1
ATOM 2683 N N . LYS A 1 366 ? -29.900 4.110 6.802 1.00 70.88 366 LYS A N 1
ATOM 2684 C CA . LYS A 1 366 ? -30.806 5.269 6.877 1.00 70.88 366 LYS A CA 1
ATOM 2685 C C . LYS A 1 366 ? -30.027 6.581 6.844 1.00 70.88 366 LYS A C 1
ATOM 2687 O O . LYS A 1 366 ? -29.213 6.847 7.717 1.00 70.88 366 LYS A O 1
ATOM 2692 N N . HIS A 1 367 ? -30.388 7.453 5.905 1.00 57.47 367 HIS A N 1
ATOM 2693 C CA . HIS A 1 367 ? -29.811 8.798 5.786 1.00 57.47 367 HIS A CA 1
ATOM 2694 C C . HIS A 1 367 ? -30.214 9.757 6.919 1.00 57.47 367 HIS A C 1
ATOM 2696 O O . HIS A 1 367 ? -29.449 10.649 7.267 1.00 57.47 367 HIS A O 1
ATOM 2702 N N . SER A 1 368 ? -31.407 9.597 7.498 1.00 69.88 368 SER A N 1
ATOM 2703 C CA . SER A 1 368 ? -31.818 10.322 8.706 1.00 69.88 368 SER A CA 1
ATOM 2704 C C . SER A 1 368 ? -31.762 9.368 9.885 1.00 69.88 368 SER A C 1
ATOM 2706 O O . SER A 1 368 ? -32.564 8.434 9.947 1.00 69.88 368 SER A O 1
ATOM 2708 N N . TYR A 1 369 ? -30.834 9.614 10.802 1.00 79.38 369 TYR A N 1
ATOM 2709 C CA . TYR A 1 369 ? -30.646 8.810 11.999 1.00 79.38 369 TYR A CA 1
ATOM 2710 C C . TYR A 1 369 ? -30.652 9.691 13.245 1.00 79.38 369 TYR A C 1
ATOM 2712 O O . TYR A 1 369 ? -30.439 10.900 13.183 1.00 79.38 369 TYR A O 1
ATOM 2720 N N . SER A 1 370 ? -30.940 9.066 14.381 1.00 86.50 370 SER A N 1
ATOM 2721 C CA . SER A 1 370 ? -30.610 9.630 15.686 1.00 86.50 370 SER A CA 1
ATOM 2722 C C . SER A 1 370 ? -30.361 8.501 16.670 1.00 86.50 370 SER A C 1
ATOM 2724 O O . SER A 1 370 ? -31.000 7.452 16.565 1.00 86.50 370 SER A O 1
ATOM 2726 N N . PHE A 1 371 ? -29.476 8.718 17.624 1.00 91.81 371 PHE A N 1
ATOM 2727 C CA . PHE A 1 371 ? -29.168 7.782 18.677 1.00 91.81 371 PHE A CA 1
ATOM 2728 C C . PHE A 1 371 ? -29.764 8.237 20.002 1.00 91.81 371 PHE A C 1
ATOM 2730 O O . PHE A 1 371 ? -29.682 9.405 20.382 1.00 91.81 371 PHE A O 1
ATOM 2737 N N . LYS A 1 372 ? -30.377 7.299 20.725 1.00 91.12 372 LYS A N 1
ATOM 2738 C CA . LYS A 1 372 ? -30.992 7.573 22.026 1.00 91.12 372 LYS A CA 1
ATOM 2739 C C . LYS A 1 372 ? -30.875 6.388 22.960 1.00 91.12 372 LYS A C 1
ATOM 2741 O O . LYS A 1 372 ? -30.928 5.240 22.530 1.00 91.12 372 LYS A O 1
ATOM 2746 N N . ILE A 1 373 ? -30.852 6.683 24.252 1.00 92.69 373 ILE A N 1
ATOM 2747 C CA . ILE A 1 373 ? -31.147 5.693 25.283 1.00 92.69 373 ILE A CA 1
ATOM 2748 C C . ILE A 1 373 ? -32.653 5.685 25.478 1.00 92.69 373 ILE A C 1
ATOM 2750 O O . ILE A 1 373 ? -33.238 6.684 25.893 1.00 92.69 373 ILE A O 1
ATOM 2754 N N . ILE A 1 374 ? -33.280 4.570 25.124 1.00 90.38 374 ILE A N 1
ATOM 2755 C CA . ILE A 1 374 ? -34.743 4.439 25.141 1.00 90.38 374 ILE A CA 1
ATOM 2756 C C . ILE A 1 374 ? -35.251 3.648 26.351 1.00 90.38 374 ILE A C 1
ATOM 2758 O O . ILE A 1 374 ? -36.442 3.684 26.656 1.00 90.38 374 ILE A O 1
ATOM 2762 N N . ARG A 1 375 ? -34.361 2.927 27.048 1.00 92.19 375 ARG A N 1
ATOM 2763 C CA . ARG A 1 375 ? -34.631 2.226 28.312 1.00 92.19 375 ARG A CA 1
ATOM 2764 C C . ARG A 1 375 ? -33.377 2.190 29.177 1.00 92.19 375 ARG A C 1
ATOM 2766 O O . ARG A 1 375 ? -32.277 2.105 28.640 1.00 92.19 375 ARG A O 1
ATOM 2773 N N . GLY A 1 376 ? -33.570 2.165 30.493 1.00 95.25 376 GLY A N 1
ATOM 2774 C CA . GLY A 1 376 ? -32.478 2.244 31.461 1.00 95.25 376 GLY A CA 1
ATOM 2775 C C . GLY A 1 376 ? -31.873 3.646 31.530 1.00 95.25 376 GLY A C 1
ATOM 2776 O O . GLY A 1 376 ? -32.405 4.599 30.958 1.00 95.25 376 GLY A O 1
ATOM 2777 N N . SER A 1 377 ? -30.765 3.764 32.247 1.00 94.50 377 SER A N 1
ATOM 2778 C CA . SER A 1 377 ? -30.013 5.006 32.405 1.00 94.50 377 SER A CA 1
ATOM 2779 C C . SER A 1 377 ? -28.522 4.706 32.398 1.00 94.50 377 SER A C 1
ATOM 2781 O O . SER A 1 377 ? -28.100 3.630 32.825 1.00 94.50 377 SER A O 1
ATOM 2783 N N . LEU A 1 378 ? -27.728 5.666 31.927 1.00 96.50 378 LEU A N 1
ATOM 2784 C CA . LEU A 1 378 ? -26.281 5.598 32.095 1.00 96.50 378 LEU A CA 1
ATOM 2785 C C . LEU A 1 378 ? -25.914 5.744 33.576 1.00 96.50 378 LEU A C 1
ATOM 2787 O O . LEU A 1 378 ? -26.636 6.437 34.300 1.00 96.50 378 LEU A O 1
ATOM 2791 N N . PRO A 1 379 ? -24.803 5.136 34.021 1.00 95.94 379 PRO A N 1
ATOM 2792 C CA . PRO A 1 379 ? -24.199 5.491 35.298 1.00 95.94 379 PRO A CA 1
ATOM 2793 C C . PRO A 1 379 ? -23.786 6.965 35.321 1.00 95.94 379 PRO A C 1
ATOM 2795 O O . PRO A 1 379 ? -23.420 7.543 34.291 1.00 95.94 379 PRO A O 1
ATOM 2798 N N . ASP A 1 380 ? -23.788 7.547 36.520 1.00 96.38 380 ASP A N 1
ATOM 2799 C CA . ASP A 1 380 ? -23.296 8.904 36.749 1.00 96.38 380 ASP A CA 1
ATOM 2800 C C . ASP A 1 380 ? -21.872 9.064 36.210 1.00 96.38 380 ASP A C 1
ATOM 2802 O O . ASP A 1 380 ? -21.004 8.230 36.464 1.00 96.38 380 ASP A O 1
ATOM 2806 N N . GLY A 1 381 ? -21.640 10.153 35.475 1.00 95.38 381 GLY A N 1
ATOM 2807 C CA . GLY A 1 381 ? -20.347 10.468 34.866 1.00 95.38 381 GLY A CA 1
ATOM 2808 C C . GLY A 1 381 ? -20.179 10.000 33.418 1.00 95.38 381 GLY A C 1
ATOM 2809 O O . GLY A 1 381 ? -19.208 10.404 32.781 1.00 95.38 381 GLY A O 1
ATOM 2810 N N . LEU A 1 382 ? -21.129 9.234 32.865 1.00 97.81 382 LEU A N 1
ATOM 2811 C CA . LEU A 1 382 ? -21.203 8.958 31.428 1.00 97.81 382 LEU A CA 1
ATOM 2812 C C . LEU A 1 382 ? -22.254 9.826 30.737 1.00 97.81 382 LEU A C 1
ATOM 2814 O O . LEU A 1 382 ? -23.341 10.074 31.259 1.00 97.81 382 LEU A O 1
ATOM 2818 N N . THR A 1 383 ? -21.942 10.249 29.515 1.00 97.19 383 THR A N 1
ATOM 2819 C CA . THR A 1 383 ? -22.868 10.991 28.654 1.00 97.19 383 THR A CA 1
ATOM 2820 C C . THR A 1 383 ? -22.884 10.404 27.255 1.00 97.19 383 THR A C 1
ATOM 2822 O O . THR A 1 383 ? -21.884 9.859 26.794 1.00 97.19 383 THR A O 1
ATOM 2825 N N . MET A 1 384 ? -24.024 10.523 26.577 1.00 96.50 384 MET A N 1
ATOM 2826 C CA . MET A 1 384 ? -24.176 10.111 25.187 1.00 96.50 384 MET A CA 1
ATOM 2827 C C . MET A 1 384 ? -24.238 11.334 24.278 1.00 96.50 384 MET A C 1
ATOM 2829 O O . MET A 1 384 ? -24.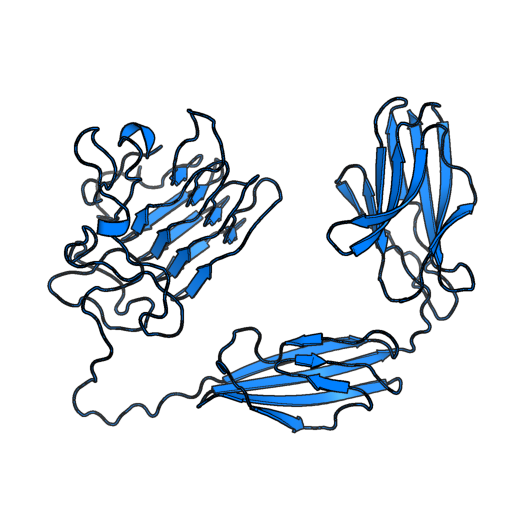966 12.283 24.576 1.00 96.50 384 MET A O 1
ATOM 2833 N N . ARG A 1 385 ? -23.535 11.292 23.145 1.00 95.25 385 ARG A N 1
ATOM 2834 C CA . ARG A 1 385 ? -23.701 12.274 22.068 1.00 95.25 385 ARG A CA 1
ATOM 2835 C C . ARG A 1 385 ? -23.508 11.652 20.694 1.00 95.25 385 ARG A C 1
ATOM 2837 O O . ARG A 1 385 ? -22.754 10.697 20.537 1.00 95.25 385 ARG A O 1
ATOM 2844 N N . GLU A 1 386 ? -24.149 12.244 19.700 1.00 93.69 386 GLU A N 1
ATOM 2845 C CA . GLU A 1 386 ? -23.886 11.965 18.288 1.00 93.69 386 GLU A CA 1
ATOM 2846 C C . GLU A 1 386 ? -22.622 12.708 17.833 1.00 93.69 386 GLU A C 1
ATOM 2848 O O . GLU A 1 386 ? -22.342 13.816 18.295 1.00 93.69 386 GLU A O 1
ATOM 2853 N N . THR A 1 387 ? -21.832 12.088 16.961 1.00 92.19 387 THR A N 1
ATOM 2854 C CA . THR A 1 387 ? -20.565 12.626 16.447 1.00 92.19 387 THR A CA 1
ATOM 2855 C C . THR A 1 387 ? -20.177 11.932 15.136 1.00 92.19 387 THR A C 1
ATOM 2857 O O . THR A 1 387 ? -20.874 11.045 14.651 1.00 92.19 387 THR A O 1
ATOM 2860 N N . VAL A 1 388 ? -19.039 12.318 14.568 1.00 81.88 388 VAL A N 1
ATOM 2861 C CA . VAL A 1 388 ? -18.354 11.580 13.502 1.00 81.88 388 VAL A CA 1
ATOM 2862 C C . VAL A 1 388 ? -17.065 10.982 14.076 1.00 81.88 388 VAL A C 1
ATOM 2864 O O . VAL A 1 388 ? -16.350 11.675 14.800 1.00 81.88 388 VAL A O 1
ATOM 2867 N N . VAL A 1 389 ? -16.789 9.709 13.787 1.00 74.12 389 VAL A N 1
ATOM 2868 C CA . VAL A 1 389 ? -15.536 9.002 14.121 1.00 74.12 389 VAL A CA 1
ATOM 2869 C C . VAL A 1 389 ? -15.025 8.373 12.827 1.00 74.12 389 VAL A C 1
ATOM 2871 O O . VAL A 1 389 ? -15.805 7.734 12.130 1.00 74.12 389 VAL A O 1
ATOM 2874 N N . ASP A 1 390 ? -13.770 8.634 12.455 1.00 77.00 390 ASP A N 1
ATOM 2875 C CA . ASP A 1 390 ? -13.146 8.139 11.212 1.00 77.00 390 ASP A CA 1
ATOM 2876 C C . ASP A 1 390 ? -13.970 8.409 9.935 1.00 77.00 390 ASP A C 1
ATOM 2878 O O . ASP A 1 390 ? -14.055 7.595 9.022 1.00 77.00 390 ASP A O 1
ATOM 2882 N N . GLY A 1 391 ? -14.624 9.575 9.879 1.00 68.19 391 GLY A N 1
ATOM 2883 C CA . GLY A 1 391 ? -15.478 9.977 8.753 1.00 68.19 391 GLY A CA 1
ATOM 2884 C C . GLY A 1 391 ? -16.881 9.356 8.751 1.00 68.19 391 GLY A C 1
ATOM 2885 O O . GLY A 1 391 ? -17.707 9.742 7.926 1.00 68.19 391 GLY A O 1
ATOM 2886 N N . LEU A 1 392 ? -17.192 8.465 9.698 1.00 75.44 392 LEU A N 1
ATOM 2887 C CA . LEU A 1 392 ? -18.481 7.790 9.808 1.00 75.44 392 LEU A CA 1
ATOM 2888 C C . LEU A 1 392 ? -19.353 8.385 10.918 1.00 75.44 392 LEU A C 1
ATOM 2890 O O . LEU A 1 392 ? -18.933 8.609 12.054 1.00 75.44 392 LEU A O 1
ATOM 2894 N N . ALA A 1 393 ? -20.610 8.641 10.574 1.00 82.56 393 ALA A N 1
ATOM 2895 C CA . ALA A 1 393 ? -21.587 9.288 11.437 1.00 82.56 393 ALA A CA 1
ATOM 2896 C C . ALA A 1 393 ? -22.143 8.297 12.480 1.00 82.56 393 ALA A C 1
ATOM 2898 O O . ALA A 1 393 ? -22.727 7.279 12.122 1.00 82.56 393 ALA A O 1
ATOM 2899 N N . THR A 1 394 ? -21.966 8.560 13.774 1.00 91.50 394 THR A N 1
ATOM 2900 C CA . THR A 1 394 ? -22.299 7.607 14.848 1.00 91.50 394 THR A CA 1
ATOM 2901 C C . THR A 1 394 ? -22.674 8.316 16.160 1.00 91.50 394 THR A C 1
ATOM 2903 O O . THR A 1 394 ? -22.817 9.539 16.204 1.00 91.50 394 THR A O 1
ATOM 2906 N N . ALA A 1 395 ? -22.852 7.566 17.245 1.00 94.12 395 ALA A N 1
ATOM 2907 C CA . ALA A 1 395 ? -22.876 8.081 18.600 1.00 94.12 395 ALA A CA 1
ATOM 2908 C C . ALA A 1 395 ? -21.807 7.432 19.474 1.00 94.12 395 ALA A C 1
ATOM 2910 O O . ALA A 1 395 ? -21.354 6.310 19.241 1.00 94.12 395 ALA A O 1
ATOM 2911 N N . ILE A 1 396 ? -21.441 8.170 20.513 1.00 96.62 396 ILE A N 1
ATOM 2912 C CA . ILE A 1 396 ? -20.507 7.738 21.537 1.00 96.62 396 ILE A CA 1
ATOM 2913 C C . ILE A 1 396 ? -21.136 7.893 22.915 1.00 96.62 396 ILE A C 1
ATOM 2915 O O . ILE A 1 396 ? -21.848 8.867 23.173 1.00 96.62 396 ILE A O 1
ATOM 2919 N N . ILE A 1 397 ? -20.870 6.929 23.792 1.00 98.12 397 ILE A N 1
ATOM 2920 C CA . ILE A 1 397 ? -21.055 7.082 25.236 1.00 98.12 397 ILE A CA 1
ATOM 2921 C C . ILE A 1 397 ? -19.670 7.206 25.836 1.00 98.12 397 ILE A C 1
ATOM 2923 O O . ILE A 1 397 ? -18.864 6.291 25.701 1.00 98.12 397 ILE A O 1
ATOM 2927 N N . GLU A 1 398 ? -19.386 8.318 26.498 1.00 97.19 398 GLU A N 1
ATOM 2928 C CA . GLU A 1 398 ? -18.084 8.508 27.122 1.00 97.19 398 GLU A CA 1
ATOM 2929 C C . GLU A 1 398 ? -18.142 9.309 28.416 1.00 97.19 398 GLU A C 1
ATOM 2931 O O . GLU A 1 398 ? -19.109 10.028 28.699 1.00 97.19 398 GLU A O 1
ATOM 2936 N N . GLY A 1 399 ? -17.079 9.161 29.195 1.00 97.25 399 GLY A N 1
ATOM 2937 C CA . GLY A 1 399 ? -16.857 9.850 30.452 1.00 97.25 399 GLY A CA 1
ATOM 2938 C C . GLY A 1 399 ? -16.201 8.921 31.463 1.00 97.25 399 GLY A C 1
ATOM 2939 O O . GLY A 1 399 ? -15.546 7.946 31.098 1.00 97.25 399 GLY A O 1
ATOM 2940 N N . THR A 1 400 ? -16.406 9.215 32.739 1.00 97.69 400 THR A N 1
ATOM 2941 C CA . THR A 1 400 ? -15.825 8.449 33.841 1.00 97.69 400 THR A CA 1
ATOM 2942 C C . THR A 1 400 ? -16.952 8.053 34.789 1.00 97.69 400 THR A C 1
ATOM 2944 O O . THR A 1 400 ? -17.436 8.922 35.516 1.00 97.69 400 THR A O 1
ATOM 2947 N N . PRO A 1 401 ? -17.405 6.785 34.791 1.00 96.38 401 PRO A N 1
ATOM 2948 C CA . PRO A 1 401 ? -18.467 6.345 35.676 1.00 96.38 401 PRO A CA 1
ATOM 2949 C C . PRO A 1 401 ? -17.994 6.438 37.130 1.00 96.38 401 PRO A C 1
ATOM 2951 O O . PRO A 1 401 ? -16.891 6.004 37.451 1.00 96.38 401 PRO A O 1
ATOM 2954 N N . THR A 1 402 ? -18.807 7.011 38.013 1.00 95.12 402 THR A N 1
ATOM 2955 C CA . THR A 1 402 ? -18.403 7.287 39.408 1.00 95.12 402 THR A CA 1
ATOM 2956 C C . THR A 1 402 ? -19.038 6.356 40.436 1.00 95.12 402 THR A C 1
ATOM 2958 O O . THR A 1 402 ? -18.591 6.307 41.582 1.00 95.12 402 THR A O 1
ATOM 2961 N N . THR A 1 403 ? -20.081 5.623 40.044 1.00 95.56 403 THR A N 1
ATOM 2962 C CA . THR A 1 403 ? -20.877 4.797 40.955 1.00 95.56 403 THR A CA 1
ATOM 2963 C C . THR A 1 403 ? -20.812 3.331 40.525 1.00 95.56 403 THR A C 1
ATOM 2965 O O . THR A 1 403 ? -21.345 3.003 39.459 1.00 95.56 403 THR A O 1
ATOM 2968 N N . PRO A 1 404 ? -20.198 2.442 41.331 1.00 96.19 404 PRO A N 1
ATOM 2969 C CA . PRO A 1 404 ? -20.226 1.005 41.086 1.00 96.19 404 PRO A CA 1
ATOM 2970 C C . PRO A 1 404 ? -21.654 0.470 41.005 1.00 96.19 404 PRO A C 1
ATOM 2972 O O . PRO A 1 404 ? -22.554 0.950 41.698 1.00 96.19 404 PRO A O 1
ATOM 2975 N N . GLY A 1 405 ? -21.864 -0.538 40.171 1.00 95.56 405 GLY A N 1
ATOM 2976 C CA . GLY A 1 405 ? -23.170 -1.147 39.988 1.00 95.56 405 GLY A CA 1
ATOM 2977 C C . GLY A 1 405 ? -23.352 -1.783 38.620 1.00 95.56 405 GLY A C 1
ATOM 2978 O O . GLY A 1 405 ? -22.506 -1.696 37.732 1.00 95.56 405 GLY A O 1
ATOM 2979 N N . GLU A 1 406 ? -24.501 -2.425 38.462 1.00 96.88 406 GLU A N 1
ATOM 2980 C CA . GLU A 1 406 ? -24.934 -3.003 37.200 1.00 96.88 406 GLU A CA 1
ATOM 2981 C C . GLU A 1 406 ? -25.959 -2.086 36.532 1.00 96.88 406 GLU A C 1
ATOM 2983 O O . GLU A 1 406 ? -27.011 -1.786 37.101 1.00 96.88 406 GLU A O 1
ATOM 2988 N N . TYR A 1 407 ? -25.660 -1.670 35.304 1.00 96.75 407 TYR A N 1
ATOM 2989 C CA . TYR A 1 407 ? -26.479 -0.757 34.519 1.00 96.75 407 TYR A CA 1
ATOM 2990 C C . TYR A 1 407 ? -26.896 -1.446 33.226 1.00 96.75 407 TYR A C 1
ATOM 2992 O O . TYR A 1 407 ? -26.075 -1.682 32.341 1.00 96.75 407 TYR A O 1
ATOM 3000 N N . VAL A 1 408 ? -28.184 -1.760 33.102 1.00 96.88 408 VAL A N 1
ATOM 3001 C CA . VAL A 1 408 ? -28.753 -2.323 31.873 1.00 96.88 408 VAL A CA 1
ATOM 3002 C C . VAL A 1 408 ? -29.546 -1.243 31.155 1.00 96.88 408 VAL A C 1
ATOM 3004 O O . VAL A 1 408 ? -30.514 -0.704 31.697 1.00 96.88 408 VAL A O 1
ATOM 3007 N N . PHE A 1 409 ? -29.147 -0.930 29.927 1.00 95.81 409 PHE A N 1
ATOM 3008 C CA . PHE A 1 409 ? -29.798 0.087 29.109 1.00 95.81 409 PHE A CA 1
ATOM 3009 C C . PHE A 1 409 ? -29.893 -0.336 27.643 1.00 95.81 409 PHE A C 1
ATOM 3011 O O . PHE A 1 409 ? -29.192 -1.233 27.174 1.00 95.81 409 PHE A O 1
ATOM 3018 N N . VAL A 1 410 ? -30.813 0.304 26.921 1.00 93.56 410 VAL A N 1
ATOM 3019 C CA . VAL A 1 410 ? -31.055 0.044 25.499 1.00 93.56 410 VAL A CA 1
ATOM 3020 C C . VAL A 1 410 ? -30.691 1.272 24.705 1.00 93.56 410 VAL A C 1
ATOM 3022 O O . VAL A 1 410 ? -31.327 2.322 24.845 1.00 93.56 410 VAL A O 1
ATOM 3025 N N . VAL A 1 411 ? -29.703 1.101 23.837 1.00 93.44 411 VAL A N 1
ATOM 3026 C CA . VAL A 1 411 ? -29.345 2.096 22.838 1.00 93.44 411 VAL A CA 1
ATOM 3027 C C . VAL A 1 411 ? -30.158 1.823 21.590 1.00 93.44 411 VAL A C 1
ATOM 3029 O O . VAL A 1 411 ? -30.247 0.686 21.130 1.00 93.44 411 VAL A O 1
ATOM 3032 N N . SER A 1 412 ? -30.771 2.871 21.053 1.00 90.62 412 SER A N 1
ATOM 3033 C CA . SER A 1 412 ? -31.474 2.817 19.786 1.00 90.62 412 SER A CA 1
ATOM 3034 C C . SER A 1 412 ? -30.818 3.718 18.761 1.00 90.62 412 SER A C 1
ATOM 3036 O O . SER A 1 412 ? -30.516 4.866 19.075 1.00 90.62 412 SER A O 1
ATOM 3038 N N . VAL A 1 413 ? -30.666 3.205 17.541 1.00 88.19 413 VAL A N 1
ATOM 3039 C CA . VAL A 1 413 ? -30.392 3.993 16.337 1.00 88.19 413 VAL A CA 1
ATOM 3040 C C . VAL A 1 413 ? -31.662 4.030 15.494 1.00 88.19 413 VAL A C 1
ATOM 3042 O O . VAL A 1 413 ? -32.276 3.004 15.215 1.00 88.19 413 VAL A O 1
ATOM 3045 N N . LYS A 1 414 ? -32.127 5.240 15.192 1.00 76.06 414 LYS A N 1
ATOM 3046 C CA . LYS A 1 414 ? -33.526 5.520 14.859 1.00 76.06 414 LYS A CA 1
ATOM 3047 C C . LYS A 1 414 ? -33.791 5.640 13.348 1.00 76.06 414 LYS A C 1
ATOM 3049 O O . LYS A 1 414 ? -33.145 6.440 12.685 1.00 76.06 414 LYS A O 1
ATOM 3054 N N . ASP A 1 415 ? -34.859 4.986 12.861 1.00 60.00 415 ASP A N 1
ATOM 3055 C CA . ASP A 1 415 ? -35.812 5.543 11.870 1.00 60.00 415 ASP A CA 1
ATOM 3056 C C . ASP A 1 415 ? -36.978 6.254 12.601 1.00 60.00 415 ASP A C 1
ATOM 3058 O O . ASP A 1 415 ? -37.152 6.032 13.787 1.00 60.00 415 ASP A O 1
ATOM 3062 N N . TRP A 1 416 ? -37.823 7.088 11.977 1.00 48.66 416 TRP A N 1
ATOM 3063 C CA . TRP A 1 416 ? -38.862 7.908 12.661 1.00 48.66 416 TRP A CA 1
ATOM 3064 C C . TRP A 1 416 ? -39.789 7.195 13.692 1.00 48.66 416 TRP A C 1
ATOM 3066 O O . TRP A 1 416 ? -40.468 7.884 14.456 1.00 48.66 416 TRP A O 1
ATOM 3076 N N . ARG A 1 417 ? -39.776 5.857 13.793 1.00 56.56 417 ARG A N 1
ATOM 3077 C CA . ARG A 1 417 ? -40.473 5.028 14.792 1.00 56.56 417 ARG A CA 1
ATOM 3078 C C . ARG A 1 417 ? -39.604 4.478 15.948 1.00 56.56 417 ARG A C 1
ATOM 3080 O O . ARG A 1 417 ? -40.134 3.705 16.732 1.00 56.56 417 ARG A O 1
ATOM 3087 N N . GLU A 1 418 ? -38.333 4.874 16.091 1.00 61.59 418 GLU A N 1
ATOM 3088 C CA . GLU A 1 418 ? -37.412 4.412 17.168 1.00 61.59 418 GLU A CA 1
ATOM 3089 C C . GLU A 1 418 ? -37.106 2.935 17.081 1.00 61.59 418 GLU A C 1
ATOM 3091 O O . GLU A 1 418 ? -37.417 2.202 18.006 1.00 61.59 418 GLU A O 1
ATOM 3096 N N . ARG A 1 419 ? -36.567 2.471 15.954 1.00 68.62 419 ARG A N 1
ATOM 3097 C CA . ARG A 1 419 ? -36.366 1.041 15.722 1.00 68.62 419 ARG A CA 1
ATOM 3098 C C . ARG A 1 419 ? -34.958 0.786 15.213 1.00 68.62 419 ARG A C 1
ATOM 3100 O O . ARG A 1 419 ? -34.529 1.449 14.278 1.00 68.62 419 ARG A O 1
ATOM 3107 N N . GLY A 1 420 ? -34.310 -0.185 15.847 1.00 74.50 420 GLY A N 1
ATOM 3108 C CA . GLY A 1 420 ? -32.885 -0.484 15.776 1.00 74.50 420 GLY A CA 1
ATOM 3109 C C . GLY A 1 420 ? -32.358 -0.401 17.194 1.00 74.50 420 GLY A C 1
ATOM 3110 O O . GLY A 1 420 ? -32.339 0.691 17.756 1.00 74.50 420 GLY A O 1
ATOM 3111 N N . TYR A 1 421 ? -32.068 -1.546 17.810 1.00 85.31 421 TYR A N 1
ATOM 3112 C CA . TYR A 1 421 ? -31.826 -1.657 19.248 1.00 85.31 421 TYR A CA 1
ATOM 3113 C C . TYR A 1 421 ? -30.580 -2.482 19.515 1.00 85.31 421 TYR A C 1
ATOM 3115 O O . TYR A 1 421 ? -30.361 -3.488 18.849 1.00 85.31 421 TYR A O 1
ATOM 3123 N N . GLN A 1 422 ? -29.839 -2.098 20.546 1.00 90.88 422 GLN A N 1
ATOM 3124 C CA . GLN A 1 422 ? -28.832 -2.943 21.163 1.00 90.88 422 GLN A CA 1
ATOM 3125 C C . GLN A 1 422 ? -28.985 -2.883 22.680 1.00 90.88 422 GLN A C 1
ATOM 3127 O O . GLN A 1 422 ? -28.999 -1.800 23.274 1.00 90.88 422 GLN A O 1
ATOM 3132 N N . TRP A 1 423 ? -29.123 -4.053 23.304 1.00 91.44 423 TRP A N 1
ATOM 3133 C CA . TRP A 1 423 ? -29.115 -4.184 24.757 1.00 91.44 423 TRP A CA 1
ATOM 3134 C C . TRP A 1 423 ? -27.678 -4.202 25.259 1.00 91.44 423 TRP A C 1
ATOM 3136 O O . TRP A 1 423 ? -26.848 -4.964 24.757 1.00 91.44 423 TRP A O 1
ATOM 3146 N N . ILE A 1 424 ? -27.400 -3.380 26.266 1.00 93.75 424 ILE A N 1
ATOM 3147 C CA . ILE A 1 424 ? -26.082 -3.280 26.884 1.00 93.75 424 ILE A CA 1
ATOM 3148 C C . ILE A 1 424 ? -26.237 -3.466 28.382 1.00 93.75 424 ILE A C 1
ATOM 3150 O O . ILE A 1 424 ? -27.074 -2.822 29.018 1.00 93.75 424 ILE A O 1
ATOM 3154 N N . ARG A 1 425 ? -25.407 -4.345 28.938 1.00 94.56 425 ARG A N 1
ATOM 3155 C CA . ARG A 1 425 ? -25.178 -4.470 30.373 1.00 94.56 425 ARG A CA 1
ATOM 3156 C C . ARG A 1 425 ? -23.778 -3.971 30.661 1.00 94.56 425 ARG A C 1
ATOM 3158 O O . ARG A 1 425 ? -22.806 -4.601 30.262 1.00 94.56 425 ARG A O 1
ATOM 3165 N N . LEU A 1 426 ? -23.699 -2.835 31.340 1.00 94.75 426 LEU A N 1
ATOM 3166 C CA . LEU A 1 426 ? -22.459 -2.253 31.823 1.00 94.75 426 LEU A CA 1
ATOM 3167 C C . LEU A 1 426 ? -22.310 -2.569 33.311 1.00 94.75 426 LEU A C 1
ATOM 3169 O O . LEU A 1 426 ? -23.116 -2.124 34.129 1.00 94.75 426 LEU A O 1
ATOM 3173 N N . VAL A 1 427 ? -21.282 -3.334 33.654 1.00 94.62 427 VAL A N 1
ATOM 3174 C CA . VAL A 1 427 ? -20.882 -3.610 35.033 1.00 94.62 427 VAL A CA 1
ATOM 3175 C C . VAL A 1 427 ? -19.746 -2.658 35.386 1.00 94.62 427 VAL A C 1
ATOM 3177 O O . VAL A 1 427 ? -18.686 -2.701 34.766 1.00 94.62 427 VAL A O 1
ATOM 3180 N N . VAL A 1 428 ? -19.995 -1.774 36.351 1.00 93.94 428 VAL A N 1
ATOM 3181 C CA . VAL A 1 428 ? -18.993 -0.877 36.933 1.00 93.94 428 VAL A CA 1
ATOM 3182 C C . VAL A 1 428 ? -18.558 -1.483 38.263 1.00 93.94 428 VAL A C 1
ATOM 3184 O O . VAL A 1 428 ? -19.355 -1.526 39.204 1.00 93.94 428 VAL A O 1
ATOM 3187 N N . GLU A 1 429 ? -17.326 -1.978 38.317 1.00 92.56 429 GLU A N 1
ATOM 3188 C CA . GLU A 1 429 ? -16.717 -2.607 39.500 1.00 92.56 429 GLU A CA 1
ATOM 3189 C C . GLU A 1 429 ? -16.095 -1.590 40.462 1.00 92.56 429 GLU A C 1
ATOM 3191 O O . GLU A 1 429 ? -15.528 -0.570 39.988 1.00 92.56 429 GLU A O 1
#

Sequence (429 aa):
MRSSTVYANSASTGYAGGGVCCSSDANFQNCTISVNSAPSGLGGGIYWDRECVLENCTVNGNSANNGGGLASGELATTTLIGCIVSGNILTSVDPFDRREISLMGFFASQEPEGEQERYNVIGHSGQTTDEAFSFTPDSTDRICTSDGNTPTPIASILDALANNGGSTLTRALVAGSPAIDIAPEGPATDQRGYARPYGSAFDAGSVEYGAGATPPGPTPDPTPTALLEEYEHHLVANTISPIHCDLDPNDILGASPSHTVSAGALPRHLGIEGDFLAGTFGSIGTYRFSVSSTGGLNEVRNHFIIQVIPPTLTPFISGVWVNDVYQPTIVQQERTHGDAALTELLNIHTTSGSPLRLVFDWDYIKHSYSFKIIRGSLPDGLTMRETVVDGLATAIIEGTPTTPGEYVFVVSVKDWRERGYQWIRLVVE

Foldseek 3Di:
DELEEFEDAQDADEAAAQREEEADAEEYELYEQEHGEYARYEAQRYEYEAEYEYAQAEFAHGEYQAQQHEEYHQAYEYHAALAEQEHGAYNHPDQPRGEVYHYNYDHPVPDPPDDPQRQYEDFYLAADPVSHDPDDDDPLYHYQYHPVPDHNHVVQFWDDFDCPAADYTDTAGDVNHPQAFRAADHDQAASRRFGPDDPNHRGRHRDHHPTDPDDDPDDPDPPPDAAEAEEEAEEEAEQPDKDKAFQCPPCPQDDAKDKDFPFFDDAPQFDDDGRIGIGGHPDFDWGWTWMWIHHDRYIYIYTYTYGYDYLQWFKAFQWKQKVNNTDGWAFPAPTDRPAATDTDEAEAEEAAQDKIKIWTHIDPSDPDKDKDWPDWDDAPFWDKDWDDDPNRTTMMIIGGHHDFDWTWIWMFIDDPVGHYIHIYIYGHD

Radius of gyration: 27.62 Å; chains: 1; bounding box: 73×34×79 Å

pLDDT: mean 84.17, std 13.62, range [33.94, 98.38]